Protein AF-A0A496UW71-F1 (afdb_monomer_lite)

Secondary structure (DSSP, 8-state):
--TTHHHHHHHHHHHHHHHHSS----------TTTT----------EEEE---EEEEEEEEEE-SSS-GGG---EEE-EETTEE-EEEEEEEGGG---SSS-GGGSSTTTEEEEEEEEPBPHHHH-SEEE-TTS-EEE-SS-----EEEEE-SSTT--TT-SSSS--TT---B----SS--SSS-EEEE-HHHHHHHHHHT-EEEEEEEEPTTPPTTEEE--GGG-S-GGGS--PPTT--SSEEEEEEESS-SS-EEE--SEEEE-----PPPPSSTTS-EEEETTTTEEEEEEE--TTSPTTEEEEEEEEEEEB-TTT-B---EEEEEEEEEGGGGPSS---EEHHHHHHH-EEEEEEEEE-TTS--EEEEE-HHHHHHHHTT-SSS-EEEEEEES-GGGS---S--TTTS--EEEE--TTS-TTTS-EEEEEEEEHHHHT-S--

Structure (mmCIF, N/CA/C/O backbone):
data_AF-A0A496UW71-F1
#
_entry.id   AF-A0A496UW71-F1
#
loop_
_atom_site.group_PDB
_atom_site.id
_atom_site.type_symbol
_atom_site.label_atom_id
_atom_site.label_alt_id
_atom_site.label_comp_id
_atom_site.label_asym_id
_atom_site.label_entity_id
_atom_site.label_seq_id
_atom_site.pdbx_PDB_ins_code
_atom_site.Cartn_x
_atom_site.Cartn_y
_atom_site.Cartn_z
_atom_site.occupancy
_atom_site.B_iso_or_equiv
_atom_site.auth_seq_id
_atom_site.auth_comp_id
_atom_site.auth_asym_id
_atom_site.auth_atom_id
_atom_site.pdbx_PDB_model_num
ATOM 1 N N . MET A 1 1 ? -1.662 73.749 -19.315 1.00 43.22 1 MET A N 1
ATOM 2 C CA . MET A 1 1 ? -0.876 73.411 -20.522 1.00 43.22 1 MET A CA 1
ATOM 3 C C . MET A 1 1 ? 0.388 72.696 -20.073 1.00 43.22 1 MET A C 1
ATOM 5 O O . MET A 1 1 ? 1.154 73.305 -19.353 1.00 43.22 1 MET A O 1
ATOM 9 N N . THR A 1 2 ? 0.651 71.423 -20.338 1.00 39.53 2 THR A N 1
ATOM 10 C CA . THR A 1 2 ? -0.153 70.345 -20.927 1.00 39.53 2 THR A CA 1
ATOM 11 C C . THR A 1 2 ? 0.561 69.056 -20.504 1.00 39.53 2 THR A C 1
ATOM 13 O O . THR A 1 2 ? 1.716 68.845 -20.858 1.00 39.53 2 THR A O 1
ATOM 16 N N . ARG A 1 3 ? -0.128 68.186 -19.750 1.00 41.72 3 ARG A N 1
ATOM 17 C CA . ARG A 1 3 ? 0.297 66.811 -19.400 1.00 41.72 3 ARG A CA 1
ATOM 18 C C . ARG A 1 3 ? 0.379 65.875 -20.625 1.00 41.72 3 ARG A C 1
ATOM 20 O O . ARG A 1 3 ? 0.606 64.683 -20.484 1.00 41.72 3 ARG A O 1
ATOM 27 N N . THR A 1 4 ? 0.225 66.424 -21.825 1.00 42.28 4 THR A N 1
ATOM 28 C CA . THR A 1 4 ? 0.238 65.732 -23.115 1.00 42.28 4 THR A CA 1
ATOM 29 C C . THR A 1 4 ? 1.654 65.512 -23.667 1.00 42.28 4 THR A C 1
ATOM 31 O O . THR A 1 4 ? 1.841 64.645 -24.511 1.00 42.28 4 THR A O 1
ATOM 34 N N . THR A 1 5 ? 2.668 66.242 -23.187 1.00 45.34 5 THR A N 1
ATOM 35 C CA . THR A 1 5 ? 4.019 66.196 -23.783 1.00 45.34 5 THR A CA 1
ATOM 36 C C . THR A 1 5 ? 4.883 65.039 -23.262 1.00 45.34 5 THR A C 1
ATOM 38 O O . THR A 1 5 ? 5.739 64.556 -23.988 1.00 45.34 5 THR A O 1
ATOM 41 N N . VAL A 1 6 ? 4.645 64.531 -22.045 1.00 48.22 6 VAL A N 1
ATOM 42 C CA . VAL A 1 6 ? 5.462 63.439 -21.462 1.00 48.22 6 VAL A CA 1
ATOM 43 C C . VAL A 1 6 ? 5.046 62.058 -21.992 1.00 48.22 6 VAL A C 1
ATOM 45 O O . VAL A 1 6 ? 5.876 61.161 -22.104 1.00 48.22 6 VAL A O 1
ATOM 48 N N . ILE A 1 7 ? 3.785 61.902 -22.404 1.00 50.75 7 ILE A N 1
ATOM 49 C CA . ILE A 1 7 ? 3.274 60.650 -22.984 1.00 50.75 7 ILE A CA 1
ATOM 50 C C . ILE A 1 7 ? 3.762 60.471 -24.434 1.00 50.75 7 ILE A C 1
ATOM 52 O O . ILE A 1 7 ? 4.035 59.346 -24.846 1.00 50.75 7 ILE A O 1
ATOM 56 N N . LEU A 1 8 ? 3.967 61.560 -25.191 1.00 44.53 8 LEU A N 1
ATOM 57 C CA . LEU A 1 8 ? 4.483 61.472 -26.565 1.00 44.53 8 LEU A CA 1
ATOM 58 C C . LEU A 1 8 ? 5.959 61.047 -26.632 1.00 44.53 8 LEU A C 1
ATOM 60 O O . LEU A 1 8 ? 6.334 60.321 -27.549 1.00 44.53 8 LEU A O 1
ATOM 64 N N . THR A 1 9 ? 6.792 61.440 -25.664 1.00 51.09 9 THR A N 1
ATOM 65 C CA . THR A 1 9 ? 8.223 61.089 -25.679 1.00 51.09 9 THR A CA 1
ATOM 66 C C . THR A 1 9 ? 8.463 59.621 -25.312 1.00 51.09 9 THR A C 1
ATOM 68 O O . THR A 1 9 ? 9.341 58.988 -25.890 1.00 51.09 9 THR A O 1
ATOM 71 N N . ALA A 1 10 ? 7.653 59.041 -24.417 1.00 48.16 10 ALA A N 1
ATOM 72 C CA . ALA A 1 10 ? 7.756 57.624 -24.050 1.00 48.16 10 ALA A CA 1
ATOM 73 C C . ALA A 1 10 ? 7.247 56.682 -25.161 1.00 48.16 10 ALA A C 1
ATOM 75 O O . ALA A 1 10 ? 7.840 55.633 -25.405 1.00 48.16 10 ALA A O 1
ATOM 76 N N . LEU A 1 11 ? 6.204 57.082 -25.900 1.00 47.62 11 LEU A N 1
ATOM 77 C CA . LEU A 1 11 ? 5.696 56.320 -27.049 1.00 47.62 11 LEU A CA 1
ATOM 78 C C . LEU A 1 11 ? 6.650 56.345 -28.257 1.00 47.62 11 LEU A C 1
ATOM 80 O O . LEU A 1 11 ? 6.752 55.347 -28.968 1.00 47.62 11 LEU A O 1
ATOM 84 N N . MET A 1 12 ? 7.401 57.435 -28.465 1.00 45.88 12 MET A N 1
ATOM 85 C CA . MET A 1 12 ? 8.389 57.518 -29.552 1.00 45.88 12 MET A CA 1
ATOM 86 C C . MET A 1 12 ? 9.628 56.643 -29.312 1.00 45.88 12 MET A C 1
ATOM 88 O O . MET A 1 12 ? 10.182 56.105 -30.268 1.00 45.88 12 MET A O 1
ATOM 92 N N . VAL A 1 13 ? 10.043 56.453 -28.054 1.00 51.03 13 VAL A N 1
ATOM 93 C CA . VAL A 1 13 ? 11.189 55.590 -27.716 1.00 51.03 13 VAL A CA 1
ATOM 94 C C . VAL A 1 13 ? 10.823 54.105 -27.846 1.00 51.03 13 VAL A C 1
ATOM 96 O O . VAL A 1 13 ? 11.615 53.336 -28.383 1.00 51.03 13 VAL A O 1
ATOM 99 N N . CYS A 1 14 ? 9.598 53.701 -27.486 1.00 46.28 14 CYS A N 1
ATOM 100 C CA . CYS A 1 14 ? 9.145 52.318 -27.691 1.00 46.28 14 CYS A CA 1
ATOM 101 C C . CYS A 1 14 ? 8.916 51.962 -29.173 1.00 46.28 14 CYS A C 1
ATOM 103 O O . CYS A 1 14 ? 9.178 50.828 -29.571 1.00 46.28 14 CYS A O 1
ATOM 105 N N . ALA A 1 15 ? 8.498 52.915 -30.015 1.00 48.78 15 ALA A N 1
ATOM 106 C CA . ALA A 1 15 ? 8.342 52.679 -31.455 1.00 48.78 15 ALA A CA 1
ATOM 107 C C . ALA A 1 15 ? 9.691 52.542 -32.196 1.00 48.78 15 ALA A C 1
ATOM 109 O O . ALA A 1 15 ? 9.797 51.761 -33.140 1.00 48.78 15 ALA A O 1
ATOM 110 N N . LEU A 1 16 ? 10.740 53.244 -31.751 1.00 47.69 16 LEU A N 1
ATOM 111 C CA . LEU A 1 16 ? 12.084 53.149 -32.341 1.00 47.69 16 LEU A CA 1
ATOM 112 C C . LEU A 1 16 ? 12.818 51.853 -31.964 1.00 47.69 16 LEU A C 1
ATOM 114 O O . LEU A 1 16 ? 13.578 51.331 -32.776 1.00 47.69 16 LEU A O 1
ATOM 118 N N . VAL A 1 17 ? 12.537 51.284 -30.788 1.00 48.81 17 VAL A N 1
ATOM 119 C CA . VAL A 1 17 ? 13.070 49.966 -30.395 1.00 48.81 17 VAL A CA 1
ATOM 120 C C . VAL A 1 17 ? 12.364 48.831 -31.152 1.00 48.81 17 VAL A C 1
ATOM 122 O O . VAL A 1 17 ? 13.014 47.863 -31.537 1.00 48.81 17 VAL A O 1
ATOM 125 N N . PHE A 1 18 ? 11.074 48.976 -31.481 1.00 46.41 18 PHE A N 1
ATOM 126 C CA . PHE A 1 18 ? 10.350 47.991 -32.299 1.00 46.41 18 PHE A CA 1
ATOM 127 C C . PHE A 1 18 ? 10.696 48.050 -33.799 1.00 46.41 18 PHE A C 1
ATOM 129 O O . PHE A 1 18 ? 10.702 47.016 -34.462 1.00 46.41 18 PHE A O 1
ATOM 136 N N . ALA A 1 19 ? 11.042 49.223 -34.341 1.00 46.06 19 ALA A N 1
ATOM 137 C CA . ALA A 1 19 ? 11.475 49.349 -35.738 1.00 46.06 19 ALA A CA 1
ATOM 138 C C . ALA A 1 19 ? 12.921 48.861 -35.976 1.00 46.06 19 ALA A C 1
ATOM 140 O O . ALA A 1 19 ? 13.245 48.436 -37.082 1.00 46.06 19 ALA A O 1
ATOM 141 N N . GLY A 1 20 ? 13.779 48.873 -34.947 1.00 44.12 20 GLY A N 1
ATOM 142 C CA . GLY A 1 20 ? 15.150 48.351 -35.028 1.00 44.12 20 GLY A CA 1
ATOM 143 C C . GLY A 1 20 ? 15.252 46.821 -34.991 1.00 44.12 20 GLY A C 1
ATOM 144 O O . GLY A 1 20 ? 16.202 46.264 -35.529 1.00 44.12 20 GLY A O 1
ATOM 145 N N . LEU A 1 21 ? 14.262 46.129 -34.416 1.00 43.19 21 LEU A N 1
ATOM 146 C CA . LEU A 1 21 ? 14.234 44.660 -34.328 1.00 43.19 21 LEU A CA 1
ATOM 147 C C . LEU A 1 21 ? 13.574 43.972 -35.538 1.00 43.19 21 LEU A C 1
ATOM 149 O O . LEU A 1 21 ? 13.653 42.754 -35.659 1.00 43.19 21 LEU A O 1
ATOM 153 N N . LEU A 1 22 ? 12.977 44.738 -36.460 1.00 45.97 22 LEU A N 1
ATOM 154 C CA . LEU A 1 22 ? 12.388 44.235 -37.713 1.00 45.97 22 LEU A CA 1
ATOM 155 C C . LEU A 1 22 ? 13.216 44.571 -38.970 1.00 45.97 22 LEU A C 1
ATOM 157 O O . LEU A 1 22 ? 12.808 44.240 -40.080 1.00 45.97 22 LEU A O 1
ATOM 161 N N . ALA A 1 23 ? 14.393 45.182 -38.816 1.00 47.59 23 ALA A N 1
ATOM 162 C CA . ALA A 1 23 ? 15.305 45.514 -39.913 1.00 47.59 23 ALA A CA 1
ATOM 163 C C . ALA A 1 23 ? 16.708 44.932 -39.669 1.00 47.59 23 ALA A C 1
ATOM 165 O O . ALA A 1 23 ? 17.710 45.638 -39.664 1.00 47.59 23 ALA A O 1
ATOM 166 N N . GLY A 1 24 ? 16.754 43.617 -39.458 1.00 36.00 24 GLY A N 1
ATOM 167 C CA . GLY A 1 24 ? 17.968 42.799 -39.464 1.00 36.00 24 GLY A CA 1
ATOM 168 C C . GLY A 1 24 ? 17.961 41.782 -40.605 1.00 36.00 24 GLY A C 1
ATOM 169 O O . GLY A 1 24 ? 18.441 40.672 -40.434 1.00 36.00 24 GLY A O 1
ATOM 170 N N . CYS A 1 25 ? 17.368 42.129 -41.752 1.00 35.12 25 CYS A N 1
ATOM 171 C CA . CYS A 1 25 ? 17.628 41.432 -43.007 1.00 35.12 25 CYS A CA 1
ATOM 172 C C . CYS A 1 25 ? 18.935 41.988 -43.575 1.00 35.12 25 CYS A C 1
ATOM 174 O O . CYS A 1 25 ? 18.926 42.983 -44.301 1.00 35.12 25 CYS A O 1
ATOM 176 N N . THR A 1 26 ? 20.068 41.369 -43.252 1.00 38.28 26 THR A N 1
ATOM 177 C CA . THR A 1 26 ? 21.192 41.411 -44.185 1.00 38.28 26 THR A CA 1
ATOM 178 C C . THR A 1 26 ? 20.793 40.529 -45.357 1.00 38.28 26 THR A C 1
ATOM 180 O O . THR A 1 26 ? 20.659 39.315 -45.224 1.00 38.28 26 THR A O 1
ATOM 183 N N . SER A 1 27 ? 20.497 41.164 -46.488 1.00 43.78 27 SER A N 1
ATOM 184 C CA . SER A 1 27 ? 20.328 40.494 -47.767 1.00 43.78 27 SER A CA 1
ATOM 185 C C . SER A 1 27 ? 21.684 39.946 -48.204 1.00 43.78 27 SER A C 1
ATOM 187 O O . SER A 1 27 ? 22.406 40.589 -48.969 1.00 43.78 27 SER A O 1
ATOM 189 N N . ASP A 1 28 ? 22.037 38.768 -47.712 1.00 38.88 28 ASP A N 1
ATOM 190 C CA . ASP A 1 28 ? 22.896 37.911 -48.505 1.00 38.88 28 ASP A CA 1
ATOM 191 C C . ASP A 1 28 ? 22.072 37.488 -49.725 1.00 38.88 28 ASP A C 1
ATOM 193 O O . ASP A 1 28 ? 20.886 37.153 -49.618 1.00 38.88 28 ASP A O 1
ATOM 197 N N . LEU A 1 29 ? 22.675 37.604 -50.911 1.00 42.09 29 LEU A N 1
ATOM 198 C CA . LEU A 1 29 ? 22.139 36.996 -52.128 1.00 42.09 29 LEU A CA 1
ATOM 199 C C . LEU A 1 29 ? 21.741 35.551 -51.790 1.00 42.09 29 LEU A C 1
ATOM 201 O O . LEU A 1 29 ? 22.476 34.921 -51.027 1.00 42.09 29 LEU A O 1
ATOM 205 N N . PRO A 1 30 ? 20.614 35.024 -52.308 1.00 42.84 30 PRO A N 1
ATOM 206 C CA . PRO A 1 30 ? 20.235 33.652 -52.022 1.00 42.84 30 PRO A CA 1
ATOM 207 C C . PRO A 1 30 ? 21.388 32.764 -52.472 1.00 42.84 30 PRO A C 1
ATOM 209 O O . PRO A 1 30 ? 21.626 32.606 -53.668 1.00 42.84 30 PRO A O 1
ATOM 212 N N . ASN A 1 31 ? 22.149 32.245 -51.508 1.00 40.09 31 ASN A N 1
ATOM 213 C CA . ASN A 1 31 ? 23.083 31.177 -51.777 1.00 40.09 31 ASN A CA 1
ATOM 214 C C . ASN A 1 31 ? 22.237 30.058 -52.375 1.00 40.09 31 ASN A C 1
ATOM 216 O O . ASN A 1 31 ? 21.249 29.638 -51.772 1.00 40.09 31 ASN A O 1
ATOM 220 N N . GLU A 1 32 ? 22.638 29.563 -53.538 1.00 40.28 32 GLU A N 1
ATOM 221 C CA . GLU A 1 32 ? 22.093 28.365 -54.182 1.00 40.28 32 GLU A CA 1
ATOM 222 C C . GLU A 1 32 ? 22.402 27.083 -53.367 1.00 40.28 32 GLU A C 1
ATOM 224 O O . GLU A 1 32 ? 22.550 25.995 -53.911 1.00 40.28 32 GLU A O 1
ATOM 229 N N . LEU A 1 33 ? 22.484 27.184 -52.035 1.00 45.50 33 LEU A N 1
ATOM 230 C CA . LEU A 1 33 ? 22.531 26.070 -51.095 1.00 45.50 33 LEU A CA 1
ATOM 231 C C . LEU A 1 33 ? 21.100 25.576 -50.882 1.00 45.50 33 LEU A C 1
ATOM 233 O O . LEU A 1 33 ? 20.433 25.913 -49.908 1.00 45.50 33 LEU A O 1
ATOM 237 N N . GLY A 1 34 ? 20.606 24.822 -51.856 1.00 41.53 34 GLY A N 1
ATOM 238 C CA . GLY A 1 34 ? 19.280 24.214 -51.781 1.00 41.53 34 GLY A CA 1
ATOM 239 C C . GLY A 1 34 ? 18.749 23.677 -53.101 1.00 41.53 34 GLY A C 1
ATOM 240 O O . GLY A 1 34 ? 17.769 22.942 -53.086 1.00 41.53 34 GLY A O 1
ATOM 241 N N . HIS A 1 35 ? 19.388 23.989 -54.234 1.00 36.41 35 HIS A N 1
ATOM 242 C CA . HIS A 1 35 ? 18.937 23.469 -55.527 1.00 36.41 35 HIS A CA 1
ATOM 243 C C . HIS A 1 35 ? 19.350 22.002 -55.776 1.00 36.41 35 HIS A C 1
ATOM 245 O O . HIS A 1 35 ? 18.767 21.358 -56.645 1.00 36.41 35 HIS A O 1
ATOM 251 N N . ASP A 1 36 ? 20.267 21.478 -54.953 1.00 38.09 36 ASP A N 1
ATOM 252 C CA . ASP A 1 36 ? 20.632 20.056 -54.846 1.00 38.09 36 ASP A CA 1
ATOM 253 C C . ASP A 1 36 ? 20.348 19.482 -53.444 1.00 38.09 36 ASP A C 1
ATOM 255 O O . ASP A 1 36 ? 20.904 18.455 -53.057 1.00 38.09 36 ASP A O 1
ATOM 259 N N . LEU A 1 37 ? 19.429 20.084 -52.670 1.00 38.50 37 LEU A N 1
ATOM 260 C CA . LEU A 1 37 ? 18.761 19.315 -51.616 1.00 38.50 37 LEU A CA 1
ATOM 261 C C . LEU A 1 37 ? 17.802 18.364 -52.322 1.00 38.50 37 LEU A C 1
ATOM 263 O O . LEU A 1 37 ? 16.601 18.616 -52.441 1.00 38.50 37 LEU A O 1
ATOM 267 N N . GLY A 1 38 ? 18.378 17.278 -52.843 1.00 35.47 38 GLY A N 1
ATOM 268 C CA . GLY A 1 38 ? 17.626 16.098 -53.198 1.00 35.47 38 GLY A CA 1
ATOM 269 C C . GLY A 1 38 ? 16.666 15.836 -52.053 1.00 35.47 38 GLY A C 1
ATOM 270 O O . GLY A 1 38 ? 17.051 15.875 -50.883 1.00 35.47 38 GLY A O 1
ATOM 271 N N . ILE A 1 39 ? 15.396 15.641 -52.387 1.00 36.72 39 ILE A N 1
ATOM 272 C CA . ILE A 1 39 ? 14.458 15.035 -51.458 1.00 36.72 39 ILE A CA 1
ATOM 273 C C . ILE A 1 39 ? 15.098 13.691 -51.119 1.00 36.72 39 ILE A C 1
ATOM 275 O O . ILE A 1 39 ? 15.006 12.742 -51.897 1.00 36.72 39 ILE A O 1
ATOM 279 N N . ILE A 1 40 ? 15.828 13.637 -50.003 1.00 33.94 40 ILE A N 1
ATOM 280 C CA . ILE A 1 40 ? 16.234 12.385 -49.396 1.00 33.94 40 ILE A CA 1
ATOM 281 C C . ILE A 1 40 ? 14.915 11.854 -48.867 1.00 33.94 40 ILE A C 1
ATOM 283 O O . ILE A 1 40 ? 14.480 12.162 -47.760 1.00 33.94 40 ILE A O 1
ATOM 287 N N . THR A 1 41 ? 14.208 11.133 -49.729 1.00 32.09 41 THR A N 1
ATOM 288 C CA . THR A 1 41 ? 13.274 10.113 -49.292 1.00 32.09 41 THR A CA 1
ATOM 289 C C . THR A 1 41 ? 14.116 9.204 -48.409 1.00 32.09 41 THR A C 1
ATOM 291 O O . THR A 1 41 ? 14.860 8.366 -48.910 1.00 32.09 41 THR A O 1
ATOM 294 N N . MET A 1 42 ? 14.111 9.471 -47.102 1.00 35.78 42 MET A N 1
ATOM 295 C CA . MET A 1 42 ? 14.590 8.515 -46.125 1.00 35.78 42 MET A CA 1
ATOM 296 C C . MET A 1 42 ? 13.630 7.344 -46.238 1.00 35.78 42 MET A C 1
ATOM 298 O O . MET A 1 42 ? 12.522 7.379 -45.709 1.00 35.78 42 MET A O 1
ATOM 302 N N . ASP A 1 43 ? 14.045 6.342 -47.000 1.00 37.09 43 ASP A N 1
ATOM 303 C CA . ASP A 1 43 ? 13.459 5.013 -46.972 1.00 37.09 43 ASP A CA 1
ATOM 304 C C . ASP A 1 43 ? 13.943 4.362 -45.662 1.00 37.09 43 ASP A C 1
ATOM 306 O O . ASP A 1 43 ? 14.769 3.456 -45.645 1.00 37.09 43 ASP A O 1
ATOM 310 N N . THR A 1 44 ? 13.528 4.925 -44.521 1.00 39.19 44 THR A N 1
ATOM 311 C CA . THR A 1 44 ? 13.782 4.333 -43.212 1.00 39.19 44 THR A CA 1
ATOM 312 C C . THR A 1 44 ? 12.809 3.183 -43.060 1.00 39.19 44 THR A C 1
ATOM 314 O O . THR A 1 44 ? 11.638 3.359 -42.716 1.00 39.19 44 THR A O 1
ATOM 317 N N . VAL A 1 45 ? 13.294 1.974 -43.320 1.00 38.50 45 VAL A N 1
ATOM 318 C CA . VAL A 1 45 ? 12.611 0.768 -42.869 1.00 38.50 45 VAL A CA 1
ATOM 319 C C . VAL A 1 45 ? 12.689 0.776 -41.343 1.00 38.50 45 VAL A C 1
ATOM 321 O O . VAL A 1 45 ? 13.635 0.276 -40.746 1.00 38.50 45 VAL A O 1
ATOM 324 N N . LEU A 1 46 ? 11.702 1.399 -40.693 1.00 41.78 46 LEU A N 1
ATOM 325 C CA . LEU A 1 46 ? 11.513 1.301 -39.250 1.00 41.78 46 LEU A CA 1
ATOM 326 C C . LEU A 1 46 ? 11.155 -0.154 -38.946 1.00 41.78 46 LEU A C 1
ATOM 328 O O . LEU A 1 46 ? 10.000 -0.560 -39.080 1.00 41.78 46 LEU A O 1
ATOM 332 N N . ALA A 1 47 ? 12.152 -0.957 -38.588 1.00 40.69 47 ALA A N 1
ATOM 333 C CA . ALA A 1 47 ? 11.935 -2.327 -38.162 1.00 40.69 47 ALA A CA 1
ATOM 334 C C . ALA A 1 47 ? 11.549 -2.317 -36.672 1.00 40.69 47 ALA A C 1
ATOM 336 O O . ALA A 1 47 ? 12.364 -1.914 -35.838 1.00 40.69 47 ALA A O 1
ATOM 337 N N . PRO A 1 48 ? 10.322 -2.729 -36.298 1.00 41.84 48 PRO A N 1
ATOM 338 C CA . PRO A 1 48 ? 9.980 -2.883 -34.895 1.00 41.84 48 PRO A CA 1
ATOM 339 C C . PRO A 1 48 ? 10.704 -4.113 -34.343 1.00 41.84 48 PRO A C 1
ATOM 341 O O . PRO A 1 48 ? 10.372 -5.241 -34.711 1.00 41.84 48 PRO A O 1
ATOM 344 N N . LEU A 1 49 ? 11.651 -3.922 -33.423 1.00 43.50 49 LEU A N 1
ATOM 345 C CA . LEU A 1 49 ? 12.035 -5.012 -32.529 1.00 43.50 49 LEU A CA 1
ATOM 346 C C . LEU A 1 49 ? 10.987 -5.037 -31.414 1.00 43.50 49 LEU A C 1
ATOM 348 O O . LEU A 1 49 ? 10.855 -4.086 -30.640 1.00 43.50 49 LEU A O 1
ATOM 352 N N . SER A 1 50 ? 10.162 -6.079 -31.403 1.00 43.84 50 SER A N 1
ATOM 353 C CA . SER A 1 50 ? 9.076 -6.236 -30.430 1.00 43.84 50 SER A CA 1
ATOM 354 C C . SER A 1 50 ? 9.205 -7.555 -29.690 1.00 43.84 50 SER A C 1
ATOM 356 O O . SER A 1 50 ? 8.319 -8.393 -29.749 1.00 43.84 50 SER A O 1
ATOM 358 N N . MET A 1 51 ? 10.335 -7.723 -29.010 1.00 45.31 51 MET A N 1
ATOM 359 C CA . MET A 1 51 ? 10.498 -8.555 -27.818 1.00 45.31 51 MET A CA 1
ATOM 360 C C . MET A 1 51 ? 11.971 -8.498 -27.442 1.00 45.31 51 MET A C 1
ATOM 362 O O . MET A 1 51 ? 12.802 -8.974 -28.205 1.00 45.31 51 MET A O 1
ATOM 366 N N . GLU A 1 52 ? 12.293 -7.954 -26.276 1.00 57.53 52 GLU A N 1
ATOM 367 C CA . GLU A 1 52 ? 13.539 -8.330 -25.618 1.00 57.53 52 GLU A CA 1
ATOM 368 C C . GLU A 1 52 ? 13.193 -9.176 -24.413 1.00 57.53 52 GLU A C 1
ATOM 370 O O . GLU A 1 52 ? 12.273 -8.861 -23.653 1.00 57.53 52 GLU A O 1
ATOM 375 N N . THR A 1 53 ? 13.911 -10.284 -24.277 1.00 63.22 53 THR A N 1
ATOM 376 C CA . THR A 1 53 ? 13.687 -11.211 -23.177 1.00 63.22 53 THR A CA 1
ATOM 377 C C . THR A 1 53 ? 14.270 -10.592 -21.913 1.00 63.22 53 THR A C 1
ATOM 379 O O . THR A 1 53 ? 15.438 -10.196 -21.883 1.00 63.22 53 THR A O 1
ATOM 382 N N . ILE A 1 54 ? 13.456 -10.508 -20.860 1.00 67.81 54 ILE A N 1
ATOM 383 C CA . ILE A 1 54 ? 13.933 -10.168 -19.518 1.00 67.81 54 ILE A CA 1
ATOM 384 C C . ILE A 1 54 ? 14.931 -11.259 -19.114 1.00 67.81 54 ILE A C 1
ATOM 386 O O . ILE A 1 54 ? 14.566 -12.426 -18.992 1.00 67.81 54 ILE A O 1
ATOM 390 N N . THR A 1 55 ? 16.199 -10.892 -18.949 1.00 66.44 55 THR A N 1
ATOM 391 C CA . THR A 1 55 ? 17.279 -11.839 -18.610 1.00 66.44 55 THR A CA 1
ATOM 392 C C . THR A 1 55 ? 17.592 -11.885 -17.129 1.00 66.44 55 THR A C 1
ATOM 394 O O . THR A 1 55 ? 18.164 -12.863 -16.651 1.00 66.44 55 THR A O 1
ATOM 397 N N . GLN A 1 56 ? 17.211 -10.841 -16.401 1.00 71.00 56 GLN A N 1
ATOM 398 C CA . GLN A 1 56 ? 17.302 -10.782 -14.954 1.00 71.00 56 GLN A CA 1
ATOM 399 C C . GLN A 1 56 ? 16.119 -9.982 -14.421 1.00 71.00 56 GLN A C 1
ATOM 401 O O . GLN A 1 56 ? 15.726 -8.967 -14.999 1.00 71.00 56 GLN A O 1
ATOM 406 N N . PHE A 1 57 ? 15.573 -10.470 -13.317 1.00 76.44 57 PHE A N 1
ATOM 407 C CA . PHE A 1 57 ? 14.416 -9.930 -12.627 1.00 76.44 57 PHE A CA 1
ATOM 408 C C . PHE A 1 57 ? 14.688 -10.020 -11.126 1.00 76.44 57 PHE A C 1
ATOM 410 O O . PHE A 1 57 ? 15.177 -11.050 -10.652 1.00 76.44 57 PHE A O 1
ATOM 417 N N . SER A 1 58 ? 14.390 -8.950 -10.393 1.00 74.31 58 SER A N 1
ATOM 418 C CA . SER A 1 58 ? 14.432 -8.959 -8.933 1.00 74.31 58 SER A CA 1
ATOM 419 C C . SER A 1 58 ? 13.371 -8.031 -8.360 1.00 74.31 58 SER A C 1
ATOM 421 O O . SER A 1 58 ? 13.172 -6.924 -8.865 1.00 74.31 58 SER A O 1
ATOM 423 N N . ALA A 1 59 ? 12.753 -8.469 -7.263 1.00 74.44 59 ALA A N 1
ATOM 424 C CA . ALA A 1 59 ? 12.192 -7.544 -6.292 1.00 74.44 59 ALA A CA 1
ATOM 425 C C . ALA A 1 59 ? 13.365 -6.893 -5.540 1.00 74.44 59 ALA A C 1
ATOM 427 O O . ALA A 1 59 ? 14.292 -7.584 -5.111 1.00 74.44 59 ALA A O 1
ATOM 428 N N . LEU A 1 60 ? 13.359 -5.569 -5.463 1.00 75.19 60 LEU A N 1
ATOM 429 C CA . LEU A 1 60 ? 14.293 -4.760 -4.698 1.00 75.19 60 LEU A CA 1
ATOM 430 C C . LEU A 1 60 ? 13.616 -4.381 -3.394 1.00 75.19 60 LEU A C 1
ATOM 432 O O . LEU A 1 60 ? 12.761 -3.499 -3.385 1.00 75.19 60 LEU A O 1
ATOM 436 N N . ASP A 1 61 ? 13.976 -5.050 -2.308 1.00 78.56 61 ASP A N 1
ATOM 437 C CA . ASP A 1 61 ? 13.467 -4.676 -0.996 1.00 78.56 61 ASP A CA 1
ATOM 438 C C . ASP A 1 61 ? 14.318 -3.537 -0.436 1.00 78.56 61 ASP A C 1
ATOM 440 O O . ASP A 1 61 ? 15.538 -3.653 -0.299 1.00 78.56 61 ASP A O 1
ATOM 444 N N . VAL A 1 62 ? 13.679 -2.414 -0.135 1.00 76.00 62 VAL A N 1
ATOM 445 C CA . VAL A 1 62 ? 14.356 -1.219 0.356 1.00 76.00 62 VAL A CA 1
ATOM 446 C C . VAL A 1 62 ? 14.025 -1.043 1.825 1.00 76.00 62 VAL A C 1
ATOM 448 O O . VAL A 1 62 ? 12.866 -1.059 2.234 1.00 76.00 62 VAL A O 1
ATOM 451 N N . THR A 1 63 ? 15.061 -0.898 2.639 1.00 74.44 63 THR A N 1
ATOM 452 C CA . THR A 1 63 ? 14.923 -0.645 4.069 1.00 74.44 63 THR A CA 1
ATOM 453 C C . THR A 1 63 ? 15.157 0.823 4.349 1.00 74.44 63 THR A C 1
ATOM 455 O O . THR A 1 63 ? 16.202 1.366 3.990 1.00 74.44 63 THR A O 1
ATOM 458 N N . ASP A 1 64 ? 14.243 1.450 5.066 1.00 69.25 64 ASP A N 1
ATOM 459 C CA . ASP A 1 64 ? 14.514 2.737 5.676 1.00 69.25 64 ASP A CA 1
ATOM 460 C C . ASP A 1 64 ? 15.113 2.484 7.074 1.00 69.25 64 ASP A C 1
ATOM 462 O O . ASP A 1 64 ? 14.472 1.841 7.908 1.00 69.25 64 ASP A O 1
ATOM 466 N N . PRO A 1 65 ? 16.374 2.865 7.350 1.00 61.94 65 PRO A N 1
ATOM 467 C CA . PRO A 1 65 ? 16.950 2.681 8.680 1.00 61.94 65 PRO A CA 1
ATOM 468 C C . PRO A 1 65 ? 16.235 3.522 9.748 1.00 61.94 65 PRO A C 1
ATOM 470 O O . PRO A 1 65 ? 16.317 3.181 10.930 1.00 61.94 65 PRO A O 1
ATOM 473 N N . GLU A 1 66 ? 15.543 4.590 9.347 1.00 59.91 66 GLU A N 1
ATOM 474 C CA . GLU A 1 66 ? 14.739 5.438 10.226 1.00 59.91 66 GLU A CA 1
ATOM 475 C C . GLU A 1 66 ? 13.325 4.867 10.413 1.00 59.91 66 GLU A C 1
ATOM 477 O O . GLU A 1 66 ? 12.746 5.010 11.491 1.00 59.91 66 GLU A O 1
ATOM 482 N N . VAL A 1 67 ? 12.815 4.127 9.420 1.00 58.03 67 VAL A N 1
ATOM 483 C CA . VAL A 1 67 ? 11.528 3.409 9.459 1.00 58.03 67 VAL A CA 1
ATOM 484 C C . VAL A 1 67 ? 11.737 1.933 9.068 1.00 58.03 67 VAL A C 1
ATOM 486 O O . VAL A 1 67 ? 11.501 1.539 7.923 1.00 58.03 67 VAL A O 1
ATOM 489 N N . PRO A 1 68 ? 12.229 1.077 9.986 1.00 51.25 68 PRO A N 1
ATOM 490 C CA . PRO A 1 68 ? 12.627 -0.287 9.639 1.00 51.25 68 PRO A CA 1
ATOM 491 C C . PRO A 1 68 ? 11.458 -1.099 9.068 1.00 51.25 68 PRO A C 1
ATOM 493 O O . PRO A 1 68 ? 10.347 -0.999 9.554 1.00 51.25 68 PRO A O 1
ATOM 496 N N . TYR A 1 69 ? 11.708 -2.008 8.120 1.00 40.28 69 TYR A N 1
ATOM 497 C CA . TYR A 1 69 ? 10.680 -2.854 7.470 1.00 40.28 69 TYR A CA 1
ATOM 498 C C . TYR A 1 69 ? 9.717 -3.568 8.451 1.00 40.28 69 TYR A C 1
ATOM 500 O O . TYR A 1 69 ? 8.586 -3.899 8.110 1.00 40.28 69 TYR A O 1
ATOM 508 N N . GLY A 1 70 ? 10.170 -3.811 9.688 1.00 45.34 70 GLY A N 1
ATOM 509 C CA . GLY A 1 70 ? 9.382 -4.398 10.774 1.00 45.34 70 GLY A CA 1
ATOM 510 C C . GLY A 1 70 ? 8.459 -3.436 11.537 1.00 45.34 70 GLY A C 1
ATOM 511 O O . GLY A 1 70 ? 7.687 -3.925 12.354 1.00 45.34 70 GLY A O 1
ATOM 512 N N . SER A 1 71 ? 8.509 -2.122 11.293 1.00 44.38 71 SER A N 1
ATOM 513 C CA . SER A 1 71 ? 7.616 -1.118 11.896 1.00 44.38 71 SER A CA 1
ATOM 514 C C . SER A 1 71 ? 6.289 -0.966 11.143 1.00 44.38 71 SER A C 1
ATOM 516 O O . SER A 1 71 ? 5.329 -0.439 11.699 1.00 44.38 71 SER A O 1
ATOM 518 N N . LEU A 1 72 ? 6.183 -1.504 9.923 1.00 51.84 72 LEU A N 1
ATOM 519 C CA . LEU A 1 72 ? 4.967 -1.507 9.097 1.00 51.84 72 LEU A CA 1
ATOM 520 C C . LEU A 1 72 ? 4.004 -2.638 9.486 1.00 51.84 72 LEU A C 1
ATOM 522 O O . LEU A 1 72 ? 3.426 -3.314 8.637 1.00 51.84 72 LEU A O 1
ATOM 526 N N . GLN A 1 73 ? 3.851 -2.882 10.789 1.00 53.31 73 GLN A N 1
ATOM 527 C CA . GLN A 1 73 ? 2.869 -3.829 11.325 1.00 53.31 73 GLN A CA 1
ATOM 528 C C . GLN A 1 73 ? 1.503 -3.190 11.341 1.00 53.31 73 GLN A C 1
ATOM 530 O O . GLN A 1 73 ? 0.912 -2.898 12.376 1.00 53.31 73 GLN A O 1
ATOM 535 N N . THR A 1 74 ? 1.052 -2.864 10.155 1.00 57.75 74 THR A N 1
ATOM 536 C CA . THR A 1 74 ? -0.061 -1.981 9.986 1.00 57.75 74 THR A CA 1
ATOM 537 C C . THR A 1 74 ? -1.086 -2.675 9.114 1.00 57.75 74 THR A C 1
ATOM 539 O O . THR A 1 74 ? -0.784 -3.366 8.143 1.00 57.75 74 THR A O 1
ATOM 542 N N . LEU A 1 75 ? -2.328 -2.580 9.555 1.00 60.31 75 LEU A N 1
ATOM 543 C CA . LEU A 1 75 ? -3.479 -3.150 8.903 1.00 60.31 75 LEU A CA 1
ATOM 544 C C . LEU A 1 75 ? -3.848 -2.306 7.693 1.00 60.31 75 LEU A C 1
ATOM 546 O O . LEU A 1 75 ? -4.056 -1.102 7.818 1.00 60.31 75 LEU A O 1
ATOM 550 N N . TYR A 1 76 ? -4.075 -2.973 6.568 1.00 64.38 76 TYR A N 1
ATOM 551 C CA . TYR A 1 76 ? -4.566 -2.330 5.360 1.00 64.38 76 TYR A CA 1
ATOM 552 C C . TYR A 1 76 ? -6.074 -2.542 5.181 1.00 64.38 76 TYR A C 1
ATOM 554 O O . TYR A 1 76 ? -6.515 -3.668 4.928 1.00 64.38 76 TYR A O 1
ATOM 562 N N . LEU A 1 77 ? -6.877 -1.473 5.267 1.00 65.19 77 LEU A N 1
ATOM 563 C CA . LEU A 1 77 ? -8.295 -1.506 4.874 1.00 65.19 77 LEU A CA 1
ATOM 564 C C . LEU A 1 77 ? -8.464 -0.912 3.467 1.00 65.19 77 LEU A C 1
ATOM 566 O O . LEU A 1 77 ? -8.045 0.209 3.183 1.00 65.19 77 LEU A O 1
ATOM 570 N N . GLY A 1 78 ? -9.062 -1.672 2.554 1.00 61.09 78 GLY A N 1
ATOM 571 C CA . GLY A 1 78 ? -9.182 -1.290 1.151 1.00 61.09 78 GLY A CA 1
ATOM 572 C C . GLY A 1 78 ? -10.053 -2.246 0.346 1.00 61.09 78 GLY A C 1
ATOM 573 O O . GLY A 1 78 ? -10.582 -3.224 0.869 1.00 61.09 78 GLY A O 1
ATOM 574 N N . THR A 1 79 ? -10.217 -1.955 -0.944 1.00 56.16 79 THR A N 1
ATOM 575 C CA . THR A 1 79 ? -11.018 -2.777 -1.863 1.00 56.16 79 THR A CA 1
ATOM 576 C C . THR A 1 79 ? -10.226 -3.124 -3.124 1.00 56.16 79 THR A C 1
ATOM 578 O O . THR A 1 79 ? -9.397 -2.342 -3.576 1.00 56.16 79 THR A O 1
ATOM 581 N N . GLN A 1 80 ? -10.461 -4.311 -3.686 1.00 53.38 80 GLN A N 1
ATOM 582 C CA . GLN A 1 80 ? -9.795 -4.850 -4.872 1.00 53.38 80 GLN A CA 1
ATOM 583 C C . GLN A 1 80 ? -10.736 -5.768 -5.652 1.00 53.38 80 GLN A C 1
ATOM 585 O O . GLN A 1 80 ? -11.165 -6.793 -5.126 1.00 53.38 80 GLN A O 1
ATOM 590 N N . GLY A 1 81 ? -11.014 -5.463 -6.924 1.00 47.34 81 GLY A N 1
ATOM 591 C CA . GLY A 1 81 ? -11.742 -6.387 -7.810 1.00 47.34 81 GLY A CA 1
ATOM 592 C C . GLY A 1 81 ? -13.101 -6.855 -7.258 1.00 47.34 81 GLY A C 1
ATOM 593 O O . GLY A 1 81 ? -13.530 -7.970 -7.542 1.00 47.34 81 GLY A O 1
ATOM 594 N N . GLY A 1 82 ? -13.753 -6.037 -6.420 1.00 54.00 82 GLY A N 1
ATOM 595 C CA . GLY A 1 82 ? -14.993 -6.386 -5.710 1.00 54.00 82 GLY A CA 1
ATOM 596 C C . GLY A 1 82 ? -14.817 -7.112 -4.367 1.00 54.00 82 GLY A C 1
ATOM 597 O O . GLY A 1 82 ? -15.816 -7.409 -3.720 1.00 54.00 82 GLY A O 1
ATOM 598 N N . ASN A 1 83 ? -13.584 -7.375 -3.935 1.00 53.19 83 ASN A N 1
ATOM 599 C CA . ASN A 1 83 ? -13.243 -7.870 -2.602 1.00 53.19 83 ASN A CA 1
ATOM 600 C C . ASN A 1 83 ? -12.870 -6.700 -1.688 1.00 53.19 83 ASN A C 1
ATOM 602 O O . ASN A 1 83 ? -12.235 -5.748 -2.135 1.00 53.19 83 ASN A O 1
ATOM 606 N N . THR A 1 84 ? -13.210 -6.793 -0.409 1.00 63.66 84 THR A N 1
ATOM 607 C CA . THR A 1 84 ? -12.890 -5.784 0.608 1.00 63.66 84 THR A CA 1
ATOM 608 C C . THR A 1 84 ? -12.013 -6.437 1.664 1.00 63.66 84 THR A C 1
ATOM 610 O O . THR A 1 84 ? -12.292 -7.562 2.083 1.00 63.66 84 THR A O 1
ATOM 613 N N . SER A 1 85 ? -10.932 -5.775 2.077 1.00 66.75 85 SER A N 1
ATOM 614 C CA . SER A 1 85 ? -10.222 -6.210 3.272 1.00 66.75 85 SER A CA 1
ATOM 615 C C . SER A 1 85 ? -10.982 -5.777 4.512 1.00 66.75 85 SER A C 1
ATOM 617 O O . SER A 1 85 ? -11.583 -4.702 4.567 1.00 66.75 85 SER A O 1
ATOM 619 N N . SER A 1 86 ? -10.962 -6.649 5.508 1.00 72.31 86 SER A N 1
ATOM 620 C CA . SER A 1 86 ? -11.724 -6.463 6.723 1.00 72.31 86 SER A CA 1
ATOM 621 C C . SER A 1 86 ? -10.914 -6.885 7.936 1.00 72.31 86 SER A C 1
ATOM 623 O O . SER A 1 86 ? -9.910 -7.593 7.824 1.00 72.31 86 SER A O 1
ATOM 625 N N . MET A 1 87 ? -11.351 -6.448 9.103 1.00 76.06 87 MET A N 1
ATOM 626 C CA . MET A 1 87 ? -10.866 -6.935 10.378 1.00 76.06 87 MET A CA 1
ATOM 627 C C . MET A 1 87 ? -12.016 -7.623 11.093 1.00 76.06 87 MET A C 1
ATOM 629 O O . MET A 1 87 ? -13.117 -7.083 11.174 1.00 76.06 87 MET A O 1
ATOM 633 N N . LEU A 1 88 ? -11.756 -8.809 11.620 1.00 76.81 88 LEU A N 1
ATOM 634 C CA . LEU A 1 88 ? -12.675 -9.477 12.520 1.00 76.81 88 LEU A CA 1
ATOM 635 C C . LEU A 1 88 ? -12.130 -9.331 13.929 1.00 76.81 88 LEU A C 1
ATOM 637 O O . LEU A 1 88 ? -10.970 -9.657 14.177 1.00 76.81 88 LEU A O 1
ATOM 641 N N . VAL A 1 89 ? -12.966 -8.879 14.853 1.00 82.88 89 VAL A N 1
ATOM 642 C CA . VAL A 1 89 ? -12.597 -8.721 16.260 1.00 82.88 89 VAL A CA 1
ATOM 643 C C . VAL A 1 89 ? -13.644 -9.320 17.168 1.00 82.88 89 VAL A C 1
ATOM 645 O O . VAL A 1 89 ? -14.829 -9.290 16.863 1.00 82.88 89 VAL A O 1
ATOM 648 N N . ASN A 1 90 ? -13.205 -9.839 18.304 1.00 86.81 90 ASN A N 1
ATOM 649 C CA . ASN A 1 90 ? -14.064 -10.339 19.359 1.00 86.81 90 ASN A CA 1
ATOM 650 C C . ASN A 1 90 ? -13.806 -9.535 20.629 1.00 86.81 90 ASN A C 1
ATOM 652 O O . ASN A 1 90 ? -12.652 -9.354 21.024 1.00 86.81 90 ASN A O 1
ATOM 656 N N . PHE A 1 91 ? -14.876 -9.122 21.296 1.00 90.94 91 PHE A N 1
ATOM 657 C CA . PHE A 1 91 ? -14.833 -8.481 22.607 1.00 90.94 91 PHE A CA 1
ATOM 658 C C . PHE A 1 91 ? -15.530 -9.377 23.627 1.00 90.94 91 PHE A C 1
ATOM 660 O O . PHE A 1 91 ? -16.609 -9.900 23.350 1.00 90.94 91 PHE A O 1
ATOM 667 N N . ASP A 1 92 ? -14.901 -9.570 24.786 1.00 93.06 92 ASP A N 1
ATOM 668 C CA . ASP A 1 92 ? -15.441 -10.388 25.873 1.00 93.06 92 ASP A CA 1
ATOM 669 C C . ASP A 1 92 ? -16.169 -9.509 26.889 1.00 93.06 92 ASP A C 1
ATOM 671 O O . ASP A 1 92 ? -15.536 -8.850 27.712 1.00 93.06 92 ASP A O 1
ATOM 675 N N . PHE A 1 93 ? -17.502 -9.489 26.839 1.00 93.81 93 PHE A N 1
ATOM 676 C CA . PHE A 1 93 ? -18.299 -8.683 27.763 1.00 93.81 93 PHE A CA 1
ATOM 677 C C . PHE A 1 93 ? -18.474 -9.334 29.145 1.00 93.81 93 PHE A C 1
ATOM 679 O O . PHE A 1 93 ? -19.087 -8.733 30.027 1.00 93.81 93 PHE A O 1
ATOM 686 N N . GLY A 1 94 ? -17.943 -10.543 29.360 1.00 91.81 94 GLY A N 1
ATOM 687 C CA . GLY A 1 94 ? -18.045 -11.265 30.627 1.00 91.81 94 GLY A CA 1
ATOM 688 C C . GLY A 1 94 ? -17.141 -10.731 31.743 1.00 91.81 94 GLY A C 1
ATOM 689 O O . GLY A 1 94 ? -17.416 -11.004 32.911 1.00 91.81 94 GLY A O 1
ATOM 690 N N . ASP A 1 95 ? -16.097 -9.965 31.404 1.00 86.56 95 ASP A N 1
ATOM 691 C CA . ASP A 1 95 ? -15.074 -9.459 32.342 1.00 86.56 95 ASP A CA 1
ATOM 692 C C . ASP A 1 95 ? -14.994 -7.919 32.357 1.00 86.56 95 ASP A C 1
ATOM 694 O O . ASP A 1 95 ? -13.936 -7.314 32.511 1.00 86.56 95 ASP A O 1
ATOM 698 N N . VAL A 1 96 ? -16.135 -7.258 32.140 1.00 90.12 96 VAL A N 1
ATOM 699 C CA . VAL A 1 96 ? -16.210 -5.788 32.050 1.00 90.12 96 VAL A CA 1
ATOM 700 C C . VAL A 1 96 ? -16.100 -5.117 33.422 1.00 90.12 96 VAL A C 1
ATOM 702 O O . VAL A 1 96 ? -15.608 -3.994 33.534 1.00 90.12 96 VAL A O 1
ATOM 705 N N . PHE A 1 97 ? -16.549 -5.796 34.478 1.00 93.25 97 PHE A N 1
ATOM 706 C CA . PHE A 1 97 ? -16.614 -5.224 35.819 1.00 93.25 97 PHE A CA 1
ATOM 707 C C . PHE A 1 97 ? -15.318 -5.442 36.596 1.00 93.25 97 PHE A C 1
ATOM 709 O O . PHE A 1 97 ? -14.796 -6.551 36.672 1.00 93.25 97 PHE A O 1
ATOM 716 N N . SER A 1 98 ? -14.841 -4.390 37.254 1.00 91.88 98 SER A N 1
ATOM 717 C CA . SER A 1 98 ? -13.667 -4.441 38.126 1.00 91.88 98 SER A CA 1
ATOM 718 C C . SER A 1 98 ? -13.850 -3.556 39.359 1.00 91.88 98 SER A C 1
ATOM 720 O O . SER A 1 98 ? -14.840 -2.836 39.477 1.00 91.88 98 SER A O 1
ATOM 722 N N . ASP A 1 99 ? -12.886 -3.583 40.284 1.00 90.62 99 ASP A N 1
ATOM 723 C CA . ASP A 1 99 ? -12.879 -2.672 41.438 1.00 90.62 99 ASP A CA 1
ATOM 724 C C . ASP A 1 99 ? -12.831 -1.190 41.008 1.00 90.62 99 ASP A C 1
ATOM 726 O O . ASP A 1 99 ? -13.330 -0.323 41.723 1.00 90.62 99 ASP A O 1
ATOM 730 N N . GLU A 1 100 ? -12.221 -0.901 39.852 1.00 89.19 100 GLU A N 1
ATOM 731 C CA . GLU A 1 100 ? -12.121 0.445 39.274 1.00 89.19 100 GLU A CA 1
ATOM 732 C C . GLU A 1 100 ? -13.374 0.822 38.472 1.00 89.19 100 GLU A C 1
ATOM 734 O O . GLU A 1 100 ? -13.815 1.968 38.518 1.00 89.19 100 GLU A O 1
ATOM 739 N N . PHE A 1 101 ? -13.987 -0.155 37.799 1.00 92.94 101 PHE A N 1
ATOM 740 C CA . PHE A 1 101 ? -15.198 0.021 37.001 1.00 92.94 101 PHE A CA 1
ATOM 741 C C . PHE A 1 101 ? -16.298 -0.929 37.485 1.00 92.94 101 PHE A C 1
ATOM 743 O O . PHE A 1 101 ? -16.527 -1.978 36.874 1.00 92.94 101 PHE A O 1
ATOM 750 N N . PRO A 1 102 ? -16.961 -0.611 38.609 1.00 94.75 102 PRO A N 1
ATOM 751 C CA . PRO A 1 102 ? -17.959 -1.496 39.183 1.00 94.75 102 PRO A CA 1
ATOM 752 C C . PRO A 1 102 ? -19.271 -1.461 38.382 1.00 94.75 102 PRO A C 1
ATOM 754 O O . PRO A 1 102 ? -19.544 -0.518 37.633 1.00 94.75 102 PRO A O 1
ATOM 757 N N . GLU A 1 103 ? -20.100 -2.494 38.550 1.00 94.94 103 GLU A N 1
ATOM 758 C CA . GLU A 1 103 ? -21.347 -2.699 37.793 1.00 94.94 103 GLU A CA 1
ATOM 759 C C . GLU A 1 103 ? -22.285 -1.481 37.844 1.00 94.94 103 GLU A C 1
ATOM 761 O O . GLU A 1 103 ? -22.943 -1.158 36.855 1.00 94.94 103 GLU A O 1
ATOM 766 N N . GLU A 1 104 ? -22.306 -0.737 38.954 1.00 94.56 104 GLU A N 1
ATOM 767 C CA . GLU A 1 104 ? -23.164 0.437 39.111 1.00 94.56 104 GLU A CA 1
ATOM 768 C C . GLU A 1 104 ? -22.842 1.569 38.121 1.00 94.56 104 GLU A C 1
ATOM 770 O O . GLU A 1 104 ? -23.715 2.396 37.839 1.00 94.56 104 GLU A O 1
ATOM 775 N N . LEU A 1 105 ? -21.626 1.623 37.566 1.00 94.38 105 LEU A N 1
ATOM 776 C CA . LEU A 1 105 ? -21.270 2.592 36.525 1.00 94.38 105 LEU A CA 1
ATOM 777 C C . LEU A 1 105 ? -21.887 2.242 35.164 1.00 94.38 105 LEU A C 1
ATOM 779 O O . LEU A 1 105 ? -22.166 3.140 34.367 1.00 94.38 105 LEU A O 1
ATOM 783 N N . PHE A 1 106 ? -22.168 0.966 34.902 1.00 94.56 106 PHE A N 1
ATOM 784 C CA . PHE A 1 106 ? -22.692 0.485 33.624 1.00 94.56 106 PHE A CA 1
ATOM 785 C C . PHE A 1 106 ? -24.220 0.580 33.573 1.00 94.56 106 PHE A C 1
ATOM 787 O O . PHE A 1 106 ? -24.942 -0.401 33.411 1.00 94.56 106 PHE A O 1
ATOM 794 N N . THR A 1 107 ? -24.726 1.807 33.686 1.00 95.25 107 THR A N 1
ATOM 795 C CA . THR A 1 107 ? -26.148 2.138 33.527 1.00 95.25 107 THR A CA 1
ATOM 796 C C . THR A 1 107 ? -26.330 3.220 32.468 1.00 95.25 107 THR A C 1
ATOM 798 O O . THR A 1 107 ? -25.406 3.979 32.165 1.00 95.25 107 THR A O 1
ATOM 801 N N . SER A 1 108 ? -27.528 3.321 31.883 1.00 93.81 108 SER A N 1
ATOM 802 C CA . SER A 1 108 ? -27.783 4.326 30.841 1.00 93.81 108 SER A CA 1
ATOM 803 C C . SER A 1 108 ? -27.654 5.759 31.371 1.00 93.81 108 SER A C 1
ATOM 805 O O . SER A 1 108 ? -27.395 6.671 30.584 1.00 93.81 108 SER A O 1
ATOM 807 N N . GLU A 1 109 ? -27.876 5.966 32.669 1.00 94.62 109 GLU A N 1
ATOM 808 C CA . GLU A 1 109 ? -27.753 7.250 33.352 1.00 94.62 109 GLU A CA 1
ATOM 809 C C . GLU A 1 109 ? -26.294 7.628 33.625 1.00 94.62 109 GLU A C 1
ATOM 811 O O . GLU A 1 109 ? -25.947 8.806 33.526 1.00 94.62 109 GLU A O 1
ATOM 816 N N . ASN A 1 110 ? -25.451 6.644 33.950 1.00 94.81 110 ASN A N 1
ATOM 817 C CA . ASN A 1 110 ? -24.055 6.873 34.320 1.00 94.81 110 ASN A CA 1
ATOM 818 C C . ASN A 1 110 ? -23.112 6.871 33.114 1.00 94.81 110 ASN A C 1
ATOM 820 O O . ASN A 1 110 ? -22.077 7.530 33.158 1.00 94.81 110 ASN A O 1
ATOM 824 N N . ILE A 1 111 ? -23.469 6.205 32.016 1.00 95.19 111 ILE A N 1
ATOM 825 C CA . ILE A 1 111 ? -22.706 6.265 30.768 1.00 95.19 111 ILE A CA 1
ATOM 826 C C . ILE A 1 111 ? -23.036 7.565 30.028 1.00 95.19 111 ILE A C 1
ATOM 828 O O . ILE A 1 111 ? -24.179 7.808 29.635 1.00 95.19 111 ILE A O 1
ATOM 832 N N . GLN A 1 112 ? -22.025 8.388 29.755 1.00 94.00 112 GLN A N 1
ATOM 833 C CA . GLN A 1 112 ? -22.143 9.597 28.941 1.00 94.00 112 GLN A CA 1
ATOM 834 C C . GLN A 1 112 ? -22.094 9.277 27.445 1.00 94.00 112 GLN A C 1
ATOM 836 O O . GLN A 1 112 ? -22.974 9.728 26.707 1.00 94.00 112 GLN A O 1
ATOM 841 N N . THR A 1 113 ? -21.121 8.482 27.001 1.00 91.19 113 THR A N 1
ATOM 842 C CA . THR A 1 113 ? -20.979 8.028 25.608 1.00 91.19 113 THR A CA 1
ATOM 843 C C . THR A 1 113 ? -20.326 6.656 25.565 1.00 91.19 113 THR A C 1
ATOM 845 O O . THR A 1 113 ? -19.436 6.384 26.365 1.00 91.19 113 THR A O 1
ATOM 848 N N . VAL A 1 114 ? -20.714 5.841 24.590 1.00 89.50 114 VAL A N 1
ATOM 849 C CA . VAL A 1 114 ? -19.955 4.660 24.169 1.00 89.50 114 VAL A CA 1
ATOM 850 C C . VAL A 1 114 ? -19.452 4.965 22.775 1.00 89.50 114 VAL A C 1
ATOM 852 O O . VAL A 1 114 ? -20.258 5.324 21.916 1.00 89.50 114 VAL A O 1
ATOM 855 N N . ASN A 1 115 ? -18.150 4.852 22.561 1.00 87.38 115 ASN A N 1
ATOM 856 C CA . ASN A 1 115 ? -17.566 5.008 21.243 1.00 87.38 115 ASN A CA 1
ATOM 857 C C . ASN A 1 115 ? -16.756 3.772 20.882 1.00 87.38 115 ASN A C 1
ATOM 859 O O . ASN A 1 115 ? -16.111 3.187 21.742 1.00 87.38 115 ASN A O 1
ATOM 863 N N . PHE A 1 116 ? -16.764 3.404 19.612 1.00 83.56 116 PHE A N 1
ATOM 864 C CA . PHE A 1 116 ? -15.778 2.501 19.048 1.00 83.56 116 PHE A CA 1
ATOM 865 C C . PHE A 1 116 ? -14.654 3.332 18.429 1.00 83.56 116 PHE A C 1
ATOM 867 O O . PHE A 1 116 ? -14.920 4.250 17.658 1.00 83.56 116 PHE A O 1
ATOM 874 N N . SER A 1 117 ? -13.414 3.038 18.786 1.00 80.19 117 SER A N 1
ATOM 875 C CA . SER A 1 117 ? -12.214 3.713 18.307 1.00 80.19 117 SER A CA 1
ATOM 876 C C . SER A 1 117 ? -11.387 2.760 17.455 1.00 80.19 117 SER A C 1
ATOM 878 O O . SER A 1 117 ? -11.367 1.556 17.703 1.00 80.19 117 SER A O 1
ATOM 880 N N . LEU A 1 118 ? -10.685 3.304 16.465 1.00 76.62 118 LEU A N 1
ATOM 881 C CA . LEU A 1 118 ? -9.634 2.602 15.738 1.00 76.62 118 LEU A CA 1
ATOM 882 C C . LEU A 1 118 ? -8.427 3.530 15.637 1.00 76.62 118 LEU A C 1
ATOM 884 O O . LEU A 1 118 ? -8.500 4.549 14.954 1.00 76.62 118 LEU A O 1
ATOM 888 N N . THR A 1 119 ? -7.318 3.185 16.287 1.00 73.50 119 THR A N 1
ATOM 889 C CA . THR A 1 119 ? -6.092 3.982 16.183 1.00 73.50 119 THR A CA 1
ATOM 890 C C . THR A 1 119 ? -5.510 3.893 14.774 1.00 73.50 119 THR A C 1
ATOM 892 O O . THR A 1 119 ? -5.232 2.812 14.250 1.00 73.50 119 THR A O 1
ATOM 895 N N . MET A 1 120 ? -5.313 5.059 14.168 1.00 67.50 120 MET A N 1
ATOM 896 C CA . MET A 1 120 ? -4.694 5.254 12.864 1.00 67.50 120 MET A CA 1
ATOM 897 C C . MET A 1 120 ? -3.249 5.718 13.032 1.00 67.50 120 MET A C 1
ATOM 899 O O . MET A 1 120 ? -2.862 6.244 14.079 1.00 67.50 120 MET A O 1
ATOM 903 N N . LEU A 1 121 ? -2.459 5.579 11.970 1.00 63.00 121 LEU A N 1
ATOM 904 C CA . LEU A 1 121 ? -1.135 6.186 11.923 1.00 63.00 121 LEU A CA 1
ATOM 905 C C . LEU A 1 121 ? -1.215 7.717 11.944 1.00 63.00 121 LEU A C 1
ATOM 907 O O . LEU A 1 121 ? -2.133 8.327 11.387 1.00 63.00 121 LEU A O 1
ATOM 911 N N . ASP A 1 122 ? -0.220 8.336 12.580 1.00 57.88 122 ASP A N 1
ATOM 912 C CA . ASP A 1 122 ? -0.124 9.780 12.815 1.00 57.88 122 ASP A CA 1
ATOM 913 C C . ASP A 1 122 ? -0.327 10.618 11.555 1.00 57.88 122 ASP A C 1
ATOM 915 O O . ASP A 1 122 ? -0.938 11.691 11.601 1.00 57.88 122 ASP A O 1
ATOM 919 N N . PHE A 1 123 ? 0.169 10.119 10.428 1.00 55.81 123 PHE A N 1
ATOM 920 C CA . PHE A 1 123 ? 0.114 10.804 9.147 1.00 55.81 123 PHE A CA 1
ATOM 921 C C . PHE A 1 123 ? -1.303 10.900 8.558 1.00 55.81 123 PHE A C 1
ATOM 923 O O . PHE A 1 123 ? -1.557 11.805 7.768 1.00 55.81 123 PHE A O 1
ATOM 930 N N . TYR A 1 124 ? -2.249 10.049 8.972 1.00 57.75 124 TYR A N 1
ATOM 931 C CA . TYR A 1 124 ? -3.661 10.183 8.586 1.00 57.75 124 TYR A CA 1
ATOM 932 C C . TYR A 1 124 ? -4.440 11.142 9.479 1.00 57.75 124 TYR A C 1
ATOM 934 O O . TYR A 1 124 ? -5.352 11.826 9.018 1.00 57.75 124 TYR A O 1
ATOM 942 N N . GLY A 1 125 ? -4.090 11.197 10.765 1.00 54.91 125 GLY A N 1
ATOM 943 C CA . GLY A 1 125 ? -4.768 12.056 11.735 1.00 54.91 125 GLY A CA 1
ATOM 944 C C . GLY A 1 125 ? -4.346 13.526 11.652 1.00 54.91 125 GLY A C 1
ATOM 945 O O . GLY A 1 125 ? -5.102 14.407 12.066 1.00 54.91 125 GLY A O 1
ATOM 946 N N . ASN A 1 126 ? -3.151 13.808 11.118 1.00 55.66 126 ASN A N 1
ATOM 947 C CA . ASN A 1 126 ? -2.550 15.137 11.135 1.00 55.66 126 ASN A CA 1
ATOM 948 C C . ASN A 1 126 ? -2.384 15.729 9.730 1.00 55.66 126 ASN A C 1
ATOM 950 O O . ASN A 1 126 ? -1.758 15.146 8.855 1.00 55.66 126 ASN A O 1
ATOM 954 N N . LYS A 1 127 ? -2.823 16.983 9.546 1.00 54.81 127 LYS A N 1
ATOM 955 C CA . LYS A 1 127 ? -2.529 17.773 8.330 1.00 54.81 127 LYS A CA 1
ATOM 956 C C . LYS A 1 127 ? -1.039 18.050 8.128 1.00 54.81 127 LYS A C 1
ATOM 958 O O . LYS A 1 127 ? -0.638 18.466 7.048 1.00 54.81 127 LYS A O 1
ATOM 963 N N . ARG A 1 128 ? -0.245 17.922 9.189 1.00 56.44 128 ARG A N 1
ATOM 964 C CA . ARG A 1 128 ? 1.192 18.166 9.181 1.00 56.44 128 ARG A CA 1
ATOM 965 C C . ARG A 1 128 ? 1.876 17.077 9.973 1.00 56.44 128 ARG A C 1
ATOM 967 O O . ARG A 1 128 ? 1.538 16.893 11.140 1.00 56.44 128 ARG A O 1
ATOM 974 N N . PHE A 1 129 ? 2.840 16.416 9.365 1.00 57.22 129 PHE A N 1
ATOM 975 C CA . PHE A 1 129 ? 3.714 15.492 10.066 1.00 57.22 129 PHE A CA 1
ATOM 976 C C . PHE A 1 129 ? 5.159 15.859 9.764 1.00 57.22 129 PHE A C 1
ATOM 978 O O . PHE A 1 129 ? 5.474 16.414 8.709 1.00 57.22 129 PHE A O 1
ATOM 985 N N . THR A 1 130 ? 6.016 15.621 10.745 1.00 54.81 130 THR A N 1
ATOM 986 C CA . THR A 1 130 ? 7.446 15.857 10.619 1.00 54.81 130 THR A CA 1
ATOM 987 C C . THR A 1 130 ? 8.071 14.541 10.195 1.00 54.81 130 THR A C 1
ATOM 989 O O . THR A 1 130 ? 7.910 13.550 10.902 1.00 54.81 130 THR A O 1
ATOM 992 N N . THR A 1 131 ? 8.736 14.517 9.046 1.00 52.91 131 THR A N 1
ATOM 993 C CA . THR A 1 131 ? 9.537 13.368 8.629 1.00 52.91 131 THR A CA 1
ATOM 994 C C . THR A 1 131 ? 10.683 13.158 9.613 1.00 52.91 131 THR A C 1
ATOM 996 O O . THR A 1 131 ? 11.018 14.034 10.418 1.00 52.91 131 THR A O 1
ATOM 999 N N . SER A 1 132 ? 11.304 11.991 9.553 1.00 44.75 132 SER A N 1
ATOM 1000 C CA . SER A 1 132 ? 12.490 11.661 10.340 1.00 44.75 132 SER A CA 1
ATOM 1001 C C . SER A 1 132 ? 13.649 12.653 10.129 1.00 44.75 132 SER A C 1
ATOM 1003 O O . SER A 1 132 ? 14.336 12.997 11.092 1.00 44.75 132 SER A O 1
ATOM 1005 N N . ASP A 1 133 ? 13.753 13.248 8.936 1.00 45.56 133 ASP A N 1
ATOM 1006 C CA . ASP A 1 133 ? 14.692 14.331 8.601 1.00 45.56 133 ASP A CA 1
ATOM 1007 C C . ASP A 1 133 ? 14.378 15.689 9.263 1.00 45.56 133 ASP A C 1
ATOM 1009 O O . ASP A 1 133 ? 15.146 16.650 9.156 1.00 45.56 133 ASP A O 1
ATOM 1013 N N . GLY A 1 134 ? 13.248 15.804 9.964 1.00 52.28 134 GLY A N 1
ATOM 1014 C CA . GLY A 1 134 ? 12.805 17.047 10.590 1.00 52.28 134 GLY A CA 1
ATOM 1015 C C . GLY A 1 134 ? 12.003 17.967 9.665 1.00 52.28 134 GLY A C 1
ATOM 1016 O O . GLY A 1 134 ? 11.596 19.051 10.100 1.00 52.28 134 GLY A O 1
ATOM 1017 N N . ASP A 1 135 ? 11.734 17.551 8.427 1.00 55.19 135 ASP A N 1
ATOM 1018 C CA . ASP A 1 135 ? 10.930 18.319 7.483 1.00 55.19 135 ASP A CA 1
ATOM 1019 C C . ASP A 1 135 ? 9.445 18.168 7.796 1.00 55.19 135 ASP A C 1
ATOM 1021 O O . ASP A 1 135 ? 8.915 17.073 7.950 1.00 55.19 135 ASP A O 1
ATOM 1025 N N . THR A 1 136 ? 8.732 19.288 7.894 1.00 58.72 136 THR A N 1
ATOM 1026 C CA . THR A 1 136 ? 7.276 19.256 8.062 1.00 58.72 136 THR A CA 1
ATOM 1027 C C . THR A 1 136 ? 6.611 19.169 6.697 1.00 58.72 136 THR A C 1
ATOM 1029 O O . THR A 1 136 ? 6.598 20.152 5.953 1.00 58.72 136 THR A O 1
ATOM 1032 N N . LEU A 1 137 ? 6.016 18.020 6.390 1.00 58.81 137 LEU A N 1
ATOM 1033 C CA . LEU A 1 137 ? 5.149 17.858 5.230 1.00 58.81 137 LEU A CA 1
ATOM 1034 C C . LEU A 1 137 ? 3.727 18.271 5.603 1.00 58.81 137 LEU A C 1
ATOM 1036 O O . LEU A 1 137 ? 3.226 17.925 6.673 1.00 58.81 137 LEU A O 1
ATOM 1040 N N . GLU A 1 138 ? 3.083 19.046 4.732 1.00 59.72 138 GLU A N 1
ATOM 1041 C CA . GLU A 1 138 ? 1.687 19.453 4.878 1.00 59.72 138 GLU A CA 1
ATOM 1042 C C . GLU A 1 138 ? 0.837 18.713 3.846 1.00 59.72 138 GLU A C 1
ATOM 1044 O O . GLU A 1 138 ? 0.989 18.919 2.642 1.00 59.72 138 GLU A O 1
ATOM 1049 N N . VAL A 1 139 ? -0.078 17.871 4.321 1.00 56.16 139 VAL A N 1
ATOM 1050 C CA . VAL A 1 139 ? -1.078 17.227 3.470 1.00 56.16 139 VAL A CA 1
ATOM 1051 C C . VAL A 1 139 ? -2.205 18.234 3.245 1.00 56.16 139 VAL A C 1
ATOM 1053 O O . VAL A 1 139 ? -2.872 18.671 4.188 1.00 56.16 139 VAL A O 1
ATOM 1056 N N . ILE A 1 140 ? -2.381 18.640 1.985 1.00 52.69 140 ILE A N 1
ATOM 1057 C CA . ILE A 1 140 ? -3.286 19.727 1.569 1.00 52.69 140 ILE A CA 1
ATOM 1058 C C . ILE A 1 140 ? -4.743 19.421 1.969 1.00 52.69 140 ILE A C 1
ATOM 1060 O O . ILE A 1 140 ? -5.462 20.325 2.406 1.00 52.69 140 ILE A O 1
ATOM 1064 N N . GLU A 1 141 ? -5.147 18.148 1.925 1.00 55.34 141 GLU A N 1
ATOM 1065 C CA . GLU A 1 141 ? -6.422 17.653 2.450 1.00 55.34 141 GLU A CA 1
ATOM 1066 C C . GLU A 1 141 ? -6.197 16.367 3.265 1.00 55.34 141 GLU A C 1
ATOM 1068 O O . GLU A 1 141 ? -5.575 15.438 2.756 1.00 55.34 141 GLU A O 1
ATOM 1073 N N . PRO A 1 142 ? -6.649 16.294 4.533 1.00 54.19 142 PRO A N 1
ATOM 1074 C CA . PRO A 1 142 ? -6.573 15.058 5.300 1.00 54.19 142 PRO A CA 1
ATOM 1075 C C . PRO A 1 142 ? -7.446 13.991 4.636 1.00 54.19 142 PRO A C 1
ATOM 1077 O O . PRO A 1 142 ? -8.569 14.282 4.222 1.00 54.19 142 PRO A O 1
ATOM 1080 N N . VAL A 1 143 ? -6.897 12.783 4.563 1.00 57.97 143 VAL A N 1
ATOM 1081 C CA . VAL A 1 143 ? -7.498 11.595 3.951 1.00 57.97 143 VAL A CA 1
ATOM 1082 C C . VAL A 1 143 ? -8.879 11.339 4.549 1.00 57.97 143 VAL A C 1
ATOM 1084 O O . VAL A 1 143 ? -9.048 11.338 5.772 1.00 57.97 143 VAL A O 1
ATOM 1087 N N . GLY A 1 144 ? -9.875 11.142 3.688 1.00 57.94 144 GLY A N 1
ATOM 1088 C CA . GLY A 1 144 ? -11.220 10.776 4.112 1.00 57.94 144 GLY A CA 1
ATOM 1089 C C . GLY A 1 144 ? -11.236 9.299 4.470 1.00 57.94 144 GLY A C 1
ATOM 1090 O O . GLY A 1 144 ? -11.123 8.453 3.588 1.00 57.94 144 GLY A O 1
ATOM 1091 N N . ILE A 1 145 ? -11.352 8.969 5.754 1.00 61.53 145 ILE A N 1
ATOM 1092 C CA . ILE A 1 145 ? -11.368 7.576 6.207 1.00 61.53 145 ILE A CA 1
ATOM 1093 C C . ILE A 1 145 ? -12.746 7.272 6.775 1.00 61.53 145 ILE A C 1
ATOM 1095 O O . ILE A 1 145 ? -13.192 7.894 7.739 1.00 61.53 145 ILE A O 1
ATOM 1099 N N . HIS A 1 146 ? -13.421 6.301 6.167 1.00 68.12 146 HIS A N 1
ATOM 1100 C CA . HIS A 1 146 ? -14.728 5.827 6.593 1.00 68.12 146 HIS A CA 1
ATOM 1101 C C . HIS A 1 146 ? -14.644 4.338 6.908 1.00 68.12 146 HIS A C 1
ATOM 1103 O O . HIS A 1 146 ? -13.918 3.582 6.268 1.00 68.12 146 HIS A O 1
ATOM 1109 N N . TYR A 1 147 ? -15.416 3.881 7.882 1.00 69.88 147 TYR A N 1
ATOM 1110 C CA . TYR A 1 147 ? -15.478 2.460 8.192 1.00 69.88 147 TYR A CA 1
ATOM 1111 C C . TYR A 1 147 ? -16.911 1.999 8.390 1.00 69.88 147 TYR A C 1
ATOM 1113 O O . TYR A 1 147 ? -17.794 2.741 8.830 1.00 69.88 147 TYR A O 1
ATOM 1121 N N . TRP A 1 148 ? -17.128 0.749 8.015 1.00 73.94 148 TRP A N 1
ATOM 1122 C CA . TRP A 1 148 ? -18.332 -0.005 8.291 1.00 73.94 148 TRP A CA 1
ATOM 1123 C C . TRP A 1 148 ? -18.041 -1.007 9.383 1.00 73.94 148 TRP A C 1
ATOM 1125 O O . TRP A 1 148 ? -17.050 -1.724 9.319 1.00 73.94 148 TRP A O 1
ATOM 1135 N N . ILE A 1 149 ? -18.921 -1.041 10.379 1.00 76.31 149 ILE A N 1
ATOM 1136 C CA . ILE A 1 149 ? -18.849 -2.001 11.472 1.00 76.31 149 ILE A CA 1
ATOM 1137 C C . ILE A 1 149 ? -20.147 -2.790 11.488 1.00 76.31 149 ILE A C 1
ATOM 1139 O O . ILE A 1 149 ? -21.238 -2.221 11.594 1.00 76.31 149 ILE A O 1
ATOM 1143 N N . SER A 1 150 ? -20.013 -4.105 11.392 1.00 77.81 150 SER A N 1
ATOM 1144 C CA . SER A 1 150 ? -21.119 -5.052 11.468 1.00 77.81 150 SER A CA 1
ATOM 1145 C C . SER A 1 150 ? -20.914 -5.977 12.657 1.00 77.81 150 SER A C 1
ATOM 1147 O O . SER A 1 150 ? -19.812 -6.468 12.875 1.00 77.81 150 SER A O 1
ATOM 1149 N N . VAL A 1 151 ? -21.974 -6.228 13.422 1.00 82.88 151 VAL A N 1
ATOM 1150 C CA . VAL A 1 151 ? -21.972 -7.260 14.468 1.00 82.88 151 VAL A CA 1
ATOM 1151 C C . VAL A 1 151 ? -22.126 -8.619 13.794 1.00 82.88 151 VAL A C 1
ATOM 1153 O O . VAL A 1 151 ? -22.958 -8.764 12.897 1.00 82.88 151 VAL A O 1
ATOM 1156 N N . LEU A 1 152 ? -21.330 -9.596 14.213 1.00 79.75 152 LEU A N 1
ATOM 1157 C CA . LEU A 1 152 ? -21.404 -10.973 13.736 1.00 79.75 152 LEU A CA 1
ATOM 1158 C C . LEU A 1 152 ? -22.437 -11.769 14.540 1.00 79.75 152 LEU A C 1
ATOM 1160 O O . LEU A 1 152 ? -22.631 -11.522 15.730 1.00 79.75 152 LEU A O 1
ATOM 1164 N N . ASP A 1 153 ? -23.047 -12.774 13.911 1.00 78.00 153 ASP A N 1
ATOM 1165 C CA . ASP A 1 153 ? -24.002 -13.670 14.586 1.00 78.00 153 ASP A CA 1
ATOM 1166 C C . ASP A 1 153 ? -23.326 -14.558 15.647 1.00 78.00 153 ASP A C 1
ATOM 1168 O O . ASP A 1 153 ? -23.972 -15.007 16.595 1.00 78.00 153 ASP A O 1
ATOM 1172 N N . ALA A 1 154 ? -22.023 -14.811 15.493 1.00 79.50 154 ALA A N 1
ATOM 1173 C CA . ALA A 1 154 ? -21.173 -15.480 16.469 1.00 79.50 154 ALA A CA 1
ATOM 1174 C C . ALA A 1 154 ? -19.712 -14.988 16.349 1.00 79.50 154 ALA A C 1
ATOM 1176 O O . ALA A 1 154 ? -19.319 -14.465 15.301 1.00 79.50 154 ALA A O 1
ATOM 1177 N N . PRO A 1 155 ? -18.877 -15.158 17.395 1.00 80.81 155 PRO A N 1
ATOM 1178 C CA . PRO A 1 155 ? -17.464 -14.776 17.360 1.00 80.81 155 PRO A CA 1
ATOM 1179 C C . PRO A 1 155 ? -16.721 -15.378 16.160 1.00 80.81 155 PRO A C 1
ATOM 1181 O O . PRO A 1 155 ? -16.742 -16.593 15.963 1.00 80.81 155 PRO A O 1
ATOM 1184 N N . PHE A 1 156 ? -16.049 -14.529 15.375 1.00 72.62 156 PHE A N 1
ATOM 1185 C CA . PHE A 1 156 ? -15.373 -14.883 14.114 1.00 72.62 156 PHE A CA 1
ATOM 1186 C C . PHE A 1 156 ? -16.224 -15.625 13.061 1.00 72.62 156 PHE A C 1
ATOM 1188 O O . PHE A 1 156 ? -15.665 -16.214 12.132 1.00 72.62 156 PHE A O 1
ATOM 1195 N N . ASP A 1 157 ? -17.554 -15.599 13.155 1.00 73.38 157 ASP A N 1
ATOM 1196 C CA . ASP A 1 157 ? -18.411 -16.216 12.144 1.00 73.38 157 ASP A CA 1
ATOM 1197 C C . ASP A 1 157 ? -18.533 -15.321 10.907 1.00 73.38 157 ASP A C 1
ATOM 1199 O O . ASP A 1 157 ? -19.289 -14.355 10.878 1.00 73.38 157 ASP A O 1
ATOM 1203 N N . THR A 1 158 ? -17.777 -15.662 9.865 1.00 59.25 158 THR A N 1
ATOM 1204 C CA . THR A 1 158 ? -17.811 -14.989 8.557 1.00 59.25 158 THR A CA 1
ATOM 1205 C C . THR A 1 158 ? -18.832 -15.596 7.597 1.00 59.25 158 THR A C 1
ATOM 1207 O O . THR A 1 158 ? -18.986 -15.128 6.468 1.00 59.25 158 THR A O 1
ATOM 1210 N N . THR A 1 159 ? -19.527 -16.668 7.995 1.00 56.97 159 THR A N 1
ATOM 1211 C CA . THR A 1 159 ? -20.419 -17.410 7.094 1.00 56.97 159 THR A CA 1
ATOM 1212 C C . THR A 1 159 ? -21.778 -16.740 6.915 1.00 56.97 159 THR A C 1
ATOM 1214 O O . THR A 1 159 ? -22.464 -17.016 5.927 1.00 56.97 159 THR A O 1
ATOM 1217 N N . SER A 1 160 ? -22.147 -15.818 7.810 1.00 49.84 160 SER A N 1
ATOM 1218 C CA . SER A 1 160 ? -23.375 -15.028 7.708 1.00 49.84 160 SER A CA 1
ATOM 1219 C C . SER A 1 160 ? -23.224 -13.718 6.923 1.00 49.84 160 SER A C 1
ATOM 1221 O O . SER A 1 160 ? -24.232 -13.105 6.574 1.00 49.84 160 SER A O 1
ATOM 1223 N N . THR A 1 161 ? -22.001 -13.322 6.546 1.00 46.88 161 THR A N 1
ATOM 1224 C CA . THR A 1 161 ? -21.694 -12.023 5.913 1.00 46.88 161 THR A CA 1
ATOM 1225 C C . THR A 1 161 ? -21.355 -12.115 4.417 1.00 46.88 161 THR A C 1
ATOM 1227 O O . THR A 1 161 ? -20.492 -11.399 3.914 1.00 46.88 161 THR A O 1
ATOM 1230 N N . ALA A 1 162 ? -22.050 -12.965 3.652 1.00 32.50 162 ALA A N 1
ATOM 1231 C CA . ALA A 1 162 ? -22.185 -12.718 2.207 1.00 32.50 162 ALA A CA 1
ATOM 1232 C C . ALA A 1 162 ? -22.902 -11.359 1.998 1.00 32.50 162 ALA A C 1
ATOM 1234 O O . ALA A 1 162 ? -23.616 -10.944 2.912 1.00 32.50 162 ALA A O 1
ATOM 1235 N N . PRO A 1 163 ? -22.807 -10.661 0.841 1.00 36.44 163 PRO A N 1
ATOM 1236 C CA . PRO A 1 163 ? -23.541 -9.413 0.603 1.00 36.44 163 PRO A CA 1
ATOM 1237 C C . PRO A 1 163 ? -25.029 -9.728 0.373 1.00 36.44 163 PRO A C 1
ATOM 1239 O O . PRO A 1 163 ? -25.598 -9.537 -0.699 1.00 36.44 163 PRO A O 1
ATOM 1242 N N . VAL A 1 164 ? -25.668 -10.296 1.383 1.00 27.88 164 VAL A N 1
ATOM 1243 C CA . VAL A 1 164 ? -27.075 -10.619 1.461 1.00 27.88 164 VAL A CA 1
ATOM 1244 C C . VAL A 1 164 ? -27.607 -9.641 2.477 1.00 27.88 164 VAL A C 1
ATOM 1246 O O . VAL A 1 164 ? -27.501 -9.899 3.661 1.00 27.88 164 VAL A O 1
ATOM 1249 N N . ALA A 1 165 ? -28.129 -8.523 1.968 1.00 26.50 165 ALA A N 1
ATOM 1250 C CA . ALA A 1 165 ? -28.880 -7.512 2.702 1.00 26.50 165 ALA A CA 1
ATOM 1251 C C . ALA A 1 165 ? -28.245 -7.095 4.039 1.00 26.50 165 ALA A C 1
ATOM 1253 O O . ALA A 1 165 ? -28.357 -7.822 5.017 1.00 26.50 165 ALA A O 1
ATOM 1254 N N . ILE A 1 166 ? -27.663 -5.885 4.062 1.00 29.72 166 ILE A N 1
ATOM 1255 C CA . ILE A 1 166 ? -27.353 -5.080 5.261 1.00 29.72 166 ILE A CA 1
ATOM 1256 C C . ILE A 1 166 ? -28.052 -5.678 6.491 1.00 29.72 166 ILE A C 1
ATOM 1258 O O . ILE A 1 166 ? -29.294 -5.665 6.499 1.00 29.72 166 ILE A O 1
ATOM 1262 N N . PRO A 1 167 ? -27.310 -6.235 7.471 1.00 25.14 167 PRO A N 1
ATOM 1263 C CA . PRO A 1 167 ? -27.916 -6.819 8.654 1.00 25.14 167 PRO A CA 1
ATOM 1264 C C . PRO A 1 167 ? -28.977 -5.851 9.185 1.00 25.14 167 PRO A C 1
ATOM 1266 O O . PRO A 1 167 ? -28.744 -4.637 9.173 1.00 25.14 167 PRO A O 1
ATOM 1269 N N . PRO A 1 168 ? -30.141 -6.326 9.655 1.00 26.75 168 PRO A N 1
ATOM 1270 C CA . PRO A 1 168 ? -31.206 -5.453 10.157 1.00 26.75 168 PRO A CA 1
ATOM 1271 C C . PRO A 1 168 ? -30.757 -4.524 11.308 1.00 26.75 168 PRO A C 1
ATOM 1273 O O . PRO A 1 168 ? -31.503 -3.624 11.691 1.00 26.75 168 PRO A O 1
ATOM 1276 N N . HIS A 1 169 ? -29.528 -4.702 11.806 1.00 33.75 169 HIS A N 1
ATOM 1277 C CA . HIS A 1 169 ? -28.842 -3.882 12.797 1.00 33.75 169 HIS A CA 1
ATOM 1278 C C . HIS A 1 169 ? -27.480 -3.349 12.301 1.00 33.75 169 HIS A C 1
ATOM 1280 O O . HIS A 1 169 ? -26.508 -3.367 13.049 1.00 33.75 169 HIS A O 1
ATOM 1286 N N . GLY A 1 170 ? -27.375 -2.893 11.046 1.00 36.59 170 GLY A N 1
ATOM 1287 C CA . GLY A 1 170 ? -26.203 -2.140 10.578 1.00 36.59 170 GLY A CA 1
ATOM 1288 C C . GLY A 1 170 ? -25.960 -0.938 11.495 1.00 36.59 170 GLY A C 1
ATOM 1289 O O . GLY A 1 170 ? -26.771 -0.012 11.522 1.00 36.59 170 GLY A O 1
ATOM 1290 N N . LEU A 1 171 ? -24.889 -0.990 12.292 1.00 44.06 171 LEU A N 1
ATOM 1291 C CA . LEU A 1 171 ? -24.716 -0.100 13.442 1.00 44.06 171 LEU A CA 1
ATOM 1292 C C . LEU A 1 171 ? -24.447 1.353 13.063 1.00 44.06 171 LEU A C 1
ATOM 1294 O O . LEU A 1 171 ? -24.733 2.216 13.884 1.00 44.06 171 LEU A O 1
ATOM 1298 N N . ALA A 1 172 ? -23.985 1.628 11.838 1.00 43.91 172 ALA A N 1
ATOM 1299 C CA . ALA A 1 172 ? -24.190 2.887 11.122 1.00 43.91 172 ALA A CA 1
ATOM 1300 C C . ALA A 1 172 ? -23.317 2.989 9.864 1.00 43.91 172 ALA A C 1
ATOM 1302 O O . ALA A 1 172 ? -22.269 2.362 9.743 1.00 43.91 172 ALA A O 1
ATOM 1303 N N . ILE A 1 173 ? -23.735 3.874 8.958 1.00 39.66 173 ILE A N 1
ATOM 1304 C CA . ILE A 1 173 ? -22.858 4.543 7.998 1.00 39.66 173 ILE A CA 1
ATOM 1305 C C . ILE A 1 173 ? -22.504 5.882 8.646 1.00 39.66 173 ILE A C 1
ATOM 1307 O O . ILE A 1 173 ? -23.387 6.733 8.761 1.00 39.66 173 ILE A O 1
ATOM 1311 N N . PHE A 1 174 ? -21.258 6.090 9.070 1.00 43.41 174 PHE A N 1
ATOM 1312 C CA . PHE A 1 174 ? -20.819 7.412 9.515 1.00 43.41 174 PHE A CA 1
ATOM 1313 C C . PHE A 1 174 ? -19.822 8.013 8.528 1.00 43.41 174 PHE A C 1
ATOM 1315 O O . PHE A 1 174 ? -18.748 7.483 8.252 1.00 43.41 174 PHE A O 1
ATOM 1322 N N . GLN A 1 175 ? -20.228 9.156 7.983 1.00 40.44 175 GLN A N 1
ATOM 1323 C CA . GLN A 1 175 ? -19.322 10.128 7.397 1.00 40.44 175 GLN A CA 1
ATOM 1324 C C . GLN A 1 175 ? -18.688 10.885 8.561 1.00 40.44 175 GLN A C 1
ATOM 1326 O O . GLN A 1 175 ? -19.433 11.418 9.386 1.00 40.44 175 GLN A O 1
ATOM 1331 N N . ASP A 1 176 ? -17.357 10.928 8.648 1.00 40.16 176 ASP A N 1
ATOM 1332 C CA . ASP A 1 176 ? -16.694 11.884 9.535 1.00 40.16 176 ASP A CA 1
ATOM 1333 C C . ASP A 1 176 ? -17.197 13.290 9.173 1.00 40.16 176 ASP A C 1
ATOM 1335 O O . ASP A 1 176 ? -16.930 13.815 8.089 1.00 40.16 176 ASP A O 1
ATOM 1339 N N . GLN A 1 177 ? -18.019 13.875 10.046 1.00 38.19 177 GLN A N 1
ATOM 1340 C CA . GLN A 1 177 ? -18.496 15.240 9.886 1.00 38.19 177 GLN A CA 1
ATOM 1341 C C . GLN A 1 177 ? -17.453 16.188 10.466 1.00 38.19 177 GLN A C 1
ATOM 1343 O O . GLN A 1 177 ? -17.572 16.599 11.612 1.00 38.19 177 GLN A O 1
ATOM 1348 N N . GLU A 1 178 ? -16.442 16.515 9.658 1.00 38.75 178 GLU A N 1
ATOM 1349 C CA . GLU A 1 178 ? -15.518 17.664 9.752 1.00 38.75 178 GLU A CA 1
ATOM 1350 C C . GLU A 1 178 ? -14.821 17.963 11.107 1.00 38.75 178 GLU A C 1
ATOM 1352 O O . GLU A 1 178 ? -14.043 18.918 11.180 1.00 38.75 178 GLU A O 1
ATOM 1357 N N . GLY A 1 179 ? -15.024 17.170 12.162 1.00 36.72 179 GLY A N 1
ATOM 1358 C CA . GLY A 1 179 ? -14.742 17.570 13.545 1.00 36.72 179 GLY A CA 1
ATOM 1359 C C . GLY A 1 179 ? -13.987 16.555 14.404 1.00 36.72 179 GLY A C 1
ATOM 1360 O O . GLY A 1 179 ? -13.376 16.976 15.382 1.00 36.72 179 GLY A O 1
ATOM 1361 N N . ASN A 1 180 ? -13.949 15.270 14.031 1.00 43.97 180 ASN A N 1
ATOM 1362 C CA . ASN A 1 180 ? -13.186 14.228 14.740 1.00 43.97 180 ASN A CA 1
ATOM 1363 C C . ASN A 1 180 ? -11.871 13.892 14.015 1.00 43.97 180 ASN A C 1
ATOM 1365 O O . ASN A 1 180 ? -11.441 12.744 13.939 1.00 43.97 180 ASN A O 1
ATOM 1369 N N . ARG A 1 181 ? -11.205 14.929 13.497 1.00 51.03 181 ARG A N 1
ATOM 1370 C CA . ARG A 1 181 ? -9.885 14.823 12.868 1.00 51.03 181 ARG A CA 1
ATOM 1371 C C . ARG A 1 181 ? -8.818 14.639 13.949 1.00 51.03 181 ARG A C 1
ATOM 1373 O O . ARG A 1 181 ? -8.367 15.614 14.548 1.00 51.03 181 ARG A O 1
ATOM 1380 N N . GLY A 1 182 ? -8.457 13.388 14.213 1.00 53.53 182 GLY A N 1
ATOM 1381 C CA . GLY A 1 182 ? -7.406 12.985 15.145 1.00 53.53 182 GLY A CA 1
ATOM 1382 C C . GLY A 1 182 ? -6.938 11.555 14.864 1.00 53.53 182 GLY A C 1
ATOM 1383 O O . GLY A 1 182 ? -7.509 10.871 14.022 1.00 53.53 182 GLY A O 1
ATOM 1384 N N . LYS A 1 183 ? -5.898 11.097 15.572 1.00 60.12 183 LYS A N 1
ATOM 1385 C CA . LYS A 1 183 ? -5.314 9.745 15.429 1.00 60.12 183 LYS A CA 1
ATOM 1386 C C . LYS A 1 183 ? -6.297 8.600 15.732 1.00 60.12 183 LYS A C 1
ATOM 1388 O O . LYS A 1 183 ? -5.999 7.451 15.444 1.00 60.12 183 LYS A O 1
ATOM 1393 N N . GLU A 1 184 ? -7.441 8.911 16.332 1.00 67.94 184 GLU A N 1
ATOM 1394 C CA . GLU A 1 184 ? -8.436 7.961 16.827 1.00 67.94 184 GLU A CA 1
ATOM 1395 C C . GLU A 1 184 ? -9.849 8.476 16.498 1.00 67.94 184 GLU A C 1
ATOM 1397 O O . GLU A 1 184 ? -10.439 9.225 17.284 1.00 67.94 184 GLU A O 1
ATOM 1402 N N . PRO A 1 185 ? -10.406 8.156 15.317 1.00 68.75 185 PRO A N 1
ATOM 1403 C CA . PRO A 1 185 ? -11.801 8.443 15.018 1.00 68.75 185 PRO A CA 1
ATOM 1404 C C . PRO A 1 185 ? -12.716 7.686 15.989 1.00 68.75 185 PRO A C 1
ATOM 1406 O O . PRO A 1 185 ? -12.742 6.458 15.999 1.00 68.75 185 PRO A O 1
ATOM 1409 N N . LEU A 1 186 ? -13.502 8.430 16.772 1.00 74.12 186 LEU A N 1
ATOM 1410 C CA . LEU A 1 186 ? -14.486 7.884 17.709 1.00 74.12 186 LEU A CA 1
ATOM 1411 C C . LEU A 1 186 ? -15.856 7.735 17.036 1.00 74.12 186 LEU A C 1
ATOM 1413 O O . LEU A 1 186 ? -16.501 8.733 16.697 1.00 74.12 186 LEU A O 1
ATOM 1417 N N . LEU A 1 187 ? -16.315 6.495 16.889 1.00 76.31 187 LEU A N 1
ATOM 1418 C CA . LEU A 1 187 ? -17.633 6.136 16.379 1.00 76.31 187 LEU A CA 1
ATOM 1419 C C . LEU A 1 187 ? -18.643 6.025 17.522 1.00 76.31 187 LEU A C 1
ATOM 1421 O O . LEU A 1 187 ? -18.574 5.061 18.283 1.00 76.31 187 LEU A O 1
ATOM 1425 N N . PRO A 1 188 ? -19.620 6.931 17.641 1.00 81.38 188 PRO A N 1
ATOM 1426 C CA . PRO A 1 188 ? -20.627 6.814 18.682 1.00 81.38 188 PRO A CA 1
ATOM 1427 C C . PRO A 1 188 ? -21.504 5.576 18.466 1.00 81.38 188 PRO A C 1
ATOM 1429 O O . PRO A 1 188 ? -21.995 5.325 17.365 1.00 81.38 188 PRO A O 1
ATOM 1432 N N . LEU A 1 189 ? -21.750 4.840 19.546 1.00 83.00 189 LEU A N 1
ATOM 1433 C CA . LEU A 1 189 ? -22.624 3.674 19.583 1.00 83.00 189 LEU A CA 1
ATOM 1434 C C . LEU A 1 189 ? -23.819 3.899 20.503 1.00 83.00 189 LEU A C 1
ATOM 1436 O O . LEU A 1 189 ? -23.782 4.694 21.448 1.00 83.00 189 LEU A O 1
ATOM 1440 N N . ASP A 1 190 ? -24.900 3.170 20.229 1.00 85.06 190 ASP A N 1
ATOM 1441 C CA . ASP A 1 190 ? -26.074 3.185 21.091 1.00 85.06 190 ASP A CA 1
ATOM 1442 C C . ASP A 1 190 ? -25.740 2.556 22.453 1.00 85.06 190 ASP A C 1
ATOM 1444 O O . ASP A 1 190 ? -25.341 1.393 22.552 1.00 85.06 190 ASP A O 1
ATOM 1448 N N . LYS A 1 191 ? -25.934 3.337 23.521 1.00 90.12 191 LYS A N 1
ATOM 1449 C CA . LYS A 1 191 ? -25.655 2.905 24.897 1.00 90.12 191 LYS A CA 1
ATOM 1450 C C . LYS A 1 191 ? -26.472 1.686 25.300 1.00 90.12 191 LYS A C 1
ATOM 1452 O O . LYS A 1 191 ? -25.967 0.838 26.020 1.00 90.12 191 LYS A O 1
ATOM 1457 N N . ASN A 1 192 ? -27.731 1.603 24.875 1.00 88.94 192 ASN A N 1
ATOM 1458 C CA . ASN A 1 192 ? -28.599 0.494 25.255 1.00 88.94 192 ASN A CA 1
ATOM 1459 C C . ASN A 1 192 ? -28.136 -0.796 24.589 1.00 88.94 192 ASN A C 1
ATOM 1461 O O . ASN A 1 192 ? -28.192 -1.842 25.224 1.00 88.94 192 ASN A O 1
ATOM 1465 N N . LEU A 1 193 ? -27.668 -0.723 23.342 1.00 88.38 193 LEU A N 1
ATOM 1466 C CA . LEU A 1 193 ? -27.084 -1.878 22.669 1.00 88.38 193 LEU A CA 1
ATOM 1467 C C . LEU A 1 193 ? -25.808 -2.347 23.378 1.00 88.38 193 LEU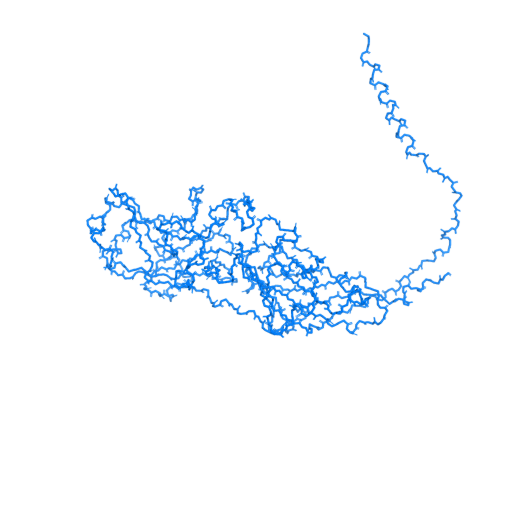 A C 1
ATOM 1469 O O . LEU A 1 193 ? -25.685 -3.528 23.686 1.00 88.38 193 LEU A O 1
ATOM 1473 N N . PHE A 1 194 ? -24.906 -1.423 23.718 1.00 91.06 194 PHE A N 1
ATOM 1474 C CA . PHE A 1 194 ? -23.712 -1.756 24.497 1.00 91.06 194 PHE A CA 1
ATOM 1475 C C . PHE A 1 194 ? -24.065 -2.397 25.848 1.00 91.06 194 PHE A C 1
ATOM 1477 O O . PHE A 1 194 ? -23.532 -3.443 26.203 1.00 91.06 194 PHE A O 1
ATOM 1484 N N . LEU A 1 195 ? -25.023 -1.822 26.579 1.00 93.75 195 LEU A N 1
ATOM 1485 C CA . LEU A 1 195 ? -25.489 -2.367 27.857 1.00 93.75 195 LEU A CA 1
ATOM 1486 C C . LEU A 1 195 ? -26.170 -3.734 27.714 1.00 93.75 195 LEU A C 1
ATOM 1488 O O . LEU A 1 195 ? -26.102 -4.536 28.640 1.00 93.75 195 LEU A O 1
ATOM 1492 N N . GLN A 1 196 ? -26.803 -4.030 26.575 1.00 92.44 196 GLN A N 1
ATOM 1493 C CA . GLN A 1 196 ? -27.313 -5.375 26.291 1.00 92.44 196 GLN A CA 1
ATOM 1494 C C . GLN A 1 196 ? -26.172 -6.387 26.163 1.00 92.44 196 GLN A C 1
ATOM 1496 O O . GLN A 1 196 ? -26.291 -7.485 26.703 1.00 92.44 196 GLN A O 1
ATOM 1501 N N . TRP A 1 197 ? -25.065 -6.021 25.512 1.00 94.00 197 TRP A N 1
ATOM 1502 C CA . TRP A 1 197 ? -23.879 -6.879 25.443 1.00 94.00 197 TRP A CA 1
ATOM 1503 C C . TRP A 1 197 ? -23.246 -7.077 26.820 1.00 94.00 197 TRP A C 1
ATOM 1505 O O . TRP A 1 197 ? -23.035 -8.220 27.217 1.00 94.00 197 TRP A O 1
ATOM 1515 N N . VAL A 1 198 ? -23.066 -6.003 27.596 1.00 94.44 198 VAL A N 1
ATOM 1516 C CA . VAL A 1 198 ? -22.586 -6.083 28.990 1.00 94.44 198 VAL A CA 1
ATOM 1517 C C . VAL A 1 198 ? -23.474 -7.011 29.825 1.00 94.44 198 VAL A C 1
ATOM 1519 O O . VAL A 1 198 ? -22.976 -7.911 30.491 1.00 94.44 198 VAL A O 1
ATOM 1522 N N . ALA A 1 199 ? -24.798 -6.856 29.747 1.00 93.62 199 ALA A N 1
ATOM 1523 C CA . ALA A 1 199 ? -25.736 -7.695 30.492 1.00 93.62 199 ALA A CA 1
ATOM 1524 C C . ALA A 1 199 ? -25.745 -9.162 30.029 1.00 93.62 199 ALA A C 1
ATOM 1526 O O . ALA A 1 199 ? -26.076 -10.048 30.818 1.00 93.62 199 ALA A O 1
ATOM 1527 N N . SER A 1 200 ? -25.419 -9.427 28.759 1.00 93.81 200 SER A N 1
ATOM 1528 C CA . SER A 1 200 ? -25.300 -10.793 28.241 1.00 93.81 200 SER A CA 1
ATOM 1529 C C . SER A 1 200 ? -24.063 -11.512 28.785 1.00 93.81 200 SER A C 1
ATOM 1531 O O . SER A 1 200 ? -24.112 -12.722 29.000 1.00 93.81 200 SER A O 1
ATOM 1533 N N . GLY A 1 201 ? -22.970 -10.774 29.018 1.00 92.00 201 GLY A N 1
ATOM 1534 C CA . GLY A 1 201 ? -21.666 -11.339 29.365 1.00 92.00 201 GLY A CA 1
ATOM 1535 C C . GLY A 1 201 ? -21.082 -12.250 28.279 1.00 92.00 201 GLY A C 1
ATOM 1536 O O . GLY A 1 201 ? -20.209 -13.064 28.571 1.00 92.00 201 GLY A O 1
ATOM 1537 N N . GLU A 1 202 ? -21.600 -12.180 27.049 1.00 91.94 202 GLU A N 1
ATOM 1538 C CA . GLU A 1 202 ? -21.165 -13.017 25.936 1.00 91.94 202 GLU A CA 1
ATOM 1539 C C . GLU A 1 202 ? -19.981 -12.393 25.189 1.00 91.94 202 GLU A C 1
ATOM 1541 O O . GLU A 1 202 ? -19.715 -11.191 25.252 1.00 91.94 202 GLU A O 1
ATOM 1546 N N . ILE A 1 203 ? -19.274 -13.230 24.431 1.00 91.19 203 ILE A N 1
ATOM 1547 C CA . ILE A 1 203 ? -18.284 -12.753 23.470 1.00 91.19 203 ILE A CA 1
ATOM 1548 C C . ILE A 1 203 ? -19.037 -12.290 22.224 1.00 91.19 203 ILE A C 1
ATOM 1550 O O . ILE A 1 203 ? -19.753 -13.082 21.609 1.00 91.19 203 ILE A O 1
ATOM 1554 N N . ILE A 1 204 ? -18.840 -11.035 21.828 1.00 88.81 204 ILE A N 1
ATOM 1555 C CA . ILE A 1 204 ? -19.468 -10.451 20.638 1.00 88.81 204 ILE A CA 1
ATOM 1556 C C . ILE A 1 204 ? -18.409 -10.240 19.559 1.00 88.81 204 ILE A C 1
ATOM 1558 O O . ILE A 1 204 ? -17.364 -9.635 19.809 1.00 88.81 204 ILE A O 1
ATOM 1562 N N . GLY A 1 205 ? -18.687 -10.756 18.362 1.00 85.56 205 GLY A N 1
ATOM 1563 C CA . GLY A 1 205 ? -17.843 -10.585 17.184 1.00 85.56 205 GLY A CA 1
ATOM 1564 C C . GLY A 1 205 ? -18.246 -9.363 16.358 1.00 85.56 205 GLY A C 1
ATOM 1565 O O . GLY A 1 205 ? -19.431 -9.057 16.236 1.00 85.56 205 GLY A O 1
ATOM 1566 N N . PHE A 1 206 ? -17.271 -8.699 15.746 1.00 84.00 206 PHE A N 1
ATOM 1567 C CA . PHE A 1 206 ? -17.470 -7.582 14.828 1.00 84.00 206 PHE A CA 1
ATOM 1568 C C . PHE A 1 206 ? -16.629 -7.765 13.567 1.00 84.00 206 PHE A C 1
ATOM 1570 O O . PHE A 1 206 ? -15.513 -8.274 13.625 1.00 84.00 206 PHE A O 1
ATOM 1577 N N . LEU A 1 207 ? -17.170 -7.305 12.444 1.00 79.00 207 LEU A N 1
ATOM 1578 C CA . LEU A 1 207 ? -16.507 -7.138 11.157 1.00 79.00 207 LEU A CA 1
ATOM 1579 C C . LEU A 1 207 ? -16.327 -5.641 10.902 1.00 79.00 207 LEU A C 1
ATOM 1581 O O . LEU A 1 207 ? -17.303 -4.894 10.960 1.00 79.00 207 LEU A O 1
ATOM 1585 N N . ILE A 1 208 ? -15.102 -5.218 10.608 1.00 78.62 208 ILE A N 1
ATOM 1586 C CA . ILE A 1 208 ? -14.732 -3.829 10.332 1.00 78.62 208 ILE A CA 1
ATOM 1587 C C . ILE A 1 208 ? -14.192 -3.757 8.906 1.00 78.62 208 ILE A C 1
ATOM 1589 O O . ILE A 1 208 ? -13.240 -4.455 8.574 1.00 78.62 208 ILE A O 1
ATOM 1593 N N . GLU A 1 209 ? -14.771 -2.907 8.069 1.00 74.75 209 GLU A N 1
ATOM 1594 C CA . GLU A 1 209 ? -14.421 -2.754 6.654 1.00 74.75 209 GLU A CA 1
ATOM 1595 C C . GLU A 1 209 ? -14.230 -1.282 6.296 1.00 74.75 209 GLU A C 1
ATOM 1597 O O . GLU A 1 209 ? -14.788 -0.401 6.951 1.00 74.75 209 GLU A O 1
ATOM 1602 N N . ALA A 1 210 ? -13.495 -1.000 5.218 1.00 72.06 210 ALA A N 1
ATOM 1603 C CA . ALA A 1 210 ? -13.483 0.339 4.635 1.00 72.06 210 ALA A CA 1
ATOM 1604 C C . ALA A 1 210 ? -14.891 0.708 4.128 1.00 72.06 210 ALA A C 1
ATOM 1606 O O . ALA A 1 210 ? -15.508 -0.026 3.355 1.00 72.06 210 ALA A O 1
ATOM 1607 N N . GLY A 1 211 ? -15.399 1.863 4.557 1.00 67.19 211 GLY A N 1
ATOM 1608 C CA . GLY A 1 211 ? -16.695 2.382 4.127 1.00 67.19 211 GLY A CA 1
ATOM 1609 C C . GLY A 1 211 ? -16.618 3.091 2.764 1.00 67.19 211 GLY A C 1
ATOM 1610 O O . GLY A 1 211 ? -15.540 3.531 2.352 1.00 67.19 211 GLY A O 1
ATOM 1611 N N . PRO A 1 212 ? -17.747 3.275 2.054 1.00 62.94 212 PRO A N 1
ATOM 1612 C CA . PRO A 1 212 ? -17.800 4.061 0.827 1.00 62.94 212 PRO A CA 1
ATOM 1613 C C . PRO A 1 212 ? -17.284 5.485 1.029 1.00 62.94 212 PRO A C 1
ATOM 1615 O O . PRO A 1 212 ? -17.655 6.151 1.995 1.00 62.94 212 PRO A O 1
ATOM 1618 N N . GLY A 1 213 ? -16.480 5.958 0.077 1.00 61.81 213 GLY A N 1
ATOM 1619 C CA . GLY A 1 213 ? -15.838 7.271 0.147 1.00 61.81 213 GLY A CA 1
ATOM 1620 C C . GLY A 1 213 ? -14.522 7.281 0.921 1.00 61.81 213 GLY A C 1
ATOM 1621 O O . GLY A 1 213 ? -13.906 8.336 0.986 1.00 61.81 213 GLY A O 1
ATOM 1622 N N . SER A 1 214 ? -14.091 6.143 1.483 1.00 63.25 214 SER A N 1
ATOM 1623 C CA . SER A 1 214 ? -12.740 6.032 2.040 1.00 63.25 214 SER A CA 1
ATOM 1624 C C . SER A 1 214 ? -11.708 6.102 0.934 1.00 63.25 214 SER A C 1
ATOM 1626 O O . SER A 1 214 ? -11.867 5.437 -0.094 1.00 63.25 214 SER A O 1
ATOM 1628 N N . ASP A 1 215 ? -10.631 6.836 1.177 1.00 61.06 215 ASP A N 1
ATOM 1629 C CA . ASP A 1 215 ? -9.467 6.768 0.309 1.00 61.06 215 ASP A CA 1
ATOM 1630 C C . ASP A 1 215 ? -8.857 5.351 0.352 1.00 61.06 215 ASP A C 1
ATOM 1632 O O . ASP A 1 215 ? -8.776 4.726 1.418 1.00 61.06 215 ASP A O 1
ATOM 1636 N N . PRO A 1 216 ? -8.458 4.796 -0.805 1.00 58.38 216 PRO A N 1
ATOM 1637 C CA . PRO A 1 216 ? -7.894 3.457 -0.874 1.00 58.38 216 PRO A CA 1
ATOM 1638 C C . PRO A 1 216 ? -6.493 3.401 -0.251 1.00 58.38 216 PRO A C 1
ATOM 1640 O O . PRO A 1 216 ? -5.694 4.324 -0.393 1.00 58.38 216 PRO A O 1
ATOM 1643 N N . GLY A 1 217 ? -6.173 2.270 0.385 1.00 55.88 217 GLY A N 1
ATOM 1644 C CA . GLY A 1 217 ? -4.856 2.041 0.984 1.00 55.88 217 GLY A CA 1
ATOM 1645 C C . GLY A 1 217 ? -4.720 2.568 2.412 1.00 55.88 217 GLY A C 1
ATOM 1646 O O . GLY A 1 217 ? -3.606 2.912 2.799 1.00 55.88 217 GLY A O 1
ATOM 1647 N N . LEU A 1 218 ? -5.823 2.619 3.177 1.00 59.50 218 LEU A N 1
ATOM 1648 C CA . LEU A 1 218 ? -5.812 2.971 4.598 1.00 59.50 218 LEU A CA 1
ATOM 1649 C C . LEU A 1 218 ? -4.842 2.078 5.359 1.00 59.50 218 LEU A C 1
ATOM 1651 O O . LEU A 1 218 ? -4.955 0.858 5.272 1.00 59.50 218 LEU A O 1
ATOM 1655 N N . VAL A 1 219 ? -3.990 2.692 6.176 1.00 59.38 219 VAL A N 1
ATOM 1656 C CA . VAL A 1 219 ? -3.064 2.006 7.074 1.00 59.38 219 VAL A CA 1
ATOM 1657 C C . VAL A 1 219 ? -3.433 2.281 8.552 1.00 59.38 219 VAL A C 1
ATOM 1659 O O . VAL A 1 219 ? -3.213 3.372 9.077 1.00 59.38 219 VAL A O 1
ATOM 1662 N N . GLY A 1 220 ? -4.037 1.302 9.230 1.00 57.69 220 GLY A N 1
ATOM 1663 C CA . GLY A 1 220 ? -4.362 1.314 10.668 1.00 57.69 220 GLY A CA 1
ATOM 1664 C C . GLY A 1 220 ? -3.582 0.246 11.438 1.00 57.69 220 GLY A C 1
ATOM 1665 O O . GLY A 1 220 ? -2.604 -0.281 10.924 1.00 57.69 220 GLY A O 1
ATOM 1666 N N . TYR A 1 221 ? -4.005 -0.123 12.648 1.00 56.25 221 TYR A N 1
ATOM 1667 C CA . TYR A 1 221 ? -3.384 -1.225 13.395 1.00 56.25 221 TYR A CA 1
ATOM 1668 C C . TYR A 1 221 ? -4.372 -2.363 13.703 1.00 56.25 221 TYR A C 1
ATOM 1670 O O . TYR A 1 221 ? -5.520 -2.108 14.065 1.00 56.25 221 TYR A O 1
ATOM 1678 N N . ALA A 1 222 ? -3.911 -3.615 13.596 1.00 54.19 222 ALA A N 1
ATOM 1679 C CA . ALA A 1 222 ? -4.573 -4.805 14.144 1.00 54.19 222 ALA A CA 1
ATOM 1680 C C . ALA A 1 222 ? -3.666 -5.406 15.228 1.00 54.19 222 ALA A C 1
ATOM 1682 O O . ALA A 1 222 ? -2.542 -5.817 14.939 1.00 54.19 222 ALA A O 1
ATOM 1683 N N . ALA A 1 223 ? -4.133 -5.434 16.474 1.00 52.44 223 ALA A N 1
ATOM 1684 C CA . ALA A 1 223 ? -3.327 -5.606 17.680 1.00 52.44 223 ALA A CA 1
ATOM 1685 C C . ALA A 1 223 ? -2.529 -6.913 17.716 1.00 52.44 223 ALA A C 1
ATOM 1687 O O . ALA A 1 223 ? -1.380 -6.911 18.158 1.00 52.44 223 ALA A O 1
ATOM 1688 N N . ARG A 1 224 ? -3.105 -8.047 17.289 1.00 53.59 224 ARG A N 1
ATOM 1689 C CA . ARG A 1 224 ? -2.416 -9.352 17.379 1.00 53.59 224 ARG A CA 1
ATOM 1690 C C . ARG A 1 224 ? -1.473 -9.661 16.229 1.00 53.59 224 ARG A C 1
ATOM 1692 O O . ARG A 1 224 ? -0.689 -10.602 16.340 1.00 53.59 224 ARG A O 1
ATOM 1699 N N . GLU A 1 225 ? -1.508 -8.873 15.162 1.00 51.72 225 GLU A N 1
ATOM 1700 C CA . GLU A 1 225 ? -0.508 -8.945 14.093 1.00 51.72 225 GLU A CA 1
ATOM 1701 C C . GLU A 1 225 ? 0.733 -8.093 14.426 1.00 51.72 225 GLU A C 1
ATOM 1703 O O . GLU A 1 225 ? 1.784 -8.241 13.797 1.00 51.72 225 GLU A O 1
ATOM 1708 N N . LEU A 1 226 ? 0.657 -7.279 15.491 1.00 56.66 226 LEU A N 1
ATOM 1709 C CA . LEU A 1 226 ? 1.783 -6.520 16.029 1.00 56.66 226 LEU A CA 1
ATOM 1710 C C . LEU A 1 226 ? 2.757 -7.439 16.775 1.00 56.66 226 LEU A C 1
ATOM 1712 O O . LEU A 1 226 ? 2.568 -7.777 17.944 1.00 56.66 226 LEU A O 1
ATOM 1716 N N . THR A 1 227 ? 3.851 -7.825 16.127 1.00 50.94 227 THR A N 1
ATOM 1717 C CA . THR A 1 227 ? 4.942 -8.577 16.770 1.00 50.94 227 THR A CA 1
ATOM 1718 C C . THR A 1 227 ? 6.064 -7.689 17.337 1.00 50.94 227 THR A C 1
ATOM 1720 O O . THR A 1 227 ? 6.887 -8.179 18.109 1.00 50.94 227 THR A O 1
ATOM 1723 N N . PHE A 1 228 ? 6.087 -6.383 17.035 1.00 53.41 228 PHE A N 1
ATOM 1724 C CA . PHE A 1 228 ? 7.159 -5.438 17.389 1.00 53.41 228 PHE A CA 1
ATOM 1725 C C . PHE A 1 228 ? 6.633 -4.104 17.951 1.00 53.41 228 PHE A C 1
ATOM 1727 O O . PHE A 1 228 ? 7.015 -3.025 17.507 1.00 53.41 228 PHE A O 1
ATOM 1734 N N . TYR A 1 229 ? 5.819 -4.165 19.009 1.00 53.09 229 TYR A N 1
ATOM 1735 C CA . TYR A 1 229 ? 5.213 -2.990 19.664 1.00 53.09 229 TYR A CA 1
ATOM 1736 C C . TYR A 1 229 ? 6.212 -1.886 20.067 1.00 53.09 229 TYR A C 1
ATOM 1738 O O . TYR A 1 229 ? 5.883 -0.706 20.079 1.00 53.09 229 TYR A O 1
ATOM 1746 N N . SER A 1 230 ? 7.459 -2.252 20.387 1.00 47.94 230 SER A N 1
ATOM 1747 C CA . SER A 1 230 ? 8.517 -1.304 20.766 1.00 47.94 230 SER A CA 1
ATOM 1748 C C . SER A 1 230 ? 9.054 -0.453 19.610 1.00 47.94 230 SER A C 1
ATOM 1750 O O . SER A 1 230 ? 9.918 0.386 19.846 1.00 47.94 230 SER A O 1
ATOM 1752 N N . GLN A 1 231 ? 8.632 -0.729 18.374 1.00 52.03 231 GLN A N 1
ATOM 1753 C CA . GLN A 1 231 ? 9.064 -0.028 17.160 1.00 52.03 231 GLN A CA 1
ATOM 1754 C C . GLN A 1 231 ? 8.009 0.955 16.639 1.00 52.03 231 GLN A C 1
ATOM 1756 O O . GLN A 1 231 ? 8.255 1.622 15.639 1.00 52.03 231 GLN A O 1
ATOM 1761 N N . LEU A 1 232 ? 6.852 1.045 17.300 1.00 56.19 232 LEU A N 1
ATOM 1762 C CA . LEU A 1 232 ? 5.834 2.038 16.980 1.00 56.19 232 LEU A CA 1
ATOM 1763 C C . LEU A 1 232 ? 6.296 3.430 17.430 1.00 56.19 232 LEU A C 1
ATOM 1765 O O . LEU A 1 232 ? 7.010 3.562 18.430 1.00 56.19 232 LEU A O 1
ATOM 1769 N N . GLU A 1 233 ? 5.873 4.471 16.707 1.00 56.88 233 GLU A N 1
ATOM 1770 C CA . GLU A 1 233 ? 6.067 5.859 17.138 1.00 56.88 233 GLU A CA 1
ATOM 1771 C C . GLU A 1 233 ? 5.489 6.085 18.541 1.00 56.88 233 GLU A C 1
ATOM 1773 O O . GLU A 1 233 ? 4.659 5.315 19.019 1.00 56.88 233 GLU A O 1
ATOM 1778 N N . ALA A 1 234 ? 5.926 7.143 19.231 1.00 55.09 234 ALA A N 1
ATOM 1779 C CA . ALA A 1 234 ? 5.450 7.440 20.578 1.00 55.09 234 ALA A CA 1
ATOM 1780 C C . ALA A 1 234 ? 3.933 7.696 20.580 1.00 55.09 234 ALA A C 1
ATOM 1782 O O . ALA A 1 234 ? 3.454 8.790 20.273 1.00 55.09 234 ALA A O 1
ATOM 1783 N N . ILE A 1 235 ? 3.180 6.672 20.962 1.00 61.22 235 ILE A N 1
ATOM 1784 C CA . ILE A 1 235 ? 1.732 6.740 21.106 1.00 61.22 235 ILE A CA 1
ATOM 1785 C C . ILE A 1 235 ? 1.414 7.361 22.467 1.00 61.22 235 ILE A C 1
ATOM 1787 O O . ILE A 1 235 ? 2.185 7.226 23.425 1.00 61.22 235 ILE A O 1
ATOM 1791 N N . GLY A 1 236 ? 0.302 8.092 22.553 1.00 56.06 236 GLY A N 1
ATOM 1792 C CA . GLY A 1 236 ? -0.158 8.661 23.815 1.00 56.06 236 GLY A CA 1
ATOM 1793 C C . GLY A 1 236 ? -0.248 7.585 24.899 1.00 56.06 236 GLY A C 1
ATOM 1794 O O . GLY A 1 236 ? -0.622 6.442 24.635 1.00 56.06 236 GLY A O 1
ATOM 1795 N N . ALA A 1 237 ? 0.113 7.937 26.134 1.00 51.09 237 ALA A N 1
ATOM 1796 C CA . ALA A 1 237 ? -0.098 7.034 27.258 1.00 51.09 237 ALA A CA 1
ATOM 1797 C C . ALA A 1 237 ? -1.599 6.713 27.368 1.00 51.09 237 ALA A C 1
ATOM 1799 O O . ALA A 1 237 ? -2.411 7.634 27.429 1.00 51.09 237 ALA A O 1
ATOM 1800 N N . GLY A 1 238 ? -1.948 5.423 27.383 1.00 59.12 238 GLY A N 1
ATOM 1801 C CA . GLY A 1 238 ? -3.341 4.961 27.389 1.00 59.12 238 GLY A CA 1
ATOM 1802 C C . GLY A 1 238 ? -3.969 4.757 26.004 1.00 59.12 238 GLY A C 1
ATOM 1803 O O . GLY A 1 238 ? -5.138 4.405 25.931 1.00 59.12 238 GLY A O 1
ATOM 1804 N N . THR A 1 239 ? -3.236 4.936 24.901 1.00 64.50 239 THR A N 1
ATOM 1805 C CA . THR A 1 239 ? -3.745 4.527 23.583 1.00 64.50 239 THR A CA 1
ATOM 1806 C C . THR A 1 239 ? -3.610 3.016 23.399 1.00 64.50 239 THR A C 1
ATOM 1808 O O . THR A 1 239 ? -2.530 2.439 23.570 1.00 64.50 239 THR A O 1
ATOM 1811 N N . VAL A 1 240 ? -4.712 2.388 22.997 1.00 68.50 240 VAL A N 1
ATOM 1812 C CA . VAL A 1 240 ? -4.776 0.984 22.594 1.00 68.50 240 VAL A CA 1
ATOM 1813 C C . VAL A 1 240 ? -4.511 0.897 21.094 1.00 68.50 240 VAL A C 1
ATOM 1815 O O . VAL A 1 240 ? -5.224 1.491 20.301 1.00 68.50 240 VAL A O 1
ATOM 1818 N N . VAL A 1 241 ? -3.503 0.129 20.684 1.00 70.62 241 VAL A N 1
ATOM 1819 C CA . VAL A 1 241 ? -3.140 -0.038 19.265 1.00 70.62 241 VAL A CA 1
ATOM 1820 C C . VAL A 1 241 ? -3.956 -1.176 18.647 1.00 70.62 241 VAL A C 1
ATOM 1822 O O . VAL A 1 241 ? -3.433 -2.223 18.265 1.00 70.62 241 VAL A O 1
ATOM 1825 N N . ALA A 1 242 ? -5.271 -0.991 18.653 1.00 72.69 242 ALA A N 1
ATOM 1826 C CA . ALA A 1 242 ? -6.285 -1.932 18.191 1.00 72.69 242 ALA A CA 1
ATOM 1827 C C . ALA A 1 242 ? -7.611 -1.181 17.982 1.00 72.69 242 ALA A C 1
ATOM 1829 O O . ALA A 1 242 ? -7.733 -0.027 18.404 1.00 72.69 242 ALA A O 1
ATOM 1830 N N . PRO A 1 243 ? -8.646 -1.825 17.422 1.00 80.12 243 PRO A N 1
ATOM 1831 C CA . PRO A 1 243 ? -10.015 -1.470 17.768 1.00 80.12 243 PRO A CA 1
ATOM 1832 C C . PRO A 1 243 ? -10.206 -1.375 19.277 1.00 80.12 243 PRO A C 1
ATOM 1834 O O . PRO A 1 243 ? -9.632 -2.173 20.007 1.00 80.12 243 PRO A O 1
ATOM 1837 N N . ASP A 1 244 ? -11.028 -0.458 19.755 1.00 86.62 244 ASP A N 1
ATOM 1838 C CA . ASP A 1 244 ? -11.272 -0.314 21.190 1.00 86.62 244 ASP A CA 1
ATOM 1839 C C . ASP A 1 244 ? -12.680 0.223 21.443 1.00 86.62 244 ASP A C 1
ATOM 1841 O O . ASP A 1 244 ? -13.176 1.043 20.667 1.00 86.62 244 ASP A O 1
ATOM 1845 N N . PHE A 1 245 ? -13.331 -0.193 22.531 1.00 89.19 245 PHE A N 1
ATOM 1846 C CA . PHE A 1 245 ? -14.481 0.558 23.035 1.00 89.19 245 PHE A CA 1
ATOM 1847 C C . PHE A 1 245 ? -14.030 1.564 24.080 1.00 89.19 245 PHE A C 1
ATOM 1849 O O . PHE A 1 245 ? -13.504 1.194 25.121 1.00 89.19 245 PHE A O 1
ATOM 1856 N N . VAL A 1 246 ? -14.344 2.833 23.844 1.00 90.25 246 VAL A N 1
ATOM 1857 C CA . VAL A 1 246 ? -14.119 3.929 24.782 1.00 90.25 246 VAL A CA 1
ATOM 1858 C C . VAL A 1 246 ? -15.455 4.332 25.400 1.00 90.25 246 VAL A C 1
ATOM 1860 O O . VAL A 1 246 ? -16.309 4.942 24.744 1.00 90.25 246 VAL A O 1
ATOM 1863 N N . VAL A 1 247 ? -15.643 3.996 26.673 1.00 92.31 247 VAL A N 1
ATOM 1864 C CA . VAL A 1 247 ? -16.832 4.341 27.455 1.00 92.31 247 VAL A CA 1
ATOM 1865 C C . VAL A 1 247 ? -16.498 5.494 28.390 1.00 92.31 247 VAL A C 1
ATOM 1867 O O . VAL A 1 247 ? -15.689 5.367 29.307 1.00 92.31 247 VAL A O 1
ATOM 1870 N N . ASN A 1 248 ? -17.160 6.626 28.169 1.00 92.94 248 ASN A N 1
ATOM 1871 C CA . ASN A 1 248 ? -17.038 7.797 29.030 1.00 92.94 248 ASN A CA 1
ATOM 1872 C C . ASN A 1 248 ? -18.214 7.804 30.004 1.00 92.94 248 ASN A C 1
ATOM 1874 O O . ASN A 1 248 ? -19.370 7.721 29.569 1.00 92.94 248 ASN A O 1
ATOM 1878 N N . PHE A 1 249 ? -17.939 7.941 31.298 1.00 93.38 249 PHE A N 1
ATOM 1879 C CA . PHE A 1 249 ? -18.962 8.042 32.339 1.00 93.38 249 PHE A CA 1
ATOM 1880 C C . PHE A 1 249 ? -19.233 9.503 32.711 1.00 93.38 249 PHE A C 1
ATOM 1882 O O . PHE A 1 249 ? -18.410 10.384 32.503 1.00 93.38 249 PHE A O 1
ATOM 1889 N N . VAL A 1 250 ? -20.414 9.775 33.265 1.00 91.00 250 VAL A N 1
ATOM 1890 C CA . VAL A 1 250 ? -20.848 11.129 33.644 1.00 91.00 250 VAL A CA 1
ATOM 1891 C C . VAL A 1 250 ? -20.078 11.666 34.858 1.00 91.00 250 VAL A C 1
ATOM 1893 O O . VAL A 1 250 ? -19.878 12.876 34.958 1.00 91.00 250 VAL A O 1
ATOM 1896 N N . SER A 1 251 ? -19.699 10.796 35.799 1.00 82.50 251 SER A N 1
ATOM 1897 C CA . SER A 1 251 ? -19.107 11.178 37.090 1.00 82.50 251 SER A CA 1
ATOM 1898 C C . SER A 1 251 ? -17.600 10.975 37.196 1.00 82.50 251 SER A C 1
ATOM 1900 O O . SER A 1 251 ? -17.011 11.483 38.147 1.00 82.50 251 SER A O 1
ATOM 1902 N N . GLU A 1 252 ? -16.992 10.249 36.260 1.00 75.31 252 GLU A N 1
ATOM 1903 C CA . GLU A 1 252 ? -15.593 9.836 36.355 1.00 75.31 252 GLU A CA 1
ATOM 1904 C C . GLU A 1 252 ? -14.690 10.713 35.488 1.00 75.31 252 GLU A C 1
ATOM 1906 O O . GLU A 1 252 ? -15.051 11.114 34.383 1.00 75.31 252 GLU A O 1
ATOM 1911 N N . GLU A 1 253 ? -13.486 10.996 35.991 1.00 77.81 253 GLU A N 1
ATOM 1912 C CA . GLU A 1 253 ? -12.430 11.660 35.212 1.00 77.81 253 GLU A CA 1
ATOM 1913 C C . GLU A 1 253 ? -11.668 10.674 34.305 1.00 77.81 253 GLU A C 1
ATOM 1915 O O . GLU A 1 253 ? -10.824 11.094 33.513 1.00 77.81 253 GLU A O 1
ATOM 1920 N N . VAL A 1 254 ? -11.955 9.373 34.426 1.00 79.81 254 VAL A N 1
ATOM 1921 C CA . VAL A 1 254 ? -11.292 8.283 33.703 1.00 79.81 254 VAL A CA 1
ATOM 1922 C C . VAL A 1 254 ? -12.309 7.548 32.831 1.00 79.81 254 VAL A C 1
ATOM 1924 O O . VAL A 1 254 ? -13.440 7.291 33.245 1.00 79.81 254 VAL A O 1
ATOM 1927 N N . ASN A 1 255 ? -11.887 7.198 31.619 1.00 87.69 255 ASN A N 1
ATOM 1928 C CA . ASN A 1 255 ? -12.692 6.448 30.662 1.00 87.69 255 ASN A CA 1
ATOM 1929 C C . ASN A 1 255 ? -12.391 4.953 30.797 1.00 87.69 255 ASN A C 1
ATOM 1931 O O . ASN A 1 255 ? -11.241 4.575 31.025 1.00 87.69 255 ASN A O 1
ATOM 1935 N N . TYR A 1 256 ? -13.399 4.106 30.604 1.00 90.44 256 TYR A N 1
ATOM 1936 C CA . TYR A 1 256 ? -13.182 2.668 30.461 1.00 90.44 256 TYR A CA 1
ATOM 1937 C C . TYR A 1 256 ? -12.813 2.352 29.012 1.00 90.44 256 TYR A C 1
ATOM 1939 O O . TYR A 1 256 ? -13.508 2.780 28.087 1.00 90.44 256 TYR A O 1
ATOM 1947 N N . GLN A 1 257 ? -11.720 1.615 28.839 1.00 90.00 257 GLN A N 1
ATOM 1948 C CA . GLN A 1 257 ? -11.245 1.109 27.555 1.00 90.00 257 GLN A CA 1
ATOM 1949 C C . GLN A 1 257 ? -11.350 -0.411 27.549 1.00 90.00 257 GLN A C 1
ATOM 1951 O O . GLN A 1 257 ? -10.982 -1.070 28.525 1.00 90.00 257 GLN A O 1
ATOM 1956 N N . MET A 1 258 ? -11.849 -0.962 26.452 1.00 89.94 258 MET A N 1
ATOM 1957 C CA . MET A 1 258 ? -12.077 -2.389 26.283 1.00 89.94 258 MET A CA 1
ATOM 1958 C C . MET A 1 258 ? -11.456 -2.842 24.963 1.00 89.94 258 MET A C 1
ATOM 1960 O O . MET A 1 258 ? -12.147 -2.850 23.940 1.00 89.94 258 MET A O 1
ATOM 1964 N N . PRO A 1 259 ? -10.174 -3.243 24.965 1.00 86.44 259 PRO A N 1
ATOM 1965 C CA . PRO A 1 259 ? -9.543 -3.794 23.777 1.00 86.44 259 PRO A CA 1
ATOM 1966 C C . PRO A 1 259 ? -10.192 -5.134 23.390 1.00 86.44 259 PRO A C 1
ATOM 1968 O O . PRO A 1 259 ? -10.740 -5.836 24.249 1.00 86.44 259 PRO A O 1
ATOM 1971 N N . PRO A 1 260 ? -10.101 -5.555 22.117 1.00 84.56 260 PRO A N 1
ATOM 1972 C CA . PRO A 1 260 ? -10.588 -6.850 21.692 1.00 84.56 260 PRO A CA 1
ATOM 1973 C C . PRO A 1 260 ? -9.816 -7.949 22.412 1.00 84.56 260 PRO A C 1
ATOM 1975 O O . PRO A 1 260 ? -8.587 -7.921 22.522 1.00 84.56 260 PRO A O 1
ATOM 1978 N N . MET A 1 261 ? -10.535 -8.983 22.847 1.00 84.31 261 MET A N 1
ATOM 1979 C CA . MET A 1 261 ? -9.891 -10.175 23.383 1.00 84.31 261 MET A CA 1
ATOM 1980 C C . MET A 1 261 ? -9.104 -10.895 22.286 1.00 84.31 261 MET A C 1
ATOM 1982 O O . MET A 1 261 ? -8.111 -11.551 22.585 1.00 84.31 261 MET A O 1
ATOM 1986 N N . ALA A 1 262 ? -9.554 -10.805 21.030 1.00 74.94 262 ALA A N 1
ATOM 1987 C CA . ALA A 1 262 ? -8.907 -11.380 19.863 1.00 74.94 262 ALA A CA 1
ATOM 1988 C C . ALA A 1 262 ? -9.298 -10.616 18.599 1.00 74.94 262 ALA A C 1
ATOM 1990 O O . ALA A 1 262 ? -10.458 -10.260 18.431 1.00 74.94 262 ALA A O 1
ATOM 1991 N N . ASP A 1 263 ? -8.351 -10.446 17.690 1.00 72.12 263 ASP A N 1
ATOM 1992 C CA . ASP A 1 263 ? -8.554 -9.891 16.363 1.00 72.12 263 ASP A CA 1
ATOM 1993 C C . ASP A 1 263 ? -7.787 -10.700 15.309 1.00 72.12 263 ASP A C 1
ATOM 1995 O O . ASP A 1 263 ? -6.805 -11.384 15.613 1.00 72.12 263 ASP A O 1
ATOM 1999 N N . ILE A 1 264 ? -8.295 -10.669 14.079 1.00 66.38 264 ILE A N 1
ATOM 2000 C CA . ILE A 1 264 ? -7.645 -11.184 12.873 1.00 66.38 264 ILE A CA 1
ATOM 2001 C C . ILE A 1 264 ? -7.943 -10.228 11.719 1.00 66.38 264 ILE A C 1
ATOM 2003 O O . ILE A 1 264 ? -9.081 -9.776 11.562 1.00 66.38 264 ILE A O 1
ATOM 2007 N N . SER A 1 265 ? -6.952 -9.928 10.885 1.00 65.00 265 SER A N 1
ATOM 2008 C CA . SER A 1 265 ? -7.224 -9.288 9.603 1.00 65.00 265 SER A CA 1
ATOM 2009 C C . SER A 1 265 ? -7.580 -10.344 8.555 1.00 65.00 265 SER A C 1
ATOM 2011 O O . SER A 1 265 ? -7.078 -11.468 8.567 1.00 65.00 265 SER A O 1
ATOM 2013 N N . THR A 1 266 ? -8.483 -10.006 7.636 1.00 52.28 266 THR A N 1
ATOM 2014 C CA . THR A 1 266 ? -8.835 -10.873 6.503 1.00 52.28 266 THR A CA 1
ATOM 2015 C C . THR A 1 266 ? -8.049 -10.527 5.250 1.00 52.28 266 THR A C 1
ATOM 2017 O O . THR A 1 266 ? -8.437 -10.961 4.162 1.00 52.28 266 THR A O 1
ATOM 2020 N N . PHE A 1 267 ? -6.967 -9.746 5.352 1.00 55.34 267 PHE A N 1
ATOM 2021 C CA . PHE A 1 267 ? -6.056 -9.672 4.223 1.00 55.34 267 PHE A CA 1
ATOM 2022 C C . PHE A 1 267 ? -5.487 -11.080 4.054 1.00 55.34 267 PHE A C 1
ATOM 2024 O O . PHE A 1 267 ? -4.683 -11.547 4.857 1.00 55.34 267 PHE A O 1
ATOM 2031 N N . HIS A 1 268 ? -5.964 -11.791 3.027 1.00 40.28 268 HIS A N 1
ATOM 2032 C CA . HIS A 1 268 ? -5.253 -12.937 2.481 1.00 40.28 268 HIS A CA 1
ATOM 2033 C C . HIS A 1 268 ? -3.777 -12.556 2.453 1.00 40.28 268 HIS A C 1
ATOM 2035 O O . HIS A 1 268 ? -3.479 -11.509 1.877 1.00 40.28 268 HIS A O 1
ATOM 2041 N N . GLU A 1 269 ? -2.922 -13.345 3.123 1.00 46.84 269 GLU A N 1
ATOM 2042 C CA . GLU A 1 269 ? -1.473 -13.135 3.247 1.00 46.84 269 GLU A CA 1
ATOM 2043 C C . GLU A 1 269 ? -0.956 -12.251 2.116 1.00 46.84 269 GLU A C 1
ATOM 2045 O O . GLU A 1 269 ? -1.120 -12.626 0.947 1.00 46.84 269 GLU A O 1
ATOM 2050 N N . LEU A 1 270 ? -0.401 -11.074 2.449 1.00 52.69 270 LEU A N 1
ATOM 2051 C CA . LEU A 1 270 ? 0.204 -10.172 1.469 1.00 52.69 270 LEU A CA 1
ATOM 2052 C C . LEU A 1 270 ? 1.043 -11.021 0.521 1.00 52.69 270 LEU A C 1
ATOM 2054 O O . LEU A 1 270 ? 2.081 -11.550 0.927 1.00 52.69 270 LEU A O 1
ATOM 2058 N N . ARG A 1 271 ? 0.542 -11.248 -0.705 1.00 57.31 271 ARG A N 1
ATOM 2059 C CA . ARG A 1 271 ? 1.161 -12.283 -1.537 1.00 57.31 271 ARG A CA 1
ATOM 2060 C C . ARG A 1 271 ? 2.606 -11.881 -1.755 1.00 57.31 271 ARG A C 1
ATOM 2062 O O . ARG A 1 271 ? 2.887 -10.722 -2.066 1.00 57.31 271 ARG A O 1
ATOM 2069 N N . THR A 1 272 ? 3.499 -12.847 -1.616 1.00 65.31 272 THR A N 1
ATOM 2070 C CA . THR A 1 272 ? 4.910 -12.619 -1.889 1.00 65.31 272 THR A CA 1
ATOM 2071 C C . THR A 1 272 ? 5.064 -12.121 -3.319 1.00 65.31 272 THR A C 1
ATOM 2073 O O . THR A 1 272 ? 4.337 -12.564 -4.219 1.00 65.31 272 THR A O 1
ATOM 2076 N N . ALA A 1 273 ? 5.998 -11.192 -3.523 1.00 70.50 273 ALA A N 1
ATOM 2077 C CA . ALA A 1 273 ? 6.383 -10.807 -4.869 1.00 70.50 273 ALA A CA 1
ATOM 2078 C C . ALA A 1 273 ? 6.746 -12.084 -5.654 1.00 70.50 273 ALA A C 1
ATOM 2080 O O . ALA A 1 273 ? 7.382 -12.978 -5.077 1.00 70.50 273 ALA A O 1
ATOM 2081 N N . PRO A 1 274 ? 6.315 -12.215 -6.921 1.00 78.00 274 PRO A N 1
ATOM 2082 C CA . PRO A 1 274 ? 6.736 -13.328 -7.758 1.00 78.00 274 PRO A CA 1
ATOM 2083 C C . PRO A 1 274 ? 8.260 -13.427 -7.759 1.00 78.00 274 PRO A C 1
ATOM 2085 O O . PRO A 1 274 ? 8.945 -12.406 -7.772 1.00 78.00 274 PRO A O 1
ATOM 2088 N N . THR A 1 275 ? 8.795 -14.643 -7.717 1.00 78.50 275 THR A N 1
ATOM 2089 C CA . THR A 1 275 ? 10.244 -14.884 -7.811 1.00 78.50 275 THR A CA 1
ATOM 2090 C C . THR A 1 275 ? 10.687 -15.194 -9.240 1.00 78.50 275 THR A C 1
ATOM 2092 O O . THR A 1 275 ? 11.886 -15.184 -9.518 1.00 78.50 275 THR A O 1
ATOM 2095 N N . ASP A 1 276 ? 9.729 -15.439 -10.137 1.00 80.56 276 ASP A N 1
ATOM 2096 C CA . ASP A 1 276 ? 9.926 -15.696 -11.560 1.00 80.56 276 ASP A CA 1
ATOM 2097 C C . ASP A 1 276 ? 9.086 -14.695 -12.381 1.00 80.56 276 ASP A C 1
ATOM 2099 O O . ASP A 1 276 ? 7.872 -14.611 -12.166 1.00 80.56 276 ASP A O 1
ATOM 2103 N N . PRO A 1 277 ? 9.680 -13.943 -13.332 1.00 79.62 277 PRO A N 1
ATOM 2104 C CA . PRO A 1 277 ? 8.941 -13.013 -14.191 1.00 79.62 277 PRO A CA 1
ATOM 2105 C C . PRO A 1 277 ? 7.880 -13.691 -15.075 1.00 79.62 277 PRO A C 1
ATOM 2107 O O . PRO A 1 277 ? 7.018 -13.003 -15.624 1.00 79.62 277 PRO A O 1
ATOM 2110 N N . VAL A 1 278 ? 7.920 -15.018 -15.234 1.00 81.94 278 VAL A N 1
ATOM 2111 C CA . VAL A 1 278 ? 6.868 -15.813 -15.893 1.00 81.94 278 VAL A CA 1
ATOM 2112 C C . VAL A 1 278 ? 5.535 -15.688 -15.155 1.00 81.94 278 VAL A C 1
ATOM 2114 O O . VAL A 1 278 ? 4.493 -15.585 -15.806 1.00 81.94 278 VAL A O 1
ATOM 2117 N N . ASP A 1 279 ? 5.571 -15.651 -13.822 1.00 79.88 279 ASP A N 1
ATOM 2118 C CA . ASP A 1 279 ? 4.391 -15.674 -12.950 1.00 79.88 279 ASP A CA 1
ATOM 2119 C C . ASP A 1 279 ? 3.782 -14.284 -12.714 1.00 79.88 279 ASP A C 1
ATOM 2121 O O . ASP A 1 279 ? 2.724 -14.162 -12.097 1.00 79.88 279 ASP A O 1
ATOM 2125 N N . GLY A 1 280 ? 4.449 -13.234 -13.191 1.00 85.31 280 GLY A N 1
ATOM 2126 C CA . GLY A 1 280 ? 4.062 -11.849 -12.959 1.00 85.31 280 GLY A CA 1
ATOM 2127 C C . GLY A 1 280 ? 5.209 -11.019 -12.415 1.00 85.31 280 GLY A C 1
ATOM 2128 O O . GLY A 1 280 ? 6.299 -11.507 -12.128 1.00 85.31 280 GLY A O 1
ATOM 2129 N N . MET A 1 281 ? 4.946 -9.732 -12.249 1.00 88.12 281 MET A N 1
ATOM 2130 C CA . MET A 1 281 ? 5.851 -8.812 -11.575 1.00 88.12 281 MET A CA 1
ATOM 2131 C C . MET A 1 281 ? 5.060 -8.002 -10.559 1.00 88.12 281 MET A C 1
ATOM 2133 O O . MET A 1 281 ? 3.841 -7.864 -10.658 1.00 88.12 281 MET A O 1
ATOM 2137 N N . MET A 1 282 ? 5.749 -7.478 -9.555 1.00 85.19 282 MET A N 1
ATOM 2138 C CA . MET A 1 282 ? 5.107 -6.699 -8.512 1.00 85.19 282 MET A CA 1
ATOM 2139 C C . MET A 1 282 ? 6.034 -5.590 -8.053 1.00 85.19 282 MET A C 1
ATOM 2141 O O . MET A 1 282 ? 7.228 -5.826 -7.882 1.00 85.19 282 MET A O 1
ATOM 2145 N N . PHE A 1 283 ? 5.469 -4.417 -7.801 1.00 86.06 283 PHE A N 1
ATOM 2146 C CA . PHE A 1 283 ? 6.0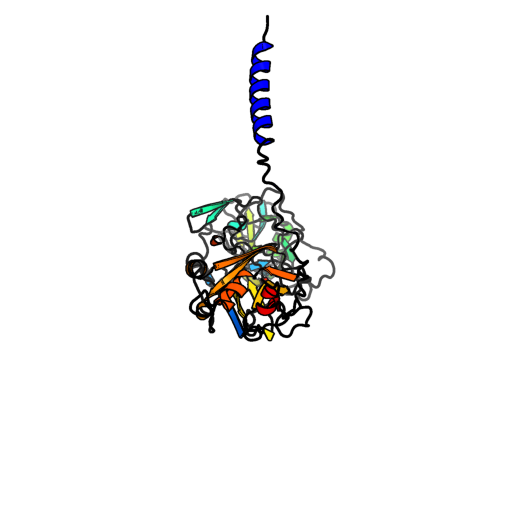99 -3.438 -6.929 1.00 86.06 283 PHE A CA 1
ATOM 2147 C C . PHE A 1 283 ? 5.081 -2.867 -5.942 1.00 86.06 283 PHE A C 1
ATOM 2149 O O . PHE A 1 283 ? 3.869 -2.912 -6.175 1.00 86.06 283 PHE A O 1
ATOM 2156 N N . ARG A 1 284 ? 5.581 -2.402 -4.797 1.00 81.75 284 ARG A N 1
ATOM 2157 C CA . ARG A 1 284 ? 4.782 -1.986 -3.647 1.00 81.75 284 ARG A CA 1
ATOM 2158 C C . ARG A 1 284 ? 5.344 -0.706 -3.043 1.00 81.75 284 ARG A C 1
ATOM 2160 O O . ARG A 1 284 ? 6.533 -0.658 -2.729 1.00 81.75 284 ARG A O 1
ATOM 2167 N N . THR A 1 285 ? 4.487 0.289 -2.841 1.00 77.62 285 THR A N 1
ATOM 2168 C CA . THR A 1 285 ? 4.759 1.386 -1.898 1.00 77.62 285 THR A CA 1
ATOM 2169 C C . THR A 1 285 ? 4.403 0.913 -0.484 1.00 77.62 285 THR A C 1
ATOM 2171 O O . THR A 1 285 ? 3.933 -0.213 -0.318 1.00 77.62 285 THR A O 1
ATOM 2174 N N . GLY A 1 286 ? 4.696 1.683 0.560 1.00 71.50 286 GLY A N 1
ATOM 2175 C CA . GLY A 1 286 ? 4.577 1.247 1.955 1.00 71.50 286 GLY A CA 1
ATOM 2176 C C . GLY A 1 286 ? 5.719 0.324 2.364 1.00 71.50 286 GLY A C 1
ATOM 2177 O O . GLY A 1 286 ? 6.536 0.683 3.189 1.00 71.50 286 GLY A O 1
ATOM 2178 N N . LEU A 1 287 ? 5.825 -0.844 1.727 1.00 70.88 287 LEU A N 1
ATOM 2179 C CA . LEU A 1 287 ? 6.891 -1.829 1.967 1.00 70.88 287 LEU A CA 1
ATOM 2180 C C . LEU A 1 287 ? 8.162 -1.577 1.141 1.00 70.88 287 LEU A C 1
ATOM 2182 O O . LEU A 1 287 ? 9.063 -2.409 1.169 1.00 70.88 287 LEU A O 1
ATOM 2186 N N . ARG A 1 288 ? 8.189 -0.509 0.330 1.00 78.94 288 ARG A N 1
ATOM 2187 C CA . ARG A 1 288 ? 9.286 -0.139 -0.587 1.00 78.94 288 ARG A CA 1
ATOM 2188 C C . ARG A 1 288 ? 9.934 -1.351 -1.273 1.00 78.94 288 ARG A C 1
ATOM 2190 O O . ARG A 1 288 ? 11.136 -1.587 -1.198 1.00 78.94 288 ARG A O 1
ATOM 2197 N N . SER A 1 289 ? 9.093 -2.163 -1.909 1.00 81.88 289 SER A N 1
ATOM 2198 C CA . SER A 1 289 ? 9.508 -3.365 -2.635 1.00 81.88 289 SER A CA 1
ATOM 2199 C C . SER A 1 289 ? 9.371 -3.061 -4.120 1.00 81.88 289 SER A C 1
ATOM 2201 O O . SER A 1 289 ? 8.268 -3.105 -4.665 1.00 81.88 289 SER A O 1
ATOM 2203 N N . TYR A 1 290 ? 10.464 -2.649 -4.752 1.00 88.50 290 TYR A N 1
ATOM 2204 C CA . TYR A 1 290 ? 10.491 -2.133 -6.119 1.00 88.50 290 TYR A CA 1
ATOM 2205 C C . TYR A 1 290 ? 10.853 -3.205 -7.143 1.00 88.50 290 TYR A C 1
ATOM 2207 O O . TYR A 1 290 ? 11.293 -4.299 -6.800 1.00 88.50 290 TYR A O 1
ATOM 2215 N N . LEU A 1 291 ? 10.653 -2.902 -8.422 1.00 88.12 291 LEU A N 1
ATOM 2216 C CA . LEU A 1 291 ? 10.904 -3.843 -9.509 1.00 88.12 291 LEU A CA 1
ATOM 2217 C C . LEU A 1 291 ? 12.176 -3.462 -10.266 1.00 88.12 291 LEU A C 1
ATOM 2219 O O . LEU 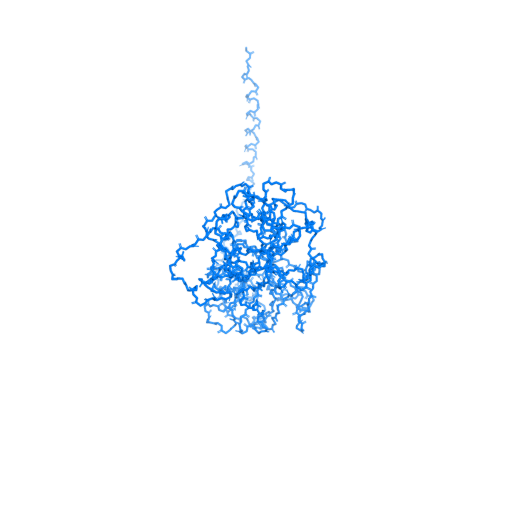A 1 291 ? 12.251 -2.351 -10.776 1.00 88.12 291 LEU A O 1
ATOM 2223 N N . ALA A 1 292 ? 13.124 -4.389 -10.421 1.00 89.31 292 ALA A N 1
ATOM 2224 C CA . ALA A 1 292 ? 14.283 -4.220 -11.298 1.00 89.31 292 ALA A CA 1
ATOM 2225 C C . ALA A 1 292 ? 14.307 -5.238 -12.446 1.00 89.31 292 ALA A C 1
ATOM 2227 O O . ALA A 1 292 ? 14.069 -6.433 -12.254 1.00 89.31 292 ALA A O 1
ATOM 2228 N N . LEU A 1 293 ? 14.625 -4.749 -13.646 1.00 87.75 293 LEU A N 1
ATOM 2229 C CA . LEU A 1 293 ? 14.571 -5.473 -14.913 1.00 87.75 293 LEU A CA 1
ATOM 2230 C C . LEU A 1 293 ? 15.875 -5.310 -15.696 1.00 87.75 293 LEU A C 1
ATOM 2232 O O . LEU A 1 293 ? 16.363 -4.196 -15.892 1.00 87.75 293 LEU A O 1
ATOM 2236 N N . LEU A 1 294 ? 16.404 -6.410 -16.228 1.00 87.38 294 LEU A N 1
ATOM 2237 C CA . LEU A 1 294 ? 17.496 -6.394 -17.200 1.00 87.38 294 LEU A CA 1
ATOM 2238 C C . LEU A 1 294 ? 17.037 -6.992 -18.528 1.00 87.38 294 LEU A C 1
ATOM 2240 O O . LEU A 1 294 ? 16.485 -8.091 -18.564 1.00 87.38 294 LEU A O 1
ATOM 2244 N N . PHE A 1 295 ? 17.340 -6.293 -19.617 1.00 86.06 295 PHE A N 1
ATOM 2245 C CA . PHE A 1 295 ? 16.999 -6.703 -20.977 1.00 86.06 295 PHE A CA 1
ATOM 2246 C C . PHE A 1 295 ? 18.234 -7.188 -21.738 1.00 86.06 295 PHE A C 1
ATOM 2248 O O . PHE A 1 295 ? 19.346 -6.679 -21.533 1.00 86.06 295 PHE A O 1
ATOM 2255 N N . ASP A 1 296 ? 18.033 -8.184 -22.601 1.00 85.12 296 ASP A N 1
ATOM 2256 C CA . ASP A 1 296 ? 19.030 -8.592 -23.587 1.00 85.12 296 ASP A CA 1
ATOM 2257 C C . ASP A 1 296 ? 18.821 -7.882 -24.924 1.00 85.12 296 ASP A C 1
ATOM 2259 O O . ASP A 1 296 ? 17.917 -8.217 -25.683 1.00 85.12 296 ASP A O 1
ATOM 2263 N N . LEU A 1 297 ? 19.739 -6.959 -25.210 1.00 85.44 297 LEU A N 1
ATOM 2264 C CA . LEU A 1 297 ? 19.784 -6.165 -26.435 1.00 85.44 297 LEU A CA 1
ATOM 2265 C C . LEU A 1 297 ? 20.597 -6.860 -27.548 1.00 85.44 297 LEU A C 1
ATOM 2267 O O . LEU A 1 297 ? 20.982 -6.210 -28.519 1.00 85.44 297 LEU A O 1
ATOM 2271 N N . SER A 1 298 ? 20.956 -8.143 -27.398 1.00 82.75 298 SER A N 1
ATOM 2272 C CA . SER A 1 298 ? 21.853 -8.842 -28.335 1.00 82.75 298 SER A CA 1
ATOM 2273 C C . SER A 1 298 ? 21.266 -9.039 -29.737 1.00 82.75 298 SER A C 1
ATOM 2275 O O . SER A 1 298 ? 22.026 -9.111 -30.705 1.00 82.75 298 SER A O 1
ATOM 2277 N N . ASP A 1 299 ? 19.937 -9.055 -29.852 1.00 81.94 299 ASP A N 1
ATOM 2278 C CA . ASP A 1 299 ? 19.214 -9.138 -31.125 1.00 81.94 299 ASP A CA 1
ATOM 2279 C C . ASP A 1 299 ? 19.163 -7.798 -31.880 1.00 81.94 299 ASP A C 1
ATOM 2281 O O . ASP A 1 299 ? 18.780 -7.756 -33.054 1.00 81.94 299 ASP A O 1
ATOM 2285 N N . LEU A 1 300 ? 19.566 -6.693 -31.243 1.00 83.00 300 LEU A N 1
ATOM 2286 C CA . LEU A 1 300 ? 19.659 -5.405 -31.913 1.00 83.00 300 LEU A CA 1
ATOM 2287 C C . LEU A 1 300 ? 20.819 -5.429 -32.928 1.00 83.00 300 LEU A C 1
ATOM 2289 O O . LEU A 1 300 ? 21.964 -5.701 -32.551 1.00 83.00 300 LEU A O 1
ATOM 2293 N N . PRO A 1 301 ? 20.579 -5.099 -34.212 1.00 82.81 301 PRO A N 1
ATOM 2294 C CA . PRO A 1 301 ? 21.638 -5.117 -35.212 1.00 82.81 301 PRO A CA 1
ATOM 2295 C C . PRO A 1 301 ? 22.806 -4.195 -34.853 1.00 82.81 301 PRO A C 1
ATOM 2297 O O . PRO A 1 301 ? 22.625 -3.098 -34.312 1.00 82.81 301 PRO A O 1
ATOM 2300 N N . ALA A 1 302 ? 24.018 -4.605 -35.229 1.00 80.44 302 ALA A N 1
ATOM 2301 C CA . ALA A 1 302 ? 25.182 -3.732 -35.149 1.00 80.44 302 ALA A CA 1
ATOM 2302 C C . ALA A 1 302 ? 24.938 -2.436 -35.946 1.00 80.44 302 ALA A C 1
ATOM 2304 O O . ALA A 1 302 ? 24.305 -2.460 -37.000 1.00 80.44 302 ALA A O 1
ATOM 2305 N N . ASN A 1 303 ? 25.470 -1.313 -35.456 1.00 80.44 303 ASN A N 1
ATOM 2306 C CA . ASN A 1 303 ? 25.289 0.019 -36.049 1.00 80.44 303 ASN A CA 1
ATOM 2307 C C . ASN A 1 303 ? 23.824 0.499 -36.102 1.00 80.44 303 ASN A C 1
ATOM 2309 O O . ASN A 1 303 ? 23.445 1.245 -37.007 1.00 80.44 303 ASN A O 1
ATOM 2313 N N . SER A 1 304 ? 22.997 0.089 -35.141 1.00 82.50 304 SER A N 1
ATOM 2314 C CA . SER A 1 304 ? 21.648 0.636 -34.978 1.00 82.50 304 SER A CA 1
ATOM 2315 C C . SER A 1 304 ? 21.683 2.034 -34.359 1.00 82.50 304 SER A C 1
ATOM 2317 O O . SER A 1 304 ? 22.316 2.262 -33.329 1.00 82.50 304 SER A O 1
ATOM 2319 N N . TYR A 1 305 ? 20.952 2.965 -34.961 1.00 84.56 305 TYR A N 1
ATOM 2320 C CA . TYR A 1 305 ? 20.615 4.268 -34.404 1.00 84.56 305 TYR A CA 1
ATOM 2321 C C . TYR A 1 305 ? 19.209 4.206 -33.802 1.00 84.56 305 TYR A C 1
ATOM 2323 O O . TYR A 1 305 ? 18.233 3.978 -34.516 1.00 84.56 305 TYR A O 1
ATOM 2331 N N . ILE A 1 306 ? 19.091 4.381 -32.485 1.00 87.56 306 ILE A N 1
ATOM 2332 C CA . ILE A 1 306 ? 17.807 4.268 -31.782 1.00 87.56 306 ILE A CA 1
ATOM 2333 C C . ILE A 1 306 ? 16.998 5.550 -31.962 1.00 87.56 306 ILE A C 1
ATOM 2335 O O . ILE A 1 306 ? 17.378 6.598 -31.442 1.00 87.56 306 ILE A O 1
ATOM 2339 N N . ASN A 1 307 ? 15.854 5.441 -32.637 1.00 86.44 307 ASN A N 1
ATOM 2340 C CA . ASN A 1 307 ? 14.910 6.543 -32.819 1.00 86.44 307 ASN A CA 1
ATOM 2341 C C . ASN A 1 307 ? 13.994 6.705 -31.600 1.00 86.44 307 ASN A C 1
ATOM 2343 O O . ASN A 1 307 ? 13.692 7.821 -31.188 1.00 86.44 307 ASN A O 1
ATOM 2347 N N . ARG A 1 308 ? 13.520 5.582 -31.046 1.00 89.75 308 ARG A N 1
ATOM 2348 C CA . ARG A 1 308 ? 12.663 5.543 -29.855 1.00 89.75 308 ARG A CA 1
ATOM 2349 C C . ARG A 1 308 ? 12.778 4.189 -29.175 1.00 89.75 308 ARG A C 1
ATOM 2351 O O . ARG A 1 308 ? 12.723 3.165 -29.853 1.00 89.75 308 ARG A O 1
ATOM 2358 N N . ALA A 1 309 ? 12.848 4.184 -27.851 1.00 91.19 309 ALA A N 1
ATOM 2359 C CA . ALA A 1 309 ? 12.616 2.994 -27.049 1.00 91.19 309 ALA A CA 1
ATOM 2360 C C . ALA A 1 309 ? 11.574 3.266 -25.961 1.00 91.19 309 ALA A C 1
ATOM 2362 O O . ALA A 1 309 ? 11.583 4.325 -25.332 1.00 91.19 309 ALA A O 1
ATOM 2363 N N . ALA A 1 310 ? 10.674 2.310 -25.749 1.00 92.50 310 ALA A N 1
ATOM 2364 C CA . ALA A 1 310 ? 9.641 2.398 -24.728 1.00 92.50 310 ALA A CA 1
ATOM 2365 C C . ALA A 1 310 ? 9.516 1.081 -23.957 1.00 92.50 310 ALA A C 1
ATOM 2367 O O . ALA A 1 310 ? 9.347 0.027 -24.574 1.00 92.50 310 ALA A O 1
ATOM 2368 N N . LEU A 1 311 ? 9.581 1.145 -22.625 1.00 92.19 311 LEU A N 1
ATOM 2369 C CA . LEU A 1 311 ? 9.217 0.027 -21.762 1.00 92.19 311 LEU A CA 1
ATOM 2370 C C . LEU A 1 311 ? 7.714 0.083 -21.524 1.00 92.19 311 LEU A C 1
ATOM 2372 O O . LEU A 1 311 ? 7.209 1.056 -20.975 1.00 92.19 311 LEU A O 1
ATOM 2376 N N . ARG A 1 312 ? 7.018 -0.976 -21.915 1.00 91.44 312 ARG A N 1
ATOM 2377 C CA . ARG A 1 312 ? 5.581 -1.136 -21.756 1.00 91.44 312 ARG A CA 1
ATOM 2378 C C . ARG A 1 312 ? 5.313 -2.260 -20.768 1.00 91.44 312 ARG A C 1
ATOM 2380 O O . ARG A 1 312 ? 5.652 -3.405 -21.051 1.00 91.44 312 ARG A O 1
ATOM 2387 N N . VAL A 1 313 ? 4.680 -1.945 -19.649 1.00 90.38 313 VAL A N 1
ATOM 2388 C CA . VAL A 1 313 ? 4.152 -2.928 -18.694 1.00 90.38 313 VAL A CA 1
ATOM 2389 C C . VAL A 1 313 ? 2.651 -2.715 -18.529 1.00 90.38 313 VAL A C 1
ATOM 2391 O O . VAL A 1 313 ? 2.113 -1.688 -18.947 1.00 90.38 313 VAL A O 1
ATOM 2394 N N . MET A 1 314 ? 1.949 -3.703 -17.985 1.00 89.25 314 MET A N 1
ATOM 2395 C CA . MET A 1 314 ? 0.496 -3.643 -17.868 1.00 89.25 314 MET A CA 1
ATOM 2396 C C . MET A 1 314 ? 0.0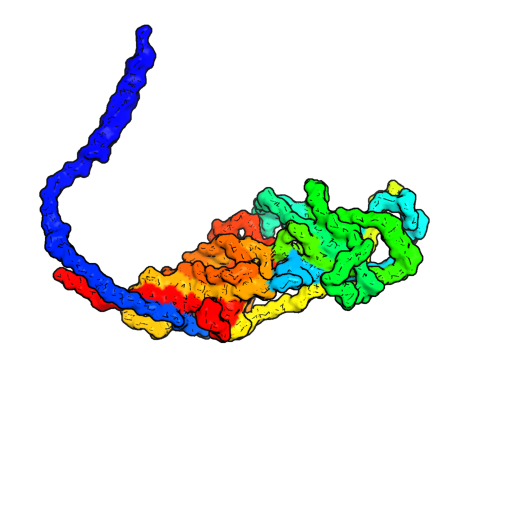44 -4.109 -16.500 1.00 89.25 314 MET A C 1
ATOM 2398 O O . MET A 1 314 ? 0.445 -5.192 -16.081 1.00 89.25 314 MET A O 1
ATOM 2402 N N . SER A 1 315 ? -0.778 -3.289 -15.840 1.00 87.44 315 SER A N 1
ATOM 2403 C CA . SER A 1 315 ? -1.345 -3.611 -14.529 1.00 87.44 315 SER A CA 1
ATOM 2404 C C . SER A 1 315 ? -2.372 -4.741 -14.629 1.00 87.44 315 SER A C 1
ATOM 2406 O O . SER A 1 315 ? -3.157 -4.796 -15.579 1.00 87.44 315 SER A O 1
ATOM 2408 N N . GLU A 1 316 ? -2.378 -5.624 -13.635 1.00 84.75 316 GLU A N 1
ATOM 2409 C CA . GLU A 1 316 ? -3.415 -6.625 -13.397 1.00 84.75 316 GLU A CA 1
ATOM 2410 C C . GLU A 1 316 ? -4.478 -6.036 -12.445 1.00 84.75 316 GLU A C 1
ATOM 2412 O O . GLU A 1 316 ? -4.356 -6.175 -11.224 1.00 84.75 316 GLU A O 1
ATOM 2417 N N . PRO A 1 317 ? -5.543 -5.392 -12.955 1.00 73.75 317 PRO A N 1
ATOM 2418 C CA . PRO A 1 317 ? -6.449 -4.547 -12.158 1.00 73.75 317 PRO A CA 1
ATOM 2419 C C . PRO A 1 317 ? -7.159 -5.298 -11.023 1.00 73.75 317 PRO A C 1
ATOM 2421 O O . PRO A 1 317 ? -7.427 -4.734 -9.968 1.00 73.75 317 PRO A O 1
ATOM 2424 N N . ASP A 1 318 ? -7.440 -6.588 -11.223 1.00 73.50 318 ASP A N 1
ATOM 2425 C CA . ASP A 1 318 ? -8.159 -7.429 -10.264 1.00 73.50 318 ASP A CA 1
ATOM 2426 C C . ASP A 1 318 ? -7.290 -7.790 -9.052 1.00 73.50 318 ASP A C 1
ATOM 2428 O O . ASP A 1 318 ? -7.777 -8.357 -8.076 1.00 73.50 318 ASP A O 1
ATOM 2432 N N . SER A 1 319 ? -5.988 -7.507 -9.134 1.00 71.88 319 SER A N 1
ATOM 2433 C CA . SER A 1 319 ? -4.976 -7.947 -8.176 1.00 71.88 319 SER A CA 1
ATOM 2434 C C . SER A 1 319 ? -3.961 -6.859 -7.778 1.00 71.88 319 SER A C 1
ATOM 2436 O O . SER A 1 319 ? -3.205 -7.060 -6.815 1.00 71.88 319 SER A O 1
ATOM 2438 N N . SER A 1 320 ? -4.032 -5.690 -8.420 1.00 77.25 320 SER A N 1
ATOM 2439 C CA . SER A 1 320 ? -3.459 -4.409 -7.994 1.00 77.25 320 SER A CA 1
ATOM 2440 C C . SER A 1 320 ? -4.426 -3.635 -7.083 1.00 77.25 320 SER A C 1
ATOM 2442 O O . SER A 1 320 ? -5.638 -3.851 -7.133 1.00 77.25 320 SER A O 1
ATOM 2444 N N . PHE A 1 321 ? -3.907 -2.758 -6.223 1.00 73.44 321 PHE A N 1
ATOM 2445 C CA . PHE A 1 321 ? -4.707 -1.831 -5.410 1.00 73.44 321 PHE A CA 1
ATOM 2446 C C . PHE A 1 321 ? -3.870 -0.650 -4.915 1.00 73.44 321 PHE A C 1
ATOM 2448 O O . PHE A 1 321 ? -2.645 -0.691 -4.978 1.00 73.44 321 PHE A O 1
ATOM 2455 N N . GLY A 1 322 ? -4.525 0.395 -4.417 1.00 72.81 322 GLY A N 1
ATOM 2456 C CA . GLY A 1 322 ? -3.866 1.602 -3.920 1.00 72.81 322 GLY A CA 1
ATOM 2457 C C . GLY A 1 322 ? -4.562 2.878 -4.379 1.00 72.81 322 GLY A C 1
ATOM 2458 O O . GLY A 1 322 ? -5.729 2.848 -4.744 1.00 72.81 322 GLY A O 1
ATOM 2459 N N . THR A 1 323 ? -3.853 3.993 -4.371 1.00 73.44 323 THR A N 1
ATOM 2460 C CA . THR A 1 323 ? -4.267 5.289 -4.910 1.00 73.44 323 THR A CA 1
ATOM 2461 C C . THR A 1 323 ? -3.404 5.674 -6.115 1.00 73.44 323 THR A C 1
ATOM 2463 O O . THR A 1 323 ? -2.478 4.957 -6.501 1.00 73.44 323 THR A O 1
ATOM 2466 N N . LEU A 1 324 ? -3.707 6.826 -6.711 1.00 81.06 324 LEU A N 1
ATOM 2467 C CA . LEU A 1 324 ? -2.881 7.436 -7.745 1.00 81.06 324 LEU A CA 1
ATOM 2468 C C . LEU A 1 324 ? -1.476 7.716 -7.198 1.00 81.06 324 LEU A C 1
ATOM 2470 O O . LEU A 1 324 ? -1.323 8.428 -6.209 1.00 81.06 324 LEU A O 1
ATOM 2474 N N . THR A 1 325 ? -0.458 7.206 -7.880 1.00 81.88 325 THR A N 1
ATOM 2475 C CA . THR A 1 325 ? 0.955 7.349 -7.488 1.00 81.88 325 THR A CA 1
ATOM 2476 C C . THR A 1 325 ? 1.787 7.926 -8.631 1.00 81.88 325 THR A C 1
ATOM 2478 O O . THR A 1 325 ? 1.356 7.962 -9.791 1.00 81.88 325 THR A O 1
ATOM 2481 N N . THR A 1 326 ? 2.986 8.403 -8.316 1.00 87.19 326 THR A N 1
ATOM 2482 C CA . THR A 1 326 ? 4.001 8.762 -9.302 1.00 87.19 326 THR A CA 1
ATOM 2483 C C . THR A 1 326 ? 5.005 7.627 -9.435 1.00 87.19 326 THR A C 1
ATOM 2485 O O . THR A 1 326 ? 5.702 7.282 -8.484 1.00 87.19 326 THR A O 1
ATOM 2488 N N . LEU A 1 327 ? 5.117 7.072 -10.641 1.00 90.44 327 LEU A N 1
ATOM 2489 C CA . LEU A 1 327 ? 6.104 6.055 -10.976 1.00 90.44 327 LEU A CA 1
ATOM 2490 C C . LEU A 1 327 ? 7.333 6.697 -11.609 1.00 90.44 327 LEU A C 1
ATOM 2492 O O . LEU A 1 327 ? 7.231 7.498 -12.541 1.00 90.44 327 LEU A O 1
ATOM 2496 N N . GLN A 1 328 ? 8.502 6.280 -11.154 1.00 91.69 328 GLN A N 1
ATOM 2497 C CA . GLN A 1 328 ? 9.787 6.675 -11.701 1.00 91.69 328 GLN A CA 1
ATOM 2498 C C . GLN A 1 328 ? 10.473 5.444 -12.285 1.00 91.69 328 GLN A C 1
ATOM 2500 O O . GLN A 1 328 ? 10.551 4.400 -11.642 1.00 91.69 328 GLN A O 1
ATOM 2505 N N . ILE A 1 329 ? 11.007 5.576 -13.499 1.00 92.88 329 ILE A N 1
ATOM 2506 C CA . ILE A 1 329 ? 11.943 4.604 -14.052 1.00 92.88 329 ILE A CA 1
ATOM 2507 C C . ILE A 1 329 ? 13.356 5.178 -14.046 1.00 92.88 329 ILE A C 1
ATOM 2509 O O . ILE A 1 329 ? 13.588 6.320 -14.464 1.00 92.88 329 ILE A O 1
ATOM 2513 N N . SER A 1 330 ? 14.299 4.374 -13.577 1.00 94.00 330 SER A N 1
ATOM 2514 C CA . SER A 1 330 ? 15.687 4.777 -13.363 1.00 94.00 330 SER A CA 1
ATOM 2515 C C . SER A 1 330 ? 16.641 3.676 -13.806 1.00 94.00 330 SER A C 1
ATOM 2517 O O . SER A 1 330 ? 16.304 2.497 -13.751 1.00 94.00 330 SER A O 1
ATOM 2519 N N . GLU A 1 331 ? 17.844 4.038 -14.240 1.00 93.88 331 GLU A N 1
ATOM 2520 C CA . GLU A 1 331 ? 18.884 3.056 -14.527 1.00 93.88 331 GLU A CA 1
ATOM 2521 C C . GLU A 1 331 ? 19.637 2.671 -13.260 1.00 93.88 331 GLU A C 1
ATOM 2523 O O . GLU A 1 331 ? 20.034 3.540 -12.487 1.00 93.88 331 GLU A O 1
ATOM 2528 N N . MET A 1 332 ? 19.962 1.392 -13.117 1.00 92.12 332 MET A N 1
ATOM 2529 C CA . MET A 1 332 ? 20.691 0.846 -11.967 1.00 92.12 332 MET A CA 1
ATOM 2530 C C . MET A 1 332 ? 21.772 -0.128 -12.436 1.00 92.12 332 MET A C 1
ATOM 2532 O O . MET A 1 332 ? 21.582 -0.784 -13.464 1.00 92.12 332 MET A O 1
ATOM 2536 N N . ASP A 1 333 ? 22.896 -0.248 -11.723 1.00 90.88 333 ASP A N 1
ATOM 2537 C CA . ASP A 1 333 ? 23.873 -1.301 -12.030 1.00 90.88 333 ASP A CA 1
ATOM 2538 C C . ASP A 1 333 ? 23.239 -2.677 -11.793 1.00 90.88 333 ASP A C 1
ATOM 2540 O O . ASP A 1 333 ? 22.627 -2.935 -10.761 1.00 90.88 333 ASP A O 1
ATOM 2544 N N . SER A 1 334 ? 23.384 -3.576 -12.766 1.00 87.38 334 SER A N 1
ATOM 2545 C CA . SER A 1 334 ? 22.890 -4.952 -12.676 1.00 87.38 334 SER A CA 1
ATOM 2546 C C . SER A 1 334 ? 23.410 -5.712 -11.465 1.00 87.38 334 SER A C 1
ATOM 2548 O O . SER A 1 334 ? 22.708 -6.598 -10.983 1.00 87.38 334 SER A O 1
ATOM 2550 N N . LEU A 1 335 ? 24.613 -5.375 -10.986 1.00 85.19 335 LEU A N 1
ATOM 2551 C CA . LEU A 1 335 ? 25.221 -5.995 -9.814 1.00 85.19 335 LEU A CA 1
ATOM 2552 C C . LEU A 1 335 ? 24.439 -5.684 -8.536 1.00 85.19 335 LEU A C 1
ATOM 2554 O O . LEU A 1 335 ? 24.332 -6.563 -7.680 1.00 85.19 335 LEU A O 1
ATOM 2558 N N . ASP A 1 336 ? 23.832 -4.501 -8.457 1.00 83.12 336 ASP A N 1
ATOM 2559 C CA . ASP A 1 336 ? 23.098 -4.034 -7.280 1.00 83.12 336 ASP A CA 1
ATOM 2560 C C . ASP A 1 336 ? 21.731 -4.729 -7.126 1.00 83.12 336 ASP A C 1
ATOM 2562 O O . ASP A 1 336 ? 21.141 -4.700 -6.051 1.00 83.12 336 ASP A O 1
ATOM 2566 N N . PHE A 1 337 ? 21.239 -5.409 -8.171 1.00 77.31 337 PHE A N 1
ATOM 2567 C CA . PHE A 1 337 ? 19.982 -6.172 -8.143 1.00 77.31 337 PHE A CA 1
ATOM 2568 C C . PHE A 1 337 ? 20.147 -7.629 -8.613 1.00 77.31 337 PHE A C 1
ATOM 2570 O O . PHE A 1 337 ? 19.255 -8.225 -9.228 1.00 77.31 337 PHE A O 1
ATOM 2577 N N . THR A 1 338 ? 21.309 -8.233 -8.335 1.00 68.62 338 THR A N 1
ATOM 2578 C CA . THR A 1 338 ? 21.528 -9.676 -8.541 1.00 68.62 338 THR A CA 1
ATOM 2579 C C . THR A 1 338 ? 20.880 -10.526 -7.444 1.00 68.62 338 THR A C 1
ATOM 2581 O O . THR A 1 338 ? 20.892 -10.181 -6.271 1.00 68.62 338 THR A O 1
ATOM 2584 N N . ASN A 1 339 ? 20.298 -11.662 -7.840 1.00 59.06 339 ASN A N 1
ATOM 2585 C CA . ASN A 1 339 ? 19.704 -12.656 -6.939 1.00 59.06 339 ASN A CA 1
ATOM 2586 C C . ASN A 1 339 ? 20.821 -13.315 -6.084 1.00 59.06 339 ASN A C 1
ATOM 2588 O O . ASN A 1 339 ? 21.833 -13.727 -6.665 1.00 59.06 339 ASN A O 1
ATOM 2592 N N . PRO A 1 340 ? 20.673 -13.464 -4.750 1.00 51.16 340 PRO A N 1
ATOM 2593 C CA . PRO A 1 340 ? 19.453 -13.296 -3.959 1.00 51.16 340 PRO A CA 1
ATOM 2594 C C . PRO A 1 340 ? 19.226 -11.878 -3.455 1.00 51.16 340 PRO A C 1
ATOM 2596 O O . PRO A 1 340 ? 20.182 -11.194 -3.121 1.00 51.16 340 PRO A O 1
ATOM 2599 N N . ALA A 1 341 ? 17.936 -11.519 -3.388 1.00 53.09 341 ALA A N 1
ATOM 2600 C CA . ALA A 1 341 ? 17.356 -10.266 -2.908 1.00 53.09 341 ALA A CA 1
ATOM 2601 C C . ALA A 1 341 ? 18.255 -9.530 -1.904 1.00 53.09 341 ALA A C 1
ATOM 2603 O O . ALA A 1 341 ? 18.197 -9.765 -0.694 1.00 53.09 341 ALA A O 1
ATOM 2604 N N . THR A 1 342 ? 19.124 -8.664 -2.422 1.00 62.88 342 THR A N 1
ATOM 2605 C CA . THR A 1 342 ? 19.891 -7.741 -1.599 1.00 62.88 342 THR A CA 1
ATOM 2606 C C . THR A 1 342 ? 18.912 -6.672 -1.156 1.00 62.88 342 THR A C 1
ATOM 2608 O O . THR A 1 342 ? 18.392 -5.929 -1.987 1.00 62.88 342 THR A O 1
ATOM 2611 N N . SER A 1 343 ? 18.619 -6.618 0.140 1.00 74.88 343 SER A N 1
ATOM 2612 C CA . SER A 1 343 ? 17.965 -5.438 0.684 1.00 74.88 343 SER A CA 1
ATOM 2613 C C . SER A 1 343 ? 18.945 -4.271 0.613 1.00 74.88 343 SER A C 1
ATOM 2615 O O . SER A 1 343 ? 20.113 -4.456 0.968 1.00 74.88 343 SER A O 1
ATOM 2617 N N . MET A 1 344 ? 18.488 -3.094 0.208 1.00 85.62 344 MET A N 1
ATOM 2618 C CA . MET A 1 344 ? 19.311 -1.881 0.184 1.00 85.62 344 MET A CA 1
ATOM 2619 C C . MET A 1 344 ? 18.667 -0.772 1.005 1.00 85.62 344 MET A C 1
ATOM 2621 O O . MET A 1 344 ? 17.450 -0.759 1.166 1.00 85.62 344 MET A O 1
ATOM 2625 N N . THR A 1 345 ? 19.449 0.164 1.535 1.00 86.31 345 THR A N 1
ATOM 2626 C CA . THR A 1 345 ? 18.860 1.329 2.205 1.00 86.31 345 THR A CA 1
ATOM 2627 C C . THR A 1 345 ? 18.300 2.345 1.212 1.00 86.31 345 THR A C 1
ATOM 2629 O O . THR A 1 345 ? 18.679 2.352 0.041 1.00 86.31 345 THR A O 1
ATOM 2632 N N . VAL A 1 346 ? 17.429 3.243 1.674 1.00 83.38 346 VAL A N 1
ATOM 2633 C CA . VAL A 1 346 ? 16.915 4.369 0.868 1.00 83.38 346 VAL A CA 1
ATOM 2634 C C . VAL A 1 346 ? 18.062 5.225 0.314 1.00 83.38 346 VAL A C 1
ATOM 2636 O O . VAL A 1 346 ? 18.101 5.506 -0.879 1.00 83.38 346 VAL A O 1
ATOM 2639 N N . ASP A 1 347 ? 19.068 5.535 1.137 1.00 85.50 347 ASP A N 1
ATOM 2640 C CA . ASP A 1 347 ? 20.274 6.256 0.700 1.00 85.50 347 ASP A CA 1
ATOM 2641 C C . ASP A 1 347 ? 21.108 5.478 -0.325 1.00 85.50 347 ASP A C 1
ATOM 2643 O O . ASP A 1 347 ? 21.801 6.061 -1.161 1.00 85.50 347 ASP A O 1
ATOM 2647 N N . GLU A 1 348 ? 21.155 4.149 -0.204 1.00 89.19 348 GLU A N 1
ATOM 2648 C CA . GLU A 1 348 ? 21.839 3.295 -1.176 1.00 89.19 348 GLU A CA 1
ATOM 2649 C C . GLU A 1 348 ? 21.088 3.274 -2.502 1.00 89.19 348 GLU A C 1
ATOM 2651 O O . GLU A 1 348 ? 21.730 3.343 -3.549 1.00 89.19 348 GLU A O 1
ATOM 2656 N N . LEU A 1 349 ? 19.756 3.234 -2.453 1.00 89.38 349 LEU A N 1
ATOM 2657 C CA . LEU A 1 349 ? 18.887 3.319 -3.618 1.00 89.38 349 LEU A CA 1
ATOM 2658 C C . LEU A 1 349 ? 19.062 4.663 -4.337 1.00 89.38 349 LEU A C 1
ATOM 2660 O O . LEU A 1 349 ? 19.328 4.661 -5.536 1.00 89.38 349 LEU A O 1
ATOM 2664 N N . ASP A 1 350 ? 18.994 5.790 -3.621 1.00 89.69 350 ASP A N 1
ATOM 2665 C CA . ASP A 1 350 ? 19.206 7.134 -4.186 1.00 89.69 350 ASP A CA 1
ATOM 2666 C C . ASP A 1 350 ? 20.555 7.229 -4.914 1.00 89.69 350 ASP A C 1
ATOM 2668 O O . ASP A 1 350 ? 20.636 7.605 -6.082 1.00 89.69 350 ASP A O 1
ATOM 2672 N N . ARG A 1 351 ? 21.629 6.749 -4.276 1.00 89.88 351 ARG A N 1
ATOM 2673 C CA . ARG A 1 351 ? 22.972 6.742 -4.878 1.00 89.88 351 ARG A CA 1
ATOM 2674 C C . ARG A 1 351 ? 23.128 5.794 -6.069 1.00 89.88 351 ARG A C 1
ATOM 2676 O O . ARG A 1 351 ? 24.034 6.005 -6.876 1.00 89.88 351 ARG A O 1
ATOM 2683 N N . ALA A 1 352 ? 22.337 4.727 -6.148 1.00 89.69 352 ALA A N 1
ATOM 2684 C CA . ALA A 1 352 ? 22.453 3.713 -7.197 1.00 89.69 352 ALA A CA 1
ATOM 2685 C C . ALA A 1 352 ? 21.668 4.072 -8.471 1.00 89.69 352 ALA A C 1
ATOM 2687 O O . ALA A 1 352 ? 21.996 3.580 -9.562 1.00 89.69 352 ALA A O 1
ATOM 2688 N N . LEU A 1 353 ? 20.634 4.906 -8.340 1.00 91.31 353 LEU A N 1
ATOM 2689 C CA . LEU A 1 353 ? 19.672 5.183 -9.396 1.00 91.31 353 LEU A CA 1
ATOM 2690 C C . LEU A 1 353 ? 20.008 6.432 -10.209 1.00 91.31 353 LEU A C 1
ATOM 2692 O O . LEU A 1 353 ? 20.305 7.497 -9.688 1.00 91.31 353 LEU A O 1
ATOM 2696 N N . GLU A 1 354 ? 19.866 6.300 -11.526 1.00 91.25 354 GLU A N 1
ATOM 2697 C CA . GLU A 1 354 ? 19.974 7.406 -12.479 1.00 91.25 354 GLU A CA 1
ATOM 2698 C C . GLU A 1 354 ? 18.602 7.629 -13.142 1.00 91.25 354 GLU A C 1
ATOM 2700 O O . GLU A 1 354 ? 18.182 6.805 -13.968 1.00 91.25 354 GLU A O 1
ATOM 2705 N N . PRO A 1 355 ? 17.863 8.696 -12.787 1.00 89.69 355 PRO A N 1
ATOM 2706 C CA . PRO A 1 355 ? 16.506 8.927 -13.280 1.00 89.69 355 PRO A CA 1
ATOM 2707 C C . PRO A 1 355 ? 16.434 8.982 -14.810 1.00 89.69 355 PRO A C 1
ATOM 2709 O O . PRO A 1 355 ? 17.228 9.660 -15.460 1.00 89.69 355 PRO A O 1
ATOM 2712 N N . THR A 1 356 ? 15.461 8.283 -15.399 1.00 89.75 356 THR A N 1
ATOM 2713 C CA . THR A 1 356 ? 15.244 8.262 -16.856 1.00 89.75 356 THR A CA 1
ATOM 2714 C C . THR A 1 356 ? 13.917 8.901 -17.251 1.00 89.75 356 THR A C 1
ATOM 2716 O O . THR A 1 356 ? 13.902 9.807 -18.081 1.00 89.75 356 THR A O 1
ATOM 2719 N N . ALA A 1 357 ? 12.799 8.453 -16.674 1.00 90.50 357 ALA A N 1
ATOM 2720 C CA . ALA A 1 357 ? 11.479 8.999 -16.988 1.00 90.50 357 ALA A CA 1
ATOM 2721 C C . ALA A 1 357 ? 10.510 8.867 -15.810 1.00 90.50 357 ALA A C 1
ATOM 2723 O O . ALA A 1 357 ? 10.646 7.976 -14.977 1.00 90.50 357 ALA A O 1
ATOM 2724 N N . THR A 1 358 ? 9.505 9.736 -15.783 1.00 90.12 358 THR A N 1
ATOM 2725 C CA . THR A 1 358 ? 8.506 9.806 -14.712 1.00 90.12 358 THR A CA 1
ATOM 2726 C C . THR A 1 358 ? 7.109 9.767 -15.314 1.00 90.12 358 THR A C 1
ATOM 2728 O O . THR A 1 358 ? 6.851 10.425 -16.325 1.00 90.12 358 THR A O 1
ATOM 2731 N N . LEU A 1 359 ? 6.205 9.029 -14.679 1.00 89.50 359 LEU A N 1
ATOM 2732 C CA . LEU A 1 359 ? 4.771 9.040 -14.947 1.00 89.50 359 LEU A CA 1
ATOM 2733 C C . LEU A 1 359 ? 4.044 9.436 -13.663 1.00 89.50 359 LEU A C 1
ATOM 2735 O O . LEU A 1 359 ? 4.241 8.818 -12.625 1.00 89.50 359 LEU A O 1
ATOM 2739 N N . SER A 1 360 ? 3.202 10.457 -13.729 1.00 87.25 360 SER A N 1
ATOM 2740 C CA . SER A 1 360 ? 2.403 10.931 -12.597 1.00 87.25 360 SER A CA 1
ATOM 2741 C C . SER A 1 360 ? 0.967 10.424 -12.684 1.00 87.25 360 SER A C 1
ATOM 2743 O O . SER A 1 360 ? 0.443 10.294 -13.791 1.00 87.25 360 SER A O 1
ATOM 2745 N N . SER A 1 361 ? 0.302 10.277 -11.536 1.00 83.56 361 SER A N 1
ATOM 2746 C CA . SER A 1 361 ? -1.126 9.927 -11.459 1.00 83.56 361 SER A CA 1
ATOM 2747 C C . SER A 1 361 ? -1.446 8.574 -12.096 1.00 83.56 361 SER A C 1
ATOM 2749 O O . SER A 1 361 ? -2.453 8.430 -12.785 1.00 83.56 361 SER A O 1
ATOM 2751 N N . VAL A 1 362 ? -0.577 7.588 -11.874 1.00 86.50 362 VAL A N 1
ATOM 2752 C CA . VAL A 1 362 ? -0.787 6.219 -12.346 1.00 86.50 362 VAL A CA 1
ATOM 2753 C C . VAL A 1 362 ? -1.729 5.504 -11.384 1.00 86.50 362 VAL A C 1
ATOM 2755 O O . VAL A 1 362 ? -1.463 5.448 -10.183 1.00 86.50 362 VAL A O 1
ATOM 2758 N N . ASP A 1 363 ? -2.829 4.971 -11.914 1.00 84.12 363 ASP A N 1
ATOM 2759 C CA . ASP A 1 363 ? -3.863 4.268 -11.152 1.00 84.12 363 ASP A CA 1
ATOM 2760 C C . ASP A 1 363 ? -3.601 2.749 -11.145 1.00 84.12 363 ASP A C 1
ATOM 2762 O O . ASP A 1 363 ? -3.582 2.135 -12.218 1.00 84.12 363 ASP A O 1
ATOM 2766 N N . PRO A 1 364 ? -3.425 2.103 -9.976 1.00 77.69 364 PRO A N 1
ATOM 2767 C CA . PRO A 1 364 ? -3.233 0.657 -9.911 1.00 77.69 364 PRO A CA 1
ATOM 2768 C C . PRO A 1 364 ? -4.453 -0.142 -10.400 1.00 77.69 364 PRO A C 1
ATOM 2770 O O . PRO A 1 364 ? -4.270 -1.252 -10.904 1.00 77.69 364 PRO A O 1
ATOM 2773 N N . TYR A 1 365 ? -5.677 0.393 -10.292 1.00 73.25 365 TYR A N 1
ATOM 2774 C CA . TYR A 1 365 ? -6.915 -0.326 -10.628 1.00 73.25 365 TYR A CA 1
ATOM 2775 C C . TYR A 1 365 ? -7.270 -0.311 -12.109 1.00 73.25 365 TYR A C 1
ATOM 2777 O O . TYR A 1 365 ? -8.128 -1.082 -12.549 1.00 73.25 365 TYR A O 1
ATOM 2785 N N . GLN A 1 366 ? -6.684 0.589 -12.889 1.00 73.00 366 GLN A N 1
ATOM 2786 C CA . GLN A 1 366 ? -7.020 0.680 -14.300 1.00 73.00 366 GLN A CA 1
ATOM 2787 C C . GLN A 1 366 ? -6.187 -0.320 -15.095 1.00 73.00 366 GLN A C 1
ATOM 2789 O O . GLN A 1 366 ? -4.984 -0.474 -14.881 1.00 73.00 366 GLN A O 1
ATOM 2794 N N . VAL A 1 367 ? -6.832 -1.001 -16.051 1.00 63.97 367 VAL A N 1
ATOM 2795 C CA . VAL A 1 367 ? -6.119 -1.726 -17.114 1.00 63.97 367 VAL A CA 1
ATOM 2796 C C . VAL A 1 367 ? -5.488 -0.682 -18.021 1.00 63.97 367 VAL A C 1
ATOM 2798 O O . VAL A 1 367 ? -6.004 -0.364 -19.094 1.00 63.97 367 VAL A O 1
ATOM 2801 N N . GLU A 1 368 ? -4.391 -0.105 -17.557 1.00 72.25 368 GLU A N 1
ATOM 2802 C CA . GLU A 1 368 ? -3.646 0.889 -18.294 1.00 72.25 368 GLU A CA 1
ATOM 2803 C C . GLU A 1 368 ? -2.325 0.300 -18.774 1.00 72.25 368 GLU A C 1
ATOM 2805 O O . GLU A 1 368 ? -1.653 -0.506 -18.120 1.00 72.25 368 GLU A O 1
ATOM 2810 N N . ILE A 1 369 ? -1.978 0.699 -19.990 1.00 86.19 369 ILE A N 1
ATOM 2811 C CA . ILE A 1 369 ? -0.647 0.504 -20.521 1.00 86.19 369 ILE A CA 1
ATOM 2812 C C . ILE A 1 369 ? 0.251 1.518 -19.823 1.00 86.19 369 ILE A C 1
ATOM 2814 O O . ILE A 1 369 ? 0.182 2.706 -20.127 1.00 86.19 369 ILE A O 1
ATOM 2818 N N . ILE A 1 370 ? 1.131 1.044 -18.950 1.00 91.44 370 ILE A N 1
ATOM 2819 C CA . ILE A 1 370 ? 2.148 1.887 -18.333 1.00 91.44 370 ILE A CA 1
ATOM 2820 C C . ILE A 1 370 ? 3.349 1.893 -19.284 1.00 91.44 370 ILE A C 1
ATOM 2822 O O . ILE A 1 370 ? 4.048 0.886 -19.428 1.00 91.44 370 ILE A O 1
ATOM 2826 N N . GLU A 1 371 ? 3.549 3.005 -19.996 1.00 92.69 371 GLU A N 1
ATOM 2827 C CA . GLU A 1 371 ? 4.620 3.163 -20.986 1.00 92.69 371 GLU A CA 1
ATOM 2828 C C . GLU A 1 371 ? 5.643 4.214 -20.541 1.00 92.69 371 GLU A C 1
ATOM 2830 O O . GLU A 1 371 ? 5.338 5.402 -20.457 1.00 92.69 371 GLU A O 1
ATOM 2835 N N . PHE A 1 372 ? 6.887 3.787 -20.330 1.00 93.38 372 PHE A N 1
ATOM 2836 C CA . PHE A 1 372 ? 8.009 4.668 -20.029 1.00 93.38 372 PHE A CA 1
ATOM 2837 C C . PHE A 1 372 ? 8.879 4.891 -21.265 1.00 93.38 372 PHE A C 1
ATOM 2839 O O . PHE A 1 372 ? 9.278 3.934 -21.931 1.00 93.38 372 PHE A O 1
ATOM 2846 N N . ASN A 1 373 ? 9.250 6.142 -21.544 1.00 94.00 373 ASN A N 1
ATOM 2847 C CA . ASN A 1 373 ? 10.263 6.441 -22.554 1.00 94.00 373 ASN A CA 1
ATOM 2848 C C . ASN A 1 373 ? 11.659 6.121 -22.001 1.00 94.00 373 ASN A C 1
ATOM 2850 O O . ASN A 1 373 ? 12.134 6.788 -21.089 1.00 94.00 373 ASN A O 1
ATOM 2854 N N . VAL A 1 374 ? 12.316 5.121 -22.585 1.00 94.44 374 VAL A N 1
ATOM 2855 C CA . VAL A 1 374 ? 13.641 4.627 -22.169 1.00 94.44 374 VAL A CA 1
ATOM 2856 C C . VAL A 1 374 ? 14.656 4.713 -23.311 1.00 94.44 374 VAL A C 1
ATOM 2858 O O . VAL A 1 374 ? 15.619 3.951 -23.375 1.00 94.44 374 VAL A O 1
ATOM 2861 N N . THR A 1 375 ? 14.431 5.639 -24.247 1.00 93.44 375 THR A N 1
ATOM 2862 C CA . THR A 1 375 ? 15.292 5.845 -25.425 1.00 93.44 375 THR A CA 1
ATOM 2863 C C . THR A 1 375 ? 16.746 6.073 -25.024 1.00 93.44 375 THR A C 1
ATOM 2865 O O . THR A 1 375 ? 17.638 5.402 -25.545 1.00 93.44 375 THR A O 1
ATOM 2868 N N . ASP A 1 376 ? 16.977 6.953 -24.053 1.00 91.56 376 ASP A N 1
ATOM 2869 C CA . ASP A 1 376 ? 18.320 7.302 -23.598 1.00 91.56 376 ASP A CA 1
ATOM 2870 C C . ASP A 1 376 ? 19.039 6.116 -22.941 1.00 91.56 376 ASP A C 1
ATOM 2872 O O . ASP A 1 376 ? 20.226 5.909 -23.194 1.00 91.56 376 ASP A O 1
ATOM 2876 N N . TYR A 1 377 ? 18.316 5.290 -22.174 1.00 92.94 377 TYR A N 1
ATOM 2877 C CA . TYR A 1 377 ? 18.847 4.047 -21.606 1.00 92.94 377 TYR A CA 1
ATOM 2878 C C . TYR A 1 377 ? 19.370 3.119 -22.702 1.00 92.94 377 TYR A C 1
ATOM 2880 O O . TYR A 1 377 ? 20.535 2.716 -22.677 1.00 92.94 377 TYR A O 1
ATOM 2888 N N . VAL A 1 378 ? 18.543 2.825 -23.713 1.00 91.44 378 VAL A N 1
ATOM 2889 C CA . VAL A 1 378 ? 18.947 1.946 -24.819 1.00 91.44 378 VAL A CA 1
ATOM 2890 C C . VAL A 1 378 ? 20.141 2.545 -25.565 1.00 91.44 378 VAL A C 1
ATOM 2892 O O . VAL A 1 378 ? 21.119 1.839 -25.806 1.00 91.44 378 VAL A O 1
ATOM 2895 N N . GLN A 1 379 ? 20.122 3.849 -25.864 1.00 89.81 379 GLN A N 1
ATOM 2896 C CA . GLN A 1 379 ? 21.241 4.530 -26.523 1.00 89.81 379 GLN A CA 1
ATOM 2897 C C . GLN A 1 379 ? 22.544 4.436 -25.717 1.00 89.81 379 GLN A C 1
ATOM 2899 O O . GLN A 1 379 ? 23.600 4.149 -26.284 1.00 89.81 379 GLN A O 1
ATOM 2904 N N . ARG A 1 380 ? 22.501 4.647 -24.398 1.00 91.12 380 ARG A N 1
ATOM 2905 C CA . ARG A 1 380 ? 23.683 4.534 -23.531 1.00 91.12 380 ARG A CA 1
ATOM 2906 C C . ARG A 1 380 ? 24.207 3.101 -23.460 1.00 91.12 380 ARG A C 1
ATOM 2908 O O . ARG A 1 380 ? 25.424 2.900 -23.493 1.00 91.12 380 ARG A O 1
ATOM 2915 N N . ARG A 1 381 ? 23.310 2.109 -23.413 1.00 88.06 381 ARG A N 1
ATOM 2916 C CA . ARG A 1 381 ? 23.655 0.678 -23.376 1.00 88.06 381 ARG A CA 1
ATOM 2917 C C . ARG A 1 381 ? 24.373 0.230 -24.645 1.00 88.06 381 ARG A C 1
ATOM 2919 O O . ARG A 1 381 ? 25.432 -0.380 -24.537 1.00 88.06 381 ARG A O 1
ATOM 2926 N N . ILE A 1 382 ? 23.857 0.570 -25.826 1.00 87.19 382 ILE A N 1
ATOM 2927 C CA . ILE A 1 382 ? 24.461 0.134 -27.098 1.00 87.19 382 ILE A CA 1
ATOM 2928 C C . ILE A 1 382 ? 25.796 0.835 -27.385 1.00 87.19 382 ILE A C 1
ATOM 2930 O O . ILE A 1 382 ? 26.689 0.252 -27.994 1.00 87.19 382 ILE A O 1
ATOM 2934 N N . ASN A 1 383 ? 25.960 2.067 -26.894 1.00 86.38 383 ASN A N 1
ATOM 2935 C CA . ASN A 1 383 ? 27.188 2.845 -27.048 1.00 86.38 383 ASN A CA 1
ATOM 2936 C C . ASN A 1 383 ? 28.233 2.545 -25.960 1.00 86.38 383 ASN A C 1
ATOM 2938 O O . ASN A 1 383 ? 29.295 3.163 -25.961 1.00 86.38 383 ASN A O 1
ATOM 2942 N N . ASN A 1 384 ? 27.957 1.605 -25.045 1.00 87.06 384 ASN A N 1
ATOM 2943 C CA . ASN A 1 384 ? 28.827 1.247 -23.920 1.00 87.06 384 ASN A CA 1
ATOM 2944 C C . ASN A 1 384 ? 29.276 2.469 -23.096 1.00 87.06 384 ASN A C 1
ATOM 2946 O O . ASN A 1 384 ? 30.443 2.581 -22.721 1.00 87.06 384 ASN A O 1
ATOM 2950 N N . VAL A 1 385 ? 28.351 3.400 -22.832 1.00 88.69 385 VAL A N 1
ATOM 2951 C CA . VAL A 1 385 ? 28.639 4.627 -22.065 1.00 88.69 385 VAL A CA 1
ATOM 2952 C C . VAL A 1 385 ? 29.082 4.302 -20.635 1.00 88.69 385 VAL A C 1
ATOM 2954 O O . VAL A 1 385 ? 29.946 4.982 -20.085 1.00 88.69 385 VAL A O 1
ATOM 2957 N N . TYR A 1 386 ? 28.521 3.244 -20.049 1.00 84.88 386 TYR A N 1
ATOM 2958 C CA . TYR A 1 386 ? 28.861 2.776 -18.710 1.00 84.88 386 TYR A CA 1
ATOM 2959 C C . TYR A 1 386 ? 29.845 1.609 -18.748 1.00 84.88 386 TYR A C 1
ATOM 2961 O O . TYR A 1 386 ? 29.785 0.740 -19.620 1.00 84.88 386 TYR A O 1
ATOM 2969 N N . THR A 1 387 ? 30.703 1.534 -17.733 1.00 80.06 387 THR A N 1
ATOM 2970 C CA . THR A 1 387 ? 31.411 0.296 -17.403 1.00 80.06 387 THR A CA 1
ATOM 2971 C C . THR A 1 387 ? 30.439 -0.668 -16.725 1.00 80.06 387 THR A C 1
ATOM 2973 O O . THR A 1 387 ? 29.885 -0.324 -15.689 1.00 80.06 387 THR A O 1
ATOM 2976 N N . GLY A 1 388 ? 30.249 -1.869 -17.277 1.00 83.75 388 GLY A N 1
ATOM 2977 C CA . GLY A 1 388 ? 29.348 -2.880 -16.706 1.00 83.75 388 GLY A CA 1
ATOM 2978 C C . GLY A 1 388 ? 27.969 -2.935 -17.371 1.00 83.75 388 GLY A C 1
ATOM 2979 O O . GLY A 1 388 ? 27.756 -2.390 -18.456 1.00 83.75 388 GLY A O 1
ATOM 2980 N N . ARG A 1 389 ? 27.033 -3.671 -16.759 1.00 86.75 389 ARG A N 1
ATOM 2981 C CA . ARG A 1 389 ? 25.656 -3.803 -17.254 1.00 86.75 389 ARG A CA 1
ATOM 2982 C C . ARG A 1 389 ? 24.714 -3.004 -16.364 1.00 86.75 389 ARG A C 1
ATOM 2984 O O . ARG A 1 389 ? 24.823 -3.081 -15.151 1.00 86.75 389 ARG A O 1
ATOM 2991 N N . ARG A 1 390 ? 23.775 -2.274 -16.969 1.00 90.38 390 ARG A N 1
ATOM 2992 C CA . ARG A 1 390 ? 22.715 -1.560 -16.246 1.00 90.38 390 ARG A CA 1
ATOM 2993 C C . ARG A 1 390 ? 21.344 -2.074 -16.661 1.00 90.38 390 ARG A C 1
ATOM 2995 O O . ARG A 1 390 ? 21.131 -2.362 -17.844 1.00 90.38 390 ARG A O 1
ATOM 3002 N N . GLY A 1 391 ? 20.439 -2.193 -15.701 1.00 91.00 391 GLY A N 1
ATOM 3003 C CA . GLY A 1 391 ? 19.018 -2.435 -15.943 1.00 91.00 391 GLY A CA 1
ATOM 3004 C C . GLY A 1 391 ? 18.173 -1.221 -15.599 1.00 91.00 391 GLY A C 1
ATOM 3005 O O . GLY A 1 391 ? 18.700 -0.129 -15.395 1.00 91.00 391 GLY A O 1
ATOM 3006 N N . LEU A 1 392 ? 16.868 -1.445 -15.552 1.00 92.75 392 LEU A N 1
ATOM 3007 C CA . LEU A 1 392 ? 15.854 -0.457 -15.227 1.00 92.75 392 LEU A CA 1
ATOM 3008 C C . LEU A 1 392 ? 15.180 -0.841 -13.911 1.00 92.75 392 LEU A C 1
ATOM 3010 O O . LEU A 1 392 ? 14.702 -1.964 -13.782 1.00 92.75 392 LEU A O 1
ATOM 3014 N N . ALA A 1 393 ? 15.119 0.089 -12.967 1.00 92.44 393 ALA A N 1
ATOM 3015 C CA . ALA A 1 393 ? 14.334 -0.018 -11.748 1.00 92.44 393 ALA A CA 1
ATOM 3016 C C . ALA A 1 393 ? 13.076 0.851 -11.871 1.00 92.44 393 ALA A C 1
ATOM 3018 O O . ALA A 1 393 ? 13.160 1.989 -12.333 1.00 92.44 393 ALA A O 1
ATOM 3019 N N . ILE A 1 394 ? 11.926 0.313 -11.466 1.00 92.19 394 ILE A N 1
ATOM 3020 C CA . ILE A 1 394 ? 10.658 1.031 -11.344 1.00 92.19 394 ILE A CA 1
ATOM 3021 C C . ILE A 1 394 ? 10.403 1.265 -9.859 1.00 92.19 394 ILE A C 1
ATOM 3023 O O . ILE A 1 394 ? 10.149 0.318 -9.110 1.00 92.19 394 ILE A O 1
ATOM 3027 N N . THR A 1 395 ? 10.480 2.528 -9.456 1.00 90.81 395 THR A N 1
ATOM 3028 C CA . THR A 1 395 ? 10.218 3.011 -8.099 1.00 90.81 395 THR A CA 1
ATOM 3029 C C . THR A 1 395 ? 8.963 3.880 -8.083 1.00 90.81 395 THR A C 1
ATOM 3031 O O . THR A 1 395 ? 8.440 4.260 -9.135 1.00 90.81 395 THR A O 1
ATOM 3034 N N . ALA A 1 396 ? 8.443 4.173 -6.893 1.00 87.81 396 ALA A N 1
ATOM 3035 C CA . ALA A 1 396 ? 7.223 4.956 -6.736 1.00 87.81 396 ALA A CA 1
ATOM 3036 C C . ALA A 1 396 ? 7.322 5.900 -5.533 1.00 87.81 396 ALA A C 1
ATOM 3038 O O . ALA A 1 396 ? 7.791 5.483 -4.475 1.00 87.81 396 ALA A O 1
ATOM 3039 N N . ASP A 1 397 ? 6.898 7.150 -5.740 1.00 81.69 397 ASP A N 1
ATOM 3040 C CA . ASP A 1 397 ? 6.768 8.239 -4.755 1.00 81.69 397 ASP A CA 1
ATOM 3041 C C . ASP A 1 397 ? 8.006 8.562 -3.891 1.00 81.69 397 ASP A C 1
ATOM 3043 O O . ASP A 1 397 ? 7.909 9.286 -2.906 1.00 81.69 397 ASP A O 1
ATOM 3047 N N . GLU A 1 398 ? 9.203 8.101 -4.247 1.00 83.62 398 GLU A N 1
ATOM 3048 C CA . GLU A 1 398 ? 10.417 8.428 -3.487 1.00 83.62 398 GLU A CA 1
ATOM 3049 C C . GLU A 1 398 ? 10.783 9.924 -3.593 1.00 83.62 398 GLU A C 1
ATOM 3051 O O . GLU A 1 398 ? 10.801 10.519 -4.678 1.00 83.62 398 GLU A O 1
ATOM 3056 N N . ALA A 1 399 ? 11.081 10.547 -2.449 1.00 72.62 399 ALA A N 1
ATOM 3057 C CA . ALA A 1 399 ? 11.277 11.996 -2.331 1.00 72.62 399 ALA A CA 1
ATOM 3058 C C . ALA A 1 399 ? 12.496 12.519 -3.112 1.00 72.62 399 ALA A C 1
ATOM 3060 O O . ALA A 1 399 ? 12.442 13.608 -3.693 1.00 72.62 399 ALA A O 1
ATOM 3061 N N . PHE A 1 400 ? 13.573 11.733 -3.184 1.00 77.56 400 PHE A N 1
ATOM 3062 C CA . PHE A 1 400 ? 14.829 12.133 -3.826 1.00 77.56 400 PHE A CA 1
ATOM 3063 C C . PHE A 1 400 ? 14.725 12.303 -5.354 1.00 77.56 400 PHE A C 1
ATOM 3065 O O . PHE A 1 400 ? 15.590 12.925 -5.968 1.00 77.56 400 PHE A O 1
ATOM 3072 N N . PHE A 1 401 ? 13.623 11.877 -5.983 1.00 68.88 401 PHE A N 1
ATOM 3073 C CA . PHE A 1 401 ? 13.375 12.145 -7.405 1.00 68.88 401 PHE A CA 1
ATOM 3074 C C . PHE A 1 401 ? 12.787 13.530 -7.696 1.00 68.88 401 PHE A C 1
ATOM 3076 O O . PHE A 1 401 ? 12.622 13.885 -8.862 1.00 68.88 401 PHE A O 1
ATOM 3083 N N . GLY A 1 402 ? 12.420 14.315 -6.674 1.00 61.16 402 GLY A N 1
ATOM 3084 C CA . GLY A 1 402 ? 11.844 15.658 -6.846 1.00 61.16 402 GLY A CA 1
ATOM 3085 C C . GLY A 1 402 ? 10.483 15.695 -7.562 1.00 61.16 402 GLY A C 1
ATOM 3086 O O . GLY A 1 402 ? 9.933 16.773 -7.778 1.00 61.16 402 GLY A O 1
ATOM 3087 N N . ALA A 1 403 ? 9.938 14.530 -7.921 1.00 56.38 403 ALA A N 1
ATOM 3088 C CA . ALA A 1 403 ? 8.625 14.345 -8.532 1.00 56.38 403 ALA A CA 1
ATOM 3089 C C . ALA A 1 403 ? 7.521 14.086 -7.495 1.00 56.38 403 ALA A C 1
ATOM 3091 O O . ALA A 1 403 ? 6.353 13.948 -7.855 1.00 56.38 403 ALA A O 1
ATOM 3092 N N . ASN A 1 404 ? 7.884 14.005 -6.214 1.00 56.75 404 ASN A N 1
ATOM 3093 C CA . ASN A 1 404 ? 6.933 13.729 -5.158 1.00 56.75 404 ASN A CA 1
ATOM 3094 C C . ASN A 1 404 ? 6.049 14.968 -4.911 1.00 56.75 404 ASN A C 1
ATOM 3096 O O . ASN A 1 404 ? 6.534 16.034 -4.529 1.00 56.75 404 ASN A O 1
ATOM 3100 N N . PHE A 1 405 ? 4.737 14.820 -5.114 1.00 55.06 405 PHE A N 1
ATOM 3101 C CA . PHE A 1 405 ? 3.724 15.846 -4.834 1.00 55.06 405 PHE A CA 1
ATOM 3102 C C . PHE A 1 405 ? 3.437 16.028 -3.327 1.00 55.06 405 PHE A C 1
ATOM 3104 O O . PHE A 1 405 ? 2.429 16.631 -2.962 1.00 55.06 405 PHE A O 1
ATOM 3111 N N . GLY A 1 406 ? 4.326 15.545 -2.454 1.00 54.44 406 GLY A N 1
ATOM 3112 C CA . GLY A 1 406 ? 4.288 15.760 -1.006 1.00 54.44 406 GLY A CA 1
ATOM 3113 C C . GLY A 1 406 ? 3.766 14.576 -0.192 1.00 54.44 406 GLY A C 1
ATOM 3114 O O . GLY A 1 406 ? 3.463 14.759 0.984 1.00 54.44 406 GLY A O 1
ATOM 3115 N N . VAL A 1 407 ? 3.661 13.383 -0.784 1.00 62.50 407 VAL A N 1
ATOM 3116 C CA . VAL A 1 407 ? 3.189 12.170 -0.106 1.00 62.50 407 VAL A CA 1
ATOM 3117 C C . VAL A 1 407 ? 4.298 11.109 -0.148 1.00 62.50 407 VAL A C 1
ATOM 3119 O O . VAL A 1 407 ? 4.612 10.610 -1.227 1.00 62.50 407 VAL A O 1
ATOM 3122 N N . PRO A 1 408 ? 4.945 10.781 0.985 1.00 68.69 408 PRO A N 1
ATOM 3123 C CA . PRO A 1 408 ? 5.979 9.747 1.043 1.00 68.69 408 PRO A CA 1
ATOM 3124 C C . PRO A 1 408 ? 5.456 8.380 0.579 1.00 68.69 408 PRO A C 1
ATOM 3126 O O . PRO A 1 408 ? 4.263 8.106 0.743 1.00 68.69 408 PRO A O 1
ATOM 3129 N N . PRO A 1 409 ? 6.328 7.482 0.084 1.00 70.94 409 PRO A N 1
ATOM 3130 C CA . PRO A 1 409 ? 5.906 6.152 -0.352 1.00 70.94 409 PRO A CA 1
ATOM 3131 C C . PRO A 1 409 ? 5.290 5.339 0.793 1.00 70.94 409 PRO A C 1
ATOM 3133 O O . PRO A 1 409 ? 4.506 4.434 0.536 1.00 70.94 409 PRO A O 1
ATOM 3136 N N . ASP A 1 410 ? 5.591 5.677 2.048 1.00 68.44 410 ASP A N 1
ATOM 3137 C CA . ASP A 1 410 ? 5.076 4.985 3.233 1.00 68.44 410 ASP A CA 1
ATOM 3138 C C . ASP A 1 410 ? 3.620 5.355 3.569 1.00 68.44 410 ASP A C 1
ATOM 3140 O O . ASP A 1 410 ? 2.956 4.663 4.339 1.00 68.44 410 ASP A O 1
ATOM 3144 N N . PHE A 1 411 ? 3.106 6.437 2.975 1.00 63.53 411 PHE A N 1
ATOM 3145 C CA . PHE A 1 411 ? 1.798 6.998 3.308 1.00 63.53 411 PHE A CA 1
ATOM 3146 C C . PHE A 1 411 ? 0.633 6.211 2.698 1.00 63.53 411 PHE A C 1
ATOM 3148 O O . PHE A 1 411 ? -0.427 6.088 3.305 1.00 63.53 411 PHE A O 1
ATOM 3155 N N . TYR A 1 412 ? 0.803 5.674 1.490 1.00 67.81 412 TYR A N 1
ATOM 3156 C CA . TYR A 1 412 ? -0.191 4.808 0.862 1.00 67.81 412 TYR A CA 1
ATOM 3157 C C . TYR A 1 412 ? 0.423 3.453 0.588 1.00 67.81 412 TYR A C 1
ATOM 3159 O O . TYR A 1 412 ? 1.517 3.354 0.030 1.00 67.81 412 TYR A O 1
ATOM 3167 N N . PHE A 1 413 ? -0.319 2.399 0.908 1.00 74.06 413 PHE A N 1
ATOM 3168 C CA . PHE A 1 413 ? 0.042 1.063 0.472 1.00 74.06 413 PHE A CA 1
ATOM 3169 C C . PHE A 1 413 ? -0.564 0.774 -0.892 1.00 74.06 413 PHE A C 1
ATOM 3171 O O . PHE A 1 413 ? -1.723 0.376 -1.019 1.00 74.06 413 PHE A O 1
ATOM 3178 N N . ASN A 1 414 ? 0.249 1.002 -1.917 1.00 77.25 414 ASN A N 1
ATOM 3179 C CA . ASN A 1 414 ? -0.061 0.679 -3.293 1.00 77.25 414 ASN A CA 1
ATOM 3180 C C . ASN A 1 414 ? 0.635 -0.626 -3.652 1.00 77.25 414 ASN A C 1
ATOM 3182 O O . ASN A 1 414 ? 1.825 -0.800 -3.398 1.00 77.25 414 ASN A O 1
ATOM 3186 N N . VAL A 1 415 ? -0.093 -1.524 -4.298 1.00 80.19 415 VAL A N 1
ATOM 3187 C CA . VAL A 1 415 ? 0.433 -2.741 -4.899 1.00 80.19 415 VAL A CA 1
ATOM 3188 C C . VAL A 1 415 ? 0.110 -2.696 -6.378 1.00 80.19 415 VAL A C 1
ATOM 3190 O O . VAL A 1 415 ? -1.049 -2.775 -6.779 1.00 80.19 415 VAL A O 1
ATOM 3193 N N . PHE A 1 416 ? 1.153 -2.622 -7.190 1.00 86.44 416 PHE A N 1
ATOM 3194 C CA . PHE A 1 416 ? 1.057 -2.791 -8.627 1.00 86.44 416 PHE A CA 1
ATOM 3195 C C . PHE A 1 416 ? 1.472 -4.206 -8.965 1.00 86.44 416 PHE A C 1
ATOM 3197 O O . PHE A 1 416 ? 2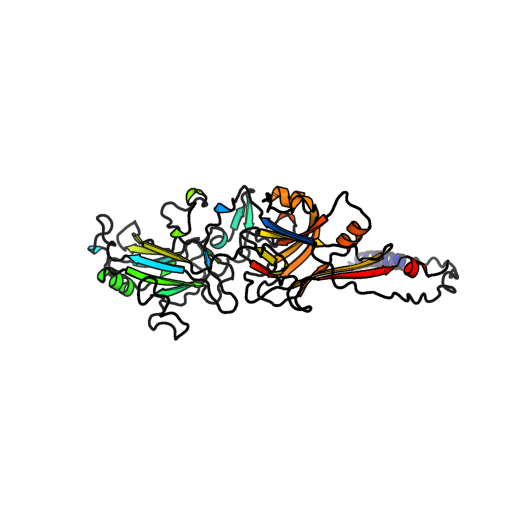.642 -4.572 -8.834 1.00 86.44 416 PHE A O 1
ATOM 3204 N N . ARG A 1 417 ? 0.512 -5.007 -9.410 1.00 86.62 417 ARG A N 1
ATOM 3205 C CA . ARG A 1 417 ? 0.795 -6.266 -10.083 1.00 86.62 417 ARG A CA 1
ATOM 3206 C C . ARG A 1 417 ? 0.826 -6.030 -11.564 1.00 86.62 417 ARG A C 1
ATOM 3208 O O . ARG A 1 417 ? -0.053 -5.372 -12.106 1.00 86.62 417 ARG A O 1
ATOM 3215 N N . LEU A 1 418 ? 1.843 -6.572 -12.203 1.00 89.12 418 LEU A N 1
ATOM 3216 C CA . LEU A 1 418 ? 2.024 -6.468 -13.631 1.00 89.12 418 LEU A CA 1
ATOM 3217 C C . LEU A 1 418 ? 2.029 -7.866 -14.227 1.00 89.12 418 LEU A C 1
ATOM 3219 O O . LEU A 1 418 ? 2.607 -8.791 -13.648 1.00 89.12 418 LEU A O 1
ATOM 3223 N N . PHE A 1 419 ? 1.444 -7.988 -15.411 1.00 88.00 419 PHE A N 1
ATOM 3224 C CA . PHE A 1 419 ? 1.462 -9.233 -16.162 1.00 88.00 419 PHE A CA 1
ATOM 3225 C C . PHE A 1 419 ? 2.896 -9.721 -16.407 1.00 88.00 419 PHE A C 1
ATOM 3227 O O . PHE A 1 419 ? 3.798 -8.937 -16.712 1.00 88.00 419 PHE A O 1
ATOM 3234 N N . GLY A 1 420 ? 3.093 -11.033 -16.276 1.00 86.88 420 GLY A N 1
ATOM 3235 C CA . GLY A 1 420 ? 4.375 -11.700 -16.497 1.00 86.88 420 GLY A CA 1
ATOM 3236 C C . GLY A 1 420 ? 4.671 -11.987 -17.969 1.00 86.88 420 GLY A C 1
ATOM 3237 O O . GLY A 1 420 ? 3.872 -11.708 -18.865 1.00 86.88 420 GLY A O 1
ATOM 3238 N N . THR A 1 421 ? 5.818 -12.608 -18.235 1.00 84.94 421 THR A N 1
ATOM 3239 C CA . THR A 1 421 ? 6.256 -12.958 -19.601 1.00 84.94 421 THR A CA 1
ATOM 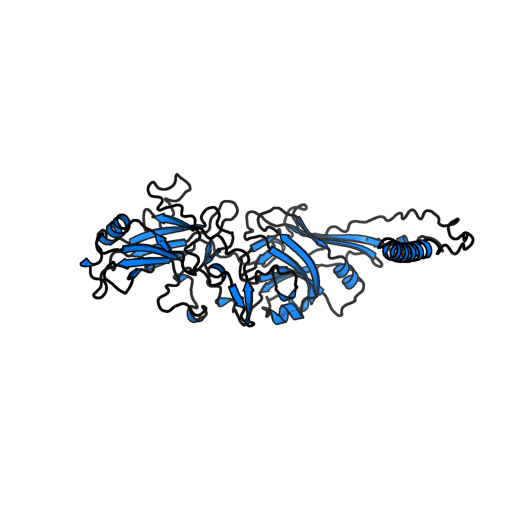3240 C C . THR A 1 421 ? 5.450 -14.092 -20.241 1.00 84.94 421 THR A C 1
ATOM 3242 O O . THR A 1 421 ? 5.533 -14.278 -21.452 1.00 84.94 421 THR A O 1
ATOM 3245 N N . ASN A 1 422 ? 4.639 -14.823 -19.467 1.00 85.81 422 ASN A N 1
ATOM 3246 C CA . ASN A 1 422 ? 3.713 -15.846 -19.973 1.00 85.81 422 ASN A CA 1
ATOM 3247 C C . ASN A 1 422 ? 2.304 -15.303 -20.276 1.00 85.81 422 ASN A C 1
ATOM 3249 O O . ASN A 1 422 ? 1.412 -16.052 -20.681 1.00 85.81 422 ASN A O 1
ATOM 3253 N N . ALA A 1 423 ? 2.068 -14.008 -20.052 1.00 86.81 423 ALA A N 1
ATOM 3254 C CA . ALA A 1 423 ? 0.802 -13.387 -20.406 1.00 86.81 423 ALA A CA 1
ATOM 3255 C C . ALA A 1 423 ? 0.620 -13.338 -21.941 1.00 86.81 423 ALA A C 1
ATOM 3257 O O . ALA A 1 423 ? 1.599 -13.377 -22.687 1.00 86.81 423 ALA A O 1
ATOM 3258 N N . PRO A 1 424 ? -0.623 -13.228 -22.448 1.00 86.12 424 PRO A N 1
ATOM 3259 C CA . PRO A 1 424 ? -0.878 -13.021 -23.875 1.00 86.12 424 PRO A CA 1
ATOM 3260 C C . PRO A 1 424 ? -0.089 -11.835 -24.458 1.00 86.12 424 PRO A C 1
ATOM 3262 O O . PRO A 1 424 ? 0.114 -10.839 -23.767 1.00 86.12 424 PRO A O 1
ATOM 3265 N N . ASP A 1 425 ? 0.253 -11.879 -25.752 1.00 81.62 425 ASP A N 1
ATOM 3266 C CA . ASP A 1 425 ? 1.052 -10.851 -26.460 1.00 81.62 425 ASP A CA 1
ATOM 3267 C C . ASP A 1 425 ? 0.586 -9.402 -26.259 1.00 81.62 425 ASP A C 1
ATOM 3269 O O . ASP A 1 425 ? 1.376 -8.456 -26.315 1.00 81.62 425 ASP A O 1
ATOM 3273 N N . SER A 1 426 ? -0.714 -9.198 -26.043 1.00 82.88 426 SER A N 1
ATOM 3274 C CA . SER A 1 426 ? -1.278 -7.875 -25.790 1.00 82.88 426 SER A CA 1
ATOM 3275 C C . SER A 1 426 ? -0.956 -7.325 -24.399 1.00 82.88 426 SER A C 1
ATOM 3277 O O . SER A 1 426 ? -0.984 -6.101 -24.250 1.00 82.88 426 SER A O 1
ATOM 3279 N N . LEU A 1 427 ? -0.682 -8.208 -23.430 1.00 84.38 427 LEU A N 1
ATOM 3280 C CA . LEU A 1 427 ? -0.540 -7.955 -21.991 1.00 84.38 427 LEU A CA 1
ATOM 3281 C C . LEU A 1 427 ? 0.902 -8.114 -21.480 1.00 84.38 427 LEU A C 1
ATOM 3283 O O . LEU A 1 427 ? 1.246 -7.498 -20.477 1.00 84.38 427 LEU A O 1
ATOM 3287 N N . LEU A 1 428 ? 1.737 -8.915 -22.153 1.00 85.00 428 LEU A N 1
ATOM 3288 C CA . LEU A 1 428 ? 3.110 -9.176 -21.711 1.00 85.00 428 LEU A CA 1
ATOM 3289 C C . LEU A 1 428 ? 3.977 -7.900 -21.699 1.00 85.00 428 LEU A C 1
ATOM 3291 O O . LEU A 1 428 ? 3.754 -6.994 -22.513 1.00 85.00 428 LEU A O 1
ATOM 3295 N N . PRO A 1 429 ? 4.980 -7.819 -20.807 1.00 85.06 429 PRO A N 1
ATOM 3296 C CA . PRO A 1 429 ? 5.889 -6.682 -20.731 1.00 85.06 429 PRO A CA 1
ATOM 3297 C C . PRO A 1 429 ? 6.799 -6.614 -21.963 1.00 85.06 429 PRO A C 1
ATOM 3299 O O . PRO A 1 429 ? 7.370 -7.616 -22.387 1.00 85.06 429 PRO A O 1
ATOM 3302 N N . GLN A 1 430 ? 6.945 -5.427 -22.556 1.00 87.50 430 GLN A N 1
ATOM 3303 C CA . GLN A 1 430 ? 7.659 -5.232 -23.823 1.00 87.50 430 GLN A CA 1
ATOM 3304 C C . GLN A 1 430 ? 8.633 -4.064 -23.735 1.00 87.50 430 GLN A C 1
ATOM 3306 O O . GLN A 1 430 ? 8.220 -2.938 -23.475 1.00 87.50 430 GLN A O 1
ATOM 3311 N N . LEU A 1 431 ? 9.899 -4.300 -24.078 1.00 89.25 431 LEU A N 1
ATOM 3312 C CA . LEU A 1 431 ? 10.786 -3.232 -24.528 1.00 89.25 431 LEU A CA 1
ATOM 3313 C C . LEU A 1 431 ? 10.619 -3.080 -26.044 1.00 89.25 431 LEU A C 1
ATOM 3315 O O . LEU A 1 431 ? 10.990 -3.960 -26.817 1.00 89.25 431 LEU A O 1
ATOM 3319 N N . ARG A 1 432 ? 9.991 -1.984 -26.471 1.00 89.06 432 ARG A N 1
ATOM 3320 C CA . ARG A 1 432 ? 9.749 -1.677 -27.885 1.00 89.06 432 ARG A CA 1
ATOM 3321 C C . ARG A 1 432 ? 10.826 -0.741 -28.384 1.00 89.06 432 ARG A C 1
ATOM 3323 O O . ARG A 1 432 ? 10.892 0.394 -27.917 1.00 89.06 432 ARG A O 1
ATOM 3330 N N . ILE A 1 433 ? 11.615 -1.186 -29.355 1.00 86.06 433 ILE A N 1
ATOM 3331 C CA . ILE A 1 433 ? 12.702 -0.394 -29.931 1.00 86.06 433 ILE A CA 1
ATOM 3332 C C . ILE A 1 433 ? 12.404 -0.133 -31.403 1.00 86.06 433 ILE A C 1
ATOM 3334 O O . ILE A 1 433 ? 12.174 -1.045 -32.194 1.00 86.06 433 ILE A O 1
ATOM 3338 N N . THR A 1 434 ? 12.413 1.145 -31.761 1.00 87.12 434 THR A N 1
ATOM 3339 C CA . THR A 1 434 ? 12.404 1.622 -33.139 1.00 87.12 434 THR A CA 1
ATOM 3340 C C . THR A 1 434 ? 13.788 2.170 -33.456 1.00 87.12 434 THR A C 1
ATOM 3342 O O . THR A 1 434 ? 14.255 3.092 -32.784 1.00 87.12 434 THR A O 1
ATOM 3345 N N . TYR A 1 435 ? 14.435 1.630 -34.484 1.00 83.81 435 TYR A N 1
ATOM 3346 C CA . TYR A 1 435 ? 15.792 2.003 -34.879 1.00 83.81 435 TYR A CA 1
ATOM 3347 C C . TYR A 1 435 ? 15.915 2.162 -36.400 1.00 83.81 435 TYR A C 1
ATOM 3349 O O . TYR A 1 435 ? 15.024 1.761 -37.147 1.00 83.81 435 TYR A O 1
ATOM 3357 N N . SER A 1 436 ? 17.016 2.774 -36.826 1.00 82.44 436 SER A N 1
ATOM 3358 C CA . SER A 1 436 ? 17.475 2.861 -38.217 1.00 82.44 436 SER A CA 1
ATOM 3359 C C . SER A 1 436 ? 18.900 2.317 -38.300 1.00 82.44 436 SER A C 1
ATOM 3361 O O . SER A 1 436 ? 19.642 2.421 -37.324 1.00 82.44 436 SER A O 1
ATOM 3363 N N . LEU A 1 437 ? 19.334 1.780 -39.439 1.00 79.69 437 LEU A N 1
ATOM 3364 C CA . LEU A 1 437 ? 20.732 1.367 -39.612 1.00 79.69 437 LEU A CA 1
ATOM 3365 C C . LEU A 1 437 ? 21.584 2.550 -40.094 1.00 79.69 437 LEU A C 1
ATOM 3367 O O . LEU A 1 437 ? 21.165 3.309 -40.964 1.00 79.69 437 LEU A O 1
ATOM 3371 N N . VAL A 1 438 ? 22.795 2.722 -39.555 1.00 69.06 438 VAL A N 1
ATOM 3372 C CA . VAL A 1 438 ? 23.693 3.846 -39.914 1.00 69.06 438 VAL A CA 1
ATOM 3373 C C . VAL A 1 438 ? 23.983 3.915 -41.423 1.00 69.06 438 VAL A C 1
ATOM 3375 O O . VAL A 1 438 ? 24.090 5.012 -41.975 1.00 69.06 438 VAL A O 1
ATOM 3378 N N . ASP A 1 439 ? 24.047 2.770 -42.105 1.00 64.75 439 ASP A N 1
ATOM 3379 C CA . ASP A 1 439 ? 24.255 2.700 -43.559 1.00 64.75 439 ASP A CA 1
ATOM 3380 C C . ASP A 1 439 ? 23.045 3.222 -44.361 1.00 64.75 439 ASP A C 1
ATOM 3382 O O . ASP A 1 439 ? 23.200 3.676 -45.493 1.00 64.75 439 ASP A O 1
ATOM 3386 N N . GLU A 1 440 ? 21.852 3.226 -43.762 1.00 55.69 440 GLU A N 1
ATOM 3387 C CA . GLU A 1 440 ? 20.621 3.781 -44.343 1.00 55.69 440 GLU A CA 1
ATOM 3388 C C . GLU A 1 440 ? 20.470 5.277 -44.025 1.00 55.69 440 GLU A C 1
ATOM 3390 O O . GLU A 1 440 ? 19.941 6.038 -44.834 1.00 55.69 440 GLU A O 1
ATOM 3395 N N . VAL A 1 441 ? 20.995 5.734 -42.880 1.00 54.75 441 VAL A N 1
ATOM 3396 C CA . VAL A 1 441 ? 20.986 7.154 -42.477 1.00 54.75 441 VAL A CA 1
ATOM 3397 C C . VAL A 1 441 ? 21.993 7.980 -43.291 1.00 54.75 441 VAL A C 1
ATOM 3399 O O . VAL A 1 441 ? 21.722 9.132 -43.623 1.00 54.75 441 VAL A O 1
ATOM 3402 N N . ASN A 1 442 ? 23.128 7.383 -43.675 1.00 49.22 442 ASN A N 1
ATOM 3403 C CA . ASN A 1 442 ? 24.161 8.021 -44.503 1.00 49.22 442 ASN A CA 1
ATOM 3404 C C . ASN A 1 442 ? 23.920 7.883 -46.022 1.00 49.22 442 ASN A C 1
ATOM 3406 O O . ASN A 1 442 ? 24.755 8.308 -46.818 1.00 49.22 442 ASN A O 1
ATOM 3410 N N . GLY A 1 443 ? 22.783 7.315 -46.440 1.00 42.44 443 GLY A N 1
ATOM 3411 C CA . GLY A 1 443 ? 22.395 7.148 -47.848 1.00 42.44 443 GLY A CA 1
ATOM 3412 C C . GLY A 1 443 ? 22.048 8.447 -48.593 1.00 42.44 443 GLY A C 1
ATOM 3413 O O . GLY A 1 443 ? 21.732 8.406 -49.781 1.00 42.44 443 GLY A O 1
ATOM 3414 N N . GLY A 1 444 ? 22.129 9.605 -47.932 1.00 42.09 444 GLY A N 1
ATOM 3415 C CA . GLY A 1 444 ? 22.274 10.888 -48.613 1.00 42.09 444 GLY A CA 1
ATOM 3416 C C . GLY A 1 444 ? 23.714 11.036 -49.096 1.00 42.09 444 GLY A C 1
ATOM 3417 O O . GLY A 1 444 ? 24.579 11.432 -48.321 1.00 42.09 444 GLY A O 1
ATOM 3418 N N . THR A 1 445 ? 23.974 10.672 -50.353 1.00 32.81 445 THR A N 1
ATOM 3419 C CA . THR A 1 445 ? 25.264 10.881 -51.040 1.00 32.81 445 THR A CA 1
ATOM 3420 C C . THR A 1 445 ? 25.838 12.282 -50.765 1.00 32.81 445 THR A C 1
ATOM 3422 O O . THR A 1 445 ? 25.052 13.231 -50.755 1.00 32.81 445 THR A O 1
ATOM 3425 N N . PRO A 1 446 ? 27.166 12.419 -50.560 1.00 45.44 446 PRO A N 1
ATOM 3426 C CA . PRO A 1 446 ? 27.811 13.708 -50.299 1.00 45.44 446 PRO A CA 1
ATOM 3427 C C . PRO A 1 446 ? 27.626 14.729 -51.423 1.00 45.44 446 PRO A C 1
ATOM 3429 O O . PRO A 1 446 ? 27.500 14.305 -52.598 1.00 45.44 446 PRO A O 1
#

Sequence (446 aa):
MTRTTVILTALMVCALVFAGLLAGCTSDLPNELGHDLGIITMDTVLAPLSMETITQFSALDVTDPEVPYGSLQTLYLGTQGGNTSSMLVNFDFGDVFSDEFPEELFTSENIQTVNFSLTMLDFYGNKRFTTSDGDTLEVIEPVGIHYWISVLDAPFDTTSTAPVAIPPHGLAIFQDQEGNRGKEPLLPLDKNLFLQWVASGEIIGFLIEAGPGSDPGLVGYAARELTFYSQLEAIGAGTVVAPDFVVNFVSEEVNYQMPPMADISTFHELRTAPTDPVDGMMFRTGLRSYLALLFDLSDLPANSYINRAALRVMSEPDSSFGTLTTLQISEMDSLDFTNPATSMTVDELDRALEPTATLSSVDPYQVEIIEFNVTDYVQRRINNVYTGRRGLAITADEAFFGANFGVPPDFYFNVFRLFGTNAPDSLLPQLRITYSLVDEVNGGTP

Radius of gyration: 31.13 Å; chains: 1; bounding box: 63×91×97 Å

Foldseek 3Di:
DDPPVVVVVVVVVVVVVVVVVVPPPPPDPPDPVPPPPDPPPLPFPFDKPWFWDFPDKFWAFAAAPLQGLLQLQWDFFFDFLRDTKKKKFKFQLLPQADPVRHPVCLDPQFWPFKWKKFFADQQLLDQWDQPPVRDIFGNPDRFFFWKWKDWDPARVPPPVPDVPDDPPCRQDGDGPPPPQRGRIRIHTGDSVVVSVCNVVSHIIMMMMHTDPRGAHFGIAHDQVSNPDPVSHDDDPVPDDRHTWIWIDTPPDPDTDITHTPDMDIPPPPPDDADPALQQWGKAKFLSQTWMWTFTDCVPPDPQWDFPWKKKKWWFPQNPWTKFWWKKWKWKFAPVCRDPPRDHHYLVRVLVGTHTDFMDGRDGNNDRDTDMTTCRVVVVCQSVVVDDHGIIMMMGIQPPSVVPHPRAHSSRGITMTITHGCNDPSVRHIITITTIGHPVSVCVPDD

pLDDT: mean 70.08, std 18.76, range [25.14, 95.25]